Protein AF-A0A061IAU6-F1 (afdb_monomer)

InterPro domains:
  IPR000276 G protein-coupled receptor, rhodopsin-like [PR00237] (172-196)
  IPR000276 G protein-coupled receptor, rhodopsin-like [PR00237] (205-226)
  IPR000276 G protein-coupled receptor, rhodopsin-like [PR00237] (250-272)
  IPR000276 G protein-coupled receptor, rhodopsin-like [PR00237] (419-445)
  IPR000276 G protein-coupled receptor, rhodopsin-like [PS00237] (256-272)
  IPR000276 G protein-coupled receptor, rhodopsin-like [SM01381] (181-452)
  IPR000725 Olfactory receptor [PF13853] (1-150)
  IPR000725 Olfactory receptor [PF13853] (178-453)
  IPR000725 Olfactory receptor [PR00245] (238-249)
  IPR000725 Olfactory receptor [PR00245] (275-287)
  IPR000725 Olfactory receptor [PR00245] (322-338)
  IPR000725 Olfactory receptor [PR00245] (382-391)
  IPR000725 Olfactory recepto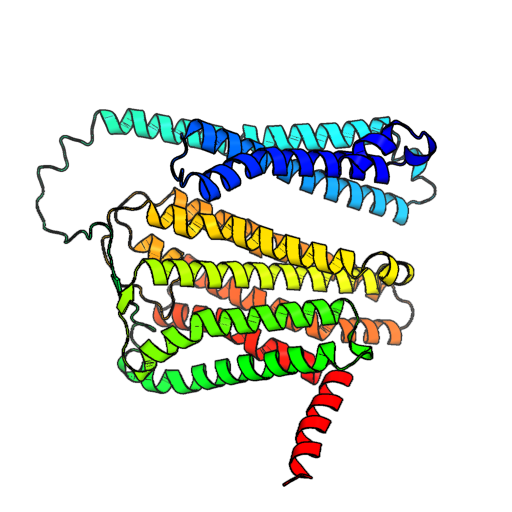r [PR00245] (430-441)
  IPR017452 GPCR, rhodopsin-like, 7TM [PS50262] (1-114)
  IPR017452 GPCR, rhodopsin-like, 7TM [PS50262] (187-437)
  IPR050402 Olfactory receptor 51/52/56-like [PTHR26450] (155-452)

Structure (mmCIF, N/CA/C/O backbone):
data_AF-A0A061IAU6-F1
#
_entry.id   AF-A0A061IAU6-F1
#
loop_
_atom_site.group_PDB
_atom_site.id
_atom_site.type_symbol
_atom_site.label_atom_id
_atom_site.label_alt_id
_atom_site.label_comp_id
_atom_site.label_asym_id
_atom_site.label_entity_id
_atom_site.label_seq_id
_atom_site.pdbx_PDB_ins_code
_atom_site.Cartn_x
_atom_site.Cartn_y
_atom_site.Cartn_z
_atom_site.occupancy
_atom_site.B_iso_or_equiv
_atom_site.auth_seq_id
_atom_site.auth_comp_id
_atom_site.auth_asym_id
_atom_site.auth_atom_id
_atom_site.pdbx_PDB_model_num
ATOM 1 N N . ASN A 1 1 ? -5.757 27.511 10.721 1.00 45.09 1 ASN A N 1
ATOM 2 C CA . ASN A 1 1 ? -4.399 27.845 11.204 1.00 45.09 1 ASN A CA 1
ATOM 3 C C . ASN A 1 1 ? -4.245 29.322 11.550 1.00 45.09 1 ASN A C 1
ATOM 5 O O . ASN A 1 1 ? -3.999 29.605 12.710 1.00 45.09 1 ASN A O 1
ATOM 9 N N . ILE A 1 2 ? -4.503 30.267 10.634 1.00 42.62 2 ILE A N 1
ATOM 10 C CA . ILE A 1 2 ? -4.420 31.718 10.934 1.00 42.62 2 ILE A CA 1
ATOM 11 C C . ILE A 1 2 ? -5.349 32.138 12.092 1.00 42.62 2 ILE A C 1
ATOM 13 O O . ILE A 1 2 ? -4.920 32.823 13.009 1.00 42.62 2 ILE A O 1
ATOM 17 N N . ILE A 1 3 ? -6.592 31.648 12.112 1.00 50.59 3 ILE A N 1
ATOM 18 C CA . ILE A 1 3 ? -7.559 31.920 13.195 1.00 50.59 3 ILE A CA 1
ATOM 19 C C . ILE A 1 3 ? -7.057 31.410 14.564 1.00 50.59 3 ILE A C 1
ATOM 21 O O . ILE A 1 3 ? -7.201 32.097 15.569 1.00 50.59 3 ILE A O 1
ATOM 25 N N . LEU A 1 4 ? -6.407 30.239 14.601 1.00 51.16 4 LEU A N 1
ATOM 26 C CA . LEU A 1 4 ? -5.823 29.666 15.825 1.00 51.16 4 LEU A CA 1
ATOM 27 C C . LEU A 1 4 ? -4.643 30.505 16.341 1.00 51.16 4 LEU A C 1
ATOM 29 O O . LEU A 1 4 ? -4.535 30.727 17.542 1.00 51.16 4 LEU A O 1
ATOM 33 N N . LEU A 1 5 ? -3.801 31.018 15.438 1.00 55.25 5 LEU A N 1
ATOM 34 C CA . LEU A 1 5 ? -2.666 31.886 15.774 1.00 55.25 5 LEU A CA 1
ATOM 35 C C . LEU A 1 5 ? -3.078 33.259 16.318 1.00 55.25 5 LEU A C 1
ATOM 37 O O . LEU A 1 5 ? -2.305 33.869 17.047 1.00 55.25 5 LEU A O 1
ATOM 41 N N . ILE A 1 6 ? -4.277 33.736 15.976 1.00 54.12 6 ILE A N 1
ATOM 42 C CA . ILE A 1 6 ? -4.800 35.033 16.428 1.00 54.12 6 ILE A CA 1
ATOM 43 C C . ILE A 1 6 ? -5.523 34.903 17.776 1.00 54.12 6 ILE A C 1
ATOM 45 O O . ILE A 1 6 ? -5.358 35.754 18.645 1.00 54.12 6 ILE A O 1
ATOM 49 N N . ILE A 1 7 ? -6.309 33.841 17.970 1.00 51.22 7 ILE A N 1
ATOM 50 C CA . ILE A 1 7 ? -7.176 33.684 19.151 1.00 51.22 7 ILE A CA 1
ATOM 51 C C . ILE A 1 7 ? -6.394 33.210 20.385 1.00 51.22 7 ILE A C 1
ATOM 53 O O . ILE A 1 7 ? -6.611 33.713 21.485 1.00 51.22 7 ILE A O 1
ATOM 57 N N . ILE A 1 8 ? -5.458 32.270 20.220 1.00 55.38 8 ILE A N 1
ATOM 58 C CA . ILE A 1 8 ? -4.767 31.625 21.351 1.00 55.38 8 ILE A CA 1
ATOM 59 C C . ILE A 1 8 ? -3.903 32.607 22.174 1.00 55.38 8 ILE A C 1
ATOM 61 O O . ILE A 1 8 ? -3.956 32.535 23.402 1.00 55.38 8 ILE A O 1
ATOM 65 N N . PRO A 1 9 ? -3.160 33.562 21.574 1.00 51.53 9 PRO A N 1
ATOM 66 C CA . PRO A 1 9 ? -2.429 34.577 22.340 1.00 51.53 9 PRO A CA 1
ATOM 67 C C . PRO A 1 9 ? -3.333 35.641 22.983 1.00 51.53 9 PRO A C 1
ATOM 69 O O . PRO A 1 9 ? -2.943 36.253 23.975 1.00 51.53 9 PRO A O 1
ATOM 72 N N . ALA A 1 10 ? -4.521 35.883 22.417 1.00 56.69 10 ALA A N 1
ATOM 73 C CA . ALA A 1 10 ? -5.422 36.958 22.832 1.00 56.69 10 ALA A CA 1
ATOM 74 C C . ALA A 1 10 ? -6.265 36.604 24.071 1.00 56.69 10 ALA A C 1
ATOM 76 O O . ALA A 1 10 ? -6.678 37.500 24.807 1.00 56.69 10 ALA A O 1
ATOM 77 N N . GLU A 1 11 ? -6.496 35.314 24.336 1.00 58.12 11 GLU A N 1
ATOM 78 C CA . GLU A 1 11 ? -7.389 34.859 25.405 1.00 58.12 11 GLU A CA 1
ATOM 79 C C . GLU A 1 11 ? -6.634 34.111 26.520 1.00 58.12 11 GLU A C 1
ATOM 81 O O . GLU A 1 11 ? -6.067 33.030 26.336 1.00 58.12 11 GLU A O 1
ATOM 86 N N . ARG A 1 12 ? -6.628 34.676 27.737 1.00 53.12 12 ARG A N 1
ATOM 87 C CA . ARG A 1 12 ? -5.917 34.087 28.895 1.00 53.12 12 ARG A CA 1
ATOM 88 C C . ARG A 1 12 ? -6.459 32.718 29.324 1.00 53.12 12 ARG A C 1
ATOM 90 O O . ARG A 1 12 ? -5.706 31.936 29.895 1.00 53.12 12 ARG A O 1
ATOM 97 N N . SER A 1 13 ? -7.722 32.409 29.033 1.00 50.69 13 SER A N 1
ATOM 98 C CA . SER A 1 13 ? -8.351 31.108 29.318 1.00 50.69 13 SER A CA 1
ATOM 99 C C . SER A 1 13 ? -7.803 29.962 28.452 1.00 50.69 13 SER A C 1
ATOM 101 O O . SER A 1 13 ? -7.893 28.803 28.852 1.00 50.69 13 SER A O 1
ATOM 103 N N . LEU A 1 14 ? -7.193 30.274 27.300 1.00 48.91 14 LEU A N 1
ATOM 104 C CA . LEU A 1 14 ? -6.646 29.311 26.336 1.00 48.91 14 LEU A CA 1
ATOM 105 C C . LEU A 1 14 ? -5.142 29.049 26.510 1.00 48.91 14 LEU A C 1
ATOM 107 O O . LEU A 1 14 ? -4.564 28.277 25.752 1.00 48.91 14 LEU A O 1
ATOM 111 N N . HIS A 1 15 ? -4.500 29.604 27.541 1.00 56.03 15 HIS A N 1
ATOM 112 C CA . HIS A 1 15 ? -3.081 29.374 27.857 1.00 56.03 15 HIS A CA 1
ATOM 113 C C . HIS A 1 15 ? -2.807 28.005 28.516 1.00 56.03 15 HIS A C 1
ATOM 115 O O . HIS A 1 15 ? -1.932 27.872 29.372 1.00 56.03 15 HIS A O 1
ATOM 121 N N . GLN A 1 16 ? -3.552 26.965 28.130 1.00 60.25 16 GLN A N 1
ATOM 122 C CA . GLN A 1 16 ? -3.230 25.593 28.521 1.00 60.25 16 GLN A CA 1
ATOM 123 C C . GLN A 1 16 ? -2.194 24.987 27.553 1.00 60.25 16 GLN A C 1
ATOM 125 O O . GLN A 1 16 ? -2.220 25.311 26.360 1.00 60.25 16 GLN A O 1
ATOM 130 N N . PRO A 1 17 ? -1.317 24.074 28.021 1.00 57.53 17 PRO A N 1
ATOM 131 C CA . PRO A 1 17 ? -0.209 23.519 27.231 1.00 57.53 17 PRO A CA 1
ATOM 132 C C . PRO A 1 17 ? -0.645 22.949 25.875 1.00 57.53 17 PRO A C 1
ATOM 134 O O . PRO A 1 17 ? -0.032 23.236 24.848 1.00 57.53 17 PRO A O 1
ATOM 137 N N . MET A 1 18 ? -1.770 22.229 25.854 1.00 59.03 18 MET A N 1
ATOM 138 C CA . MET A 1 18 ? -2.342 21.628 24.648 1.00 59.03 18 MET A CA 1
ATOM 139 C C . MET A 1 18 ? -2.682 22.660 23.558 1.00 59.03 18 MET A C 1
ATOM 141 O O . MET A 1 18 ? -2.438 22.402 22.382 1.00 59.03 18 MET A O 1
ATOM 145 N N . TYR A 1 19 ? -3.215 23.832 23.917 1.00 58.16 19 TYR A N 1
ATOM 146 C CA . TYR A 1 19 ? -3.561 24.872 22.939 1.00 58.16 19 TYR A CA 1
ATOM 147 C C . TYR A 1 19 ? -2.319 25.606 22.427 1.00 58.16 19 TYR A C 1
ATOM 149 O O . TYR A 1 19 ? -2.255 25.946 21.249 1.00 58.16 19 TYR A O 1
ATOM 157 N N . ILE A 1 20 ? -1.292 25.771 23.266 1.00 61.28 20 ILE A N 1
ATOM 158 C CA . ILE A 1 20 ? -0.004 26.342 22.849 1.00 61.28 20 ILE A CA 1
ATOM 159 C C . ILE A 1 20 ? 0.670 25.429 21.816 1.00 61.28 20 ILE A C 1
ATOM 161 O O . ILE A 1 20 ? 1.099 25.910 20.770 1.00 61.28 20 ILE A O 1
ATOM 165 N N . PHE A 1 21 ? 0.683 24.109 22.032 1.00 63.88 21 PHE A N 1
ATOM 166 C CA . PHE A 1 21 ? 1.177 23.168 21.021 1.00 63.88 21 PHE A CA 1
ATOM 167 C C . PHE A 1 21 ? 0.361 23.210 19.725 1.00 63.88 21 PHE A C 1
ATOM 169 O O . PHE A 1 21 ? 0.938 23.173 18.641 1.00 63.88 21 PHE A O 1
ATOM 176 N N . LEU A 1 22 ? -0.963 23.363 19.823 1.00 62.50 22 LEU A N 1
ATOM 177 C CA . LEU A 1 22 ? -1.848 23.500 18.664 1.00 62.50 22 LEU A CA 1
ATOM 178 C C . LEU A 1 22 ? -1.557 24.773 17.848 1.00 62.50 22 LEU A C 1
ATOM 180 O O . LEU A 1 22 ? -1.628 24.746 16.620 1.00 62.50 22 LEU A O 1
ATOM 184 N N . ALA A 1 23 ? -1.215 25.881 18.513 1.00 63.06 23 ALA A N 1
ATOM 185 C CA . ALA A 1 23 ? -0.821 27.130 17.861 1.00 63.06 23 ALA A CA 1
ATOM 186 C C . ALA A 1 23 ? 0.520 26.999 17.124 1.00 63.06 23 ALA A C 1
ATOM 188 O O . ALA A 1 23 ? 0.647 27.467 15.993 1.00 63.06 23 ALA A O 1
ATOM 189 N N . VAL A 1 24 ? 1.507 26.336 17.738 1.00 61.56 24 VAL A N 1
ATOM 190 C CA . VAL A 1 24 ? 2.822 26.109 17.117 1.00 61.56 24 VAL A CA 1
ATOM 191 C C . VAL A 1 24 ? 2.707 25.125 15.945 1.00 61.56 24 VAL A C 1
ATOM 193 O O . VAL A 1 24 ? 3.290 25.381 14.896 1.00 61.56 24 VAL A O 1
ATOM 196 N N . LEU A 1 25 ? 1.885 24.076 16.068 1.00 65.00 25 LEU A N 1
ATOM 197 C CA . LEU A 1 25 ? 1.567 23.149 14.975 1.00 65.00 25 LEU A CA 1
ATOM 198 C C . LEU A 1 25 ? 0.892 23.876 13.795 1.00 65.00 25 LEU A C 1
ATOM 200 O O . LEU A 1 25 ? 1.275 23.731 12.637 1.00 65.00 25 LEU A O 1
ATOM 204 N N . ALA A 1 26 ? -0.067 24.757 14.090 1.00 64.38 26 ALA A N 1
ATOM 205 C CA . ALA A 1 26 ? -0.708 25.588 13.076 1.00 64.38 26 ALA A CA 1
ATOM 206 C C . ALA A 1 26 ? 0.280 26.546 12.376 1.00 64.38 26 ALA A C 1
ATOM 208 O O . ALA A 1 26 ? 0.082 26.870 11.202 1.00 64.38 26 ALA A O 1
ATOM 209 N N . ALA A 1 27 ? 1.326 27.007 13.071 1.00 65.06 27 ALA A N 1
ATOM 210 C CA . ALA A 1 27 ? 2.388 27.830 12.493 1.00 65.06 27 ALA A CA 1
ATOM 211 C C . ALA A 1 27 ? 3.330 27.021 11.589 1.00 65.06 27 ALA A C 1
ATOM 213 O O . ALA A 1 27 ? 3.670 27.496 10.503 1.00 65.06 27 ALA A O 1
ATOM 214 N N . THR A 1 28 ? 3.712 25.802 11.990 1.00 63.25 28 THR A N 1
ATOM 215 C CA . THR A 1 28 ? 4.548 24.912 11.166 1.00 63.25 28 THR A CA 1
ATOM 216 C C . THR A 1 28 ? 3.843 24.519 9.871 1.00 63.25 28 THR A C 1
ATOM 218 O O . THR A 1 28 ? 4.460 24.584 8.810 1.00 63.25 28 THR A O 1
ATOM 221 N N . ASP A 1 29 ? 2.534 24.260 9.922 1.00 65.19 29 ASP A N 1
ATOM 222 C CA . ASP A 1 29 ? 1.708 23.977 8.741 1.00 65.19 29 ASP A CA 1
ATOM 223 C C . ASP A 1 29 ? 1.669 25.148 7.746 1.00 65.19 29 ASP A C 1
ATOM 225 O O . ASP A 1 29 ? 1.740 24.959 6.530 1.00 65.19 29 ASP A O 1
ATOM 229 N N . ILE A 1 30 ? 1.534 26.383 8.249 1.00 69.56 30 ILE A N 1
ATOM 230 C CA . ILE A 1 30 ? 1.541 27.586 7.401 1.00 69.56 30 ILE A CA 1
ATOM 231 C C . ILE A 1 30 ? 2.919 27.764 6.764 1.00 69.56 30 ILE A C 1
ATOM 233 O O . ILE A 1 30 ? 2.996 28.060 5.571 1.00 69.56 30 ILE A O 1
ATOM 237 N N . GLY A 1 31 ? 3.995 27.547 7.527 1.00 64.69 31 GLY A N 1
ATOM 238 C CA . GLY A 1 31 ? 5.363 27.576 7.012 1.00 64.69 31 GLY A CA 1
ATOM 239 C C . GLY A 1 31 ? 5.593 26.540 5.911 1.00 64.69 31 GLY A C 1
ATOM 240 O O . GLY A 1 31 ? 6.175 26.863 4.876 1.00 64.69 31 GLY A O 1
ATOM 241 N N . LEU A 1 32 ? 5.075 25.321 6.087 1.00 64.44 32 LEU A N 1
ATOM 242 C CA . LEU A 1 32 ? 5.195 24.234 5.116 1.00 64.44 32 LEU A CA 1
ATOM 243 C C . LEU A 1 32 ? 4.427 24.562 3.826 1.00 64.44 32 LEU A C 1
ATOM 245 O O . LEU A 1 32 ? 4.963 24.440 2.724 1.00 64.44 32 LEU A O 1
ATOM 249 N N . CYS A 1 33 ? 3.203 25.083 3.956 1.00 64.50 33 CYS A N 1
ATOM 250 C CA . CYS A 1 33 ? 2.421 25.584 2.826 1.00 64.50 33 CYS A CA 1
ATOM 251 C C . CYS A 1 33 ? 3.129 26.732 2.093 1.00 64.50 33 CYS A C 1
ATOM 253 O O . CYS A 1 33 ? 3.184 26.724 0.865 1.00 64.50 33 CYS A O 1
ATOM 255 N N . ALA A 1 34 ? 3.710 27.693 2.813 1.00 65.12 34 ALA A N 1
ATOM 256 C CA . ALA A 1 34 ? 4.442 28.809 2.216 1.00 65.12 34 ALA A CA 1
ATOM 257 C C . ALA A 1 34 ? 5.727 28.357 1.495 1.00 65.12 34 ALA A C 1
ATOM 259 O O . ALA A 1 34 ? 6.071 28.914 0.454 1.00 65.12 34 ALA A O 1
ATOM 260 N N . ALA A 1 35 ? 6.400 27.316 1.996 1.00 60.38 35 ALA A N 1
ATOM 261 C CA . ALA A 1 35 ? 7.593 26.745 1.372 1.00 60.38 35 ALA A CA 1
ATOM 262 C C . ALA A 1 35 ? 7.287 25.934 0.095 1.00 60.38 35 ALA A C 1
ATOM 264 O O . ALA A 1 35 ? 8.155 25.791 -0.767 1.00 60.38 35 ALA A O 1
ATOM 265 N N . ILE A 1 36 ? 6.071 25.394 -0.049 1.00 61.03 36 ILE A N 1
ATOM 266 C CA . ILE A 1 36 ? 5.713 24.452 -1.126 1.00 61.03 36 ILE A CA 1
ATOM 267 C C . ILE A 1 36 ? 4.803 25.090 -2.189 1.00 61.03 36 ILE A C 1
ATOM 269 O O . ILE A 1 36 ? 5.013 24.885 -3.391 1.00 61.03 36 ILE A O 1
ATOM 273 N N . ALA A 1 37 ? 3.809 25.882 -1.779 1.00 61.78 37 ALA A N 1
ATOM 274 C CA . ALA A 1 37 ? 2.762 26.404 -2.659 1.00 61.78 37 ALA A CA 1
ATOM 275 C C . ALA A 1 37 ? 3.276 27.259 -3.836 1.00 61.78 37 ALA A C 1
ATOM 277 O O . ALA A 1 37 ? 2.806 27.038 -4.954 1.00 61.78 37 ALA A O 1
ATOM 278 N N . PRO A 1 38 ? 4.266 28.163 -3.674 1.00 62.69 38 PRO A N 1
ATOM 279 C CA . PRO A 1 38 ? 4.766 28.973 -4.788 1.00 62.69 38 PRO A CA 1
ATOM 280 C C . PRO A 1 38 ? 5.369 28.120 -5.912 1.00 62.69 38 PRO A C 1
ATOM 282 O O . PRO A 1 38 ? 5.194 28.415 -7.092 1.00 62.69 38 PRO A O 1
ATOM 285 N N . LYS A 1 39 ? 6.040 27.018 -5.551 1.00 63.12 39 LYS A N 1
ATOM 286 C CA . LYS A 1 39 ? 6.669 26.089 -6.498 1.00 63.12 39 LYS A CA 1
ATOM 287 C C . LYS A 1 39 ? 5.631 25.240 -7.227 1.00 63.12 39 LYS A C 1
ATOM 289 O O . LYS A 1 39 ? 5.707 25.093 -8.443 1.00 63.12 39 LYS A O 1
ATOM 294 N N . MET A 1 40 ? 4.651 24.718 -6.489 1.00 53.00 40 MET A N 1
ATOM 295 C CA . MET A 1 40 ? 3.534 23.958 -7.055 1.00 53.00 40 MET A CA 1
ATOM 296 C C . MET A 1 40 ? 2.733 24.812 -8.044 1.00 53.00 40 MET A C 1
ATOM 298 O O . MET A 1 40 ? 2.439 24.356 -9.146 1.00 53.00 40 MET A O 1
ATOM 302 N N . LEU A 1 41 ? 2.470 26.077 -7.702 1.00 56.75 41 LEU A N 1
ATOM 303 C CA . LEU A 1 41 ? 1.817 27.040 -8.593 1.00 56.75 41 LEU A CA 1
ATOM 304 C C . LEU A 1 41 ? 2.682 27.374 -9.820 1.00 56.75 41 LEU A C 1
ATOM 306 O O . LEU A 1 41 ? 2.162 27.433 -10.932 1.00 56.75 41 LEU A O 1
ATOM 310 N N . ALA A 1 42 ? 4.002 27.517 -9.658 1.00 56.25 42 ALA A N 1
ATOM 311 C CA . ALA A 1 42 ? 4.924 27.755 -10.772 1.00 56.25 42 ALA A CA 1
ATOM 312 C C . ALA A 1 42 ? 5.016 26.567 -11.752 1.00 56.25 42 ALA A C 1
ATOM 314 O O . ALA A 1 42 ? 5.074 26.762 -12.968 1.00 56.25 42 ALA A O 1
ATOM 315 N N . ILE A 1 43 ? 4.981 25.332 -11.245 1.00 54.50 43 ILE A N 1
ATOM 316 C CA . ILE A 1 43 ? 4.935 24.115 -12.070 1.00 54.50 43 ILE A CA 1
ATOM 317 C C . ILE A 1 43 ? 3.602 24.031 -12.819 1.00 54.50 43 ILE A C 1
ATOM 319 O O . ILE A 1 43 ? 3.589 23.750 -14.018 1.00 54.50 43 ILE A O 1
ATOM 323 N N . PHE A 1 44 ? 2.493 24.289 -12.123 1.00 45.03 44 PHE A N 1
ATOM 324 C CA . PHE A 1 44 ? 1.151 24.119 -12.673 1.00 45.03 44 PHE A CA 1
ATOM 325 C C . PHE A 1 44 ? 0.805 25.185 -13.719 1.00 45.03 44 PHE A C 1
ATOM 327 O O . PHE A 1 44 ? 0.249 24.860 -14.765 1.00 45.03 44 PHE A O 1
ATOM 334 N N . TRP A 1 45 ? 1.170 26.445 -13.466 1.00 46.19 45 TRP A N 1
ATOM 335 C CA . TRP A 1 45 ? 0.765 27.574 -14.308 1.00 46.19 45 TRP A CA 1
ATOM 336 C C . TRP A 1 45 ? 1.815 27.975 -15.348 1.00 46.19 45 TRP A C 1
ATOM 338 O O . TRP A 1 45 ? 1.467 28.356 -16.462 1.00 46.19 45 TRP A O 1
ATOM 348 N N . PHE A 1 46 ? 3.102 27.865 -15.008 1.00 50.75 46 PHE A N 1
ATOM 349 C CA . PHE A 1 46 ? 4.196 28.361 -15.852 1.00 50.75 46 PHE A CA 1
ATOM 350 C C . PHE A 1 46 ? 5.050 27.251 -16.471 1.00 50.75 46 PHE A C 1
ATOM 352 O O . PHE A 1 46 ? 5.988 27.556 -17.204 1.00 50.75 46 PHE A O 1
ATOM 359 N N . LYS A 1 47 ? 4.748 25.967 -16.203 1.00 47.19 47 LYS A N 1
ATOM 360 C CA . LYS A 1 47 ? 5.534 24.809 -16.682 1.00 47.19 47 LYS A CA 1
ATOM 361 C C . LYS A 1 47 ? 7.038 24.961 -16.393 1.00 47.19 47 LYS A C 1
ATOM 363 O O . LYS A 1 47 ? 7.892 24.496 -17.148 1.00 47.19 47 LYS A O 1
ATOM 368 N N . ALA A 1 48 ? 7.372 25.628 -15.290 1.00 53.03 48 ALA A N 1
ATOM 369 C CA . ALA A 1 48 ? 8.746 25.860 -14.874 1.00 53.03 48 ALA A CA 1
ATOM 370 C C . ALA A 1 48 ? 9.264 24.638 -14.097 1.00 53.03 48 ALA A C 1
ATOM 372 O O . ALA A 1 48 ? 9.156 24.564 -12.874 1.00 53.03 48 ALA A O 1
ATOM 373 N N . TYR A 1 49 ? 9.808 23.655 -14.821 1.00 55.88 49 TYR A N 1
ATOM 374 C CA . TYR A 1 49 ? 10.297 22.390 -14.248 1.00 55.88 49 TYR A CA 1
ATOM 375 C C . TYR A 1 49 ? 11.729 22.462 -13.692 1.00 55.88 49 TYR A C 1
ATOM 377 O O . TYR A 1 49 ? 12.188 21.523 -13.044 1.00 55.88 49 TYR A O 1
ATOM 385 N N . SER A 1 50 ? 12.457 23.552 -13.943 1.00 47.53 50 SER A N 1
ATOM 386 C CA . SER A 1 50 ? 13.849 23.715 -13.519 1.00 47.53 50 SER A CA 1
ATOM 387 C C . SER A 1 50 ? 13.957 24.460 -12.187 1.00 47.53 50 SER A C 1
ATOM 389 O O . SER A 1 50 ? 13.381 25.533 -12.006 1.00 47.53 50 SER A O 1
ATOM 391 N N . MET A 1 51 ? 14.741 23.919 -11.255 1.00 56.78 51 MET A N 1
ATOM 392 C CA . MET A 1 51 ? 15.066 24.542 -9.973 1.00 56.78 51 MET A CA 1
ATOM 393 C C . MET A 1 51 ? 16.579 24.682 -9.841 1.00 56.78 51 MET A C 1
ATOM 395 O O . MET A 1 51 ? 17.301 23.716 -10.074 1.00 56.78 51 MET A O 1
ATOM 399 N N . ALA A 1 52 ? 17.056 25.867 -9.451 1.00 50.97 52 ALA A N 1
ATOM 400 C CA . ALA A 1 52 ? 18.452 26.040 -9.065 1.00 50.97 52 ALA A CA 1
ATOM 401 C C . ALA A 1 52 ? 18.762 25.149 -7.852 1.00 50.97 52 ALA A C 1
ATOM 403 O O . ALA A 1 52 ? 17.953 25.057 -6.926 1.00 50.97 52 ALA A O 1
ATOM 404 N N . PHE A 1 53 ? 19.917 24.487 -7.871 1.00 44.56 53 PHE A N 1
ATOM 405 C CA . PHE A 1 53 ? 20.315 23.507 -6.858 1.00 44.56 53 PHE A CA 1
ATOM 406 C C . PHE A 1 53 ? 20.272 24.083 -5.433 1.00 44.56 53 PHE A C 1
ATOM 408 O O . PHE A 1 53 ? 19.716 23.454 -4.536 1.00 44.56 53 PHE A O 1
ATOM 415 N N . ASP A 1 54 ? 20.728 25.322 -5.256 1.00 43.53 54 ASP A N 1
ATOM 416 C CA . ASP A 1 54 ? 20.755 25.998 -3.952 1.00 43.53 54 ASP A CA 1
ATOM 417 C C . ASP A 1 54 ? 19.345 26.318 -3.437 1.00 43.53 54 ASP A C 1
ATOM 419 O O . ASP A 1 54 ? 19.052 26.170 -2.252 1.00 43.53 54 ASP A O 1
ATOM 423 N N . ALA A 1 55 ? 18.424 26.662 -4.341 1.00 51.03 55 ALA A N 1
ATOM 424 C CA . ALA A 1 55 ? 17.022 26.858 -3.991 1.00 51.03 55 ALA A CA 1
ATOM 425 C C . ALA A 1 55 ? 16.345 25.524 -3.624 1.00 51.03 55 ALA A C 1
ATOM 427 O O . ALA A 1 55 ? 15.494 25.498 -2.740 1.00 51.03 55 ALA A O 1
ATOM 428 N N . CYS A 1 56 ? 16.705 24.422 -4.298 1.00 51.47 56 CYS A N 1
ATOM 429 C CA . CYS A 1 56 ? 16.202 23.075 -4.002 1.00 51.47 56 CYS A CA 1
ATOM 430 C C . CYS A 1 56 ? 16.652 22.610 -2.619 1.00 51.47 56 CYS A C 1
ATOM 432 O O . CYS A 1 56 ? 15.842 22.096 -1.852 1.00 51.47 56 CYS A O 1
ATOM 434 N N . LEU A 1 57 ? 17.926 22.830 -2.292 1.00 51.50 57 LEU A N 1
ATOM 435 C CA . LEU A 1 57 ? 18.476 22.537 -0.974 1.00 51.50 57 LEU A CA 1
ATOM 436 C C . LEU A 1 57 ? 17.822 23.387 0.113 1.00 51.50 57 LEU A C 1
ATOM 438 O O . LEU A 1 57 ? 17.420 22.839 1.133 1.00 51.50 57 LEU A O 1
ATOM 442 N N . ALA A 1 58 ? 17.642 24.690 -0.118 1.00 52.47 58 ALA A N 1
ATOM 443 C CA . ALA A 1 58 ? 16.950 25.558 0.829 1.00 52.47 58 ALA A CA 1
ATOM 444 C C . ALA A 1 58 ? 15.497 25.106 1.049 1.00 52.47 58 ALA A C 1
ATOM 446 O O . ALA A 1 58 ? 15.059 24.964 2.187 1.00 52.47 58 ALA A O 1
ATOM 447 N N . GLN A 1 59 ? 14.758 24.807 -0.023 1.00 58.91 59 GLN A N 1
ATOM 448 C CA . GLN A 1 59 ? 13.377 24.335 0.083 1.00 58.91 59 GLN A CA 1
ATOM 449 C C . GLN A 1 59 ? 13.291 22.984 0.813 1.00 58.91 59 GLN A C 1
ATOM 451 O O . GLN A 1 59 ? 12.434 22.815 1.677 1.00 58.91 59 GLN A O 1
ATOM 456 N N . LEU A 1 60 ? 14.202 22.048 0.524 1.00 55.72 60 LEU A N 1
ATOM 457 C CA . LEU A 1 60 ? 14.286 20.756 1.208 1.00 55.72 60 LEU A CA 1
ATOM 458 C C . LEU A 1 60 ? 14.623 20.924 2.695 1.00 55.72 60 LEU A C 1
ATOM 460 O O . LEU A 1 60 ? 13.969 20.308 3.528 1.00 55.72 60 LEU A O 1
ATOM 464 N N . PHE A 1 61 ? 15.582 21.791 3.027 1.00 53.81 61 PHE A N 1
ATOM 465 C CA . PHE A 1 61 ? 15.967 22.126 4.399 1.00 53.81 61 PHE A CA 1
ATOM 466 C C . PHE A 1 61 ? 14.790 22.709 5.191 1.00 53.81 61 PHE A C 1
ATOM 468 O O . PHE A 1 61 ? 14.524 22.273 6.311 1.00 53.81 61 PHE A O 1
ATOM 475 N N . PHE A 1 62 ? 14.042 23.649 4.602 1.00 57.72 62 PHE A N 1
ATOM 476 C CA . PHE A 1 62 ? 12.860 24.236 5.238 1.00 57.72 62 PHE A CA 1
ATOM 477 C C . PHE A 1 62 ? 11.752 23.202 5.456 1.00 57.72 62 PHE A C 1
ATOM 479 O O . PHE A 1 62 ? 11.185 23.151 6.544 1.00 57.72 62 PHE A O 1
ATOM 486 N N . ILE A 1 63 ? 11.487 22.340 4.471 1.00 59.41 63 ILE A N 1
ATOM 487 C CA . ILE A 1 63 ? 10.507 21.252 4.596 1.00 59.41 63 ILE A CA 1
ATOM 488 C C . ILE A 1 63 ? 10.927 20.277 5.705 1.00 59.41 63 ILE A C 1
ATOM 490 O O . ILE A 1 63 ? 10.136 19.998 6.601 1.00 59.41 63 ILE A O 1
ATOM 494 N N . HIS A 1 64 ? 12.182 19.818 5.708 1.00 52.75 64 HIS A N 1
ATOM 495 C CA . HIS A 1 64 ? 12.697 18.888 6.719 1.00 52.75 64 HIS A CA 1
ATOM 496 C C . HIS A 1 64 ? 12.658 19.474 8.131 1.00 52.75 64 HIS A C 1
ATOM 498 O O . HIS A 1 64 ? 12.239 18.800 9.071 1.00 52.75 64 HIS A O 1
ATOM 504 N N . THR A 1 65 ? 13.058 20.737 8.282 1.00 55.41 65 THR A N 1
ATOM 505 C CA . THR A 1 65 ? 13.071 21.418 9.582 1.00 55.41 65 THR A CA 1
ATOM 506 C C . THR A 1 65 ? 11.649 21.593 10.111 1.00 55.41 65 THR A C 1
ATOM 508 O O . THR A 1 65 ? 11.379 21.261 11.262 1.00 55.41 65 THR A O 1
ATOM 511 N N . LEU A 1 66 ? 10.712 22.045 9.270 1.00 63.25 66 LEU A N 1
ATOM 512 C CA . LEU A 1 66 ? 9.314 22.254 9.663 1.00 63.25 66 LEU A CA 1
ATOM 513 C C . LEU A 1 66 ? 8.583 20.939 9.965 1.00 63.25 66 LEU A C 1
ATOM 515 O O . LEU A 1 66 ? 7.768 20.894 10.880 1.00 63.25 66 LEU A O 1
ATOM 519 N N . GLN A 1 67 ? 8.923 19.856 9.270 1.00 58.31 67 GLN A N 1
ATOM 520 C CA . GLN A 1 67 ? 8.298 18.546 9.462 1.00 58.31 67 GLN A CA 1
ATOM 521 C C . GLN A 1 67 ? 8.891 17.769 10.653 1.00 58.31 67 GLN A C 1
ATOM 523 O O . GLN A 1 67 ? 8.181 17.043 11.355 1.00 58.31 67 GLN A O 1
ATOM 528 N N . CYS A 1 68 ? 10.181 17.968 10.947 1.00 57.72 68 CYS A N 1
ATOM 529 C CA . CYS A 1 68 ? 10.804 17.498 12.187 1.00 57.72 68 CYS A CA 1
ATOM 530 C C . CYS A 1 68 ? 10.215 18.229 13.404 1.00 57.72 68 CYS A C 1
ATOM 532 O O . CYS A 1 68 ? 9.884 17.603 14.412 1.00 57.72 68 CYS A O 1
ATOM 534 N N . MET A 1 69 ? 9.994 19.538 13.266 1.00 59.09 69 MET A N 1
ATOM 535 C CA . MET A 1 69 ? 9.277 20.357 14.240 1.00 59.09 69 MET A CA 1
ATOM 536 C C . MET A 1 69 ? 7.854 19.851 14.486 1.00 59.09 69 MET A C 1
ATOM 538 O O . MET A 1 69 ? 7.474 19.651 15.637 1.00 59.09 69 MET A O 1
ATOM 542 N N . GLU A 1 70 ? 7.091 19.577 13.428 1.00 63.47 70 GLU A N 1
ATOM 543 C CA . GLU A 1 70 ? 5.726 19.045 13.514 1.00 63.47 70 GLU A CA 1
ATOM 544 C C . GLU A 1 70 ? 5.686 17.709 14.277 1.00 63.47 70 GLU A C 1
ATOM 546 O O . GLU A 1 70 ? 4.913 17.529 15.219 1.00 63.47 70 GLU A O 1
ATOM 551 N N . SER A 1 71 ? 6.613 16.806 13.948 1.00 57.84 71 SER A N 1
ATOM 552 C CA . SER A 1 71 ? 6.759 15.497 14.596 1.00 57.84 71 SER A CA 1
ATOM 553 C C . SER A 1 71 ? 7.153 15.615 16.074 1.00 57.84 71 SER A C 1
ATOM 555 O O . SER A 1 71 ? 6.616 14.907 16.928 1.00 57.84 71 SER A O 1
ATOM 557 N N . GLY A 1 72 ? 8.068 16.532 16.403 1.00 57.41 72 GLY A N 1
ATOM 558 C CA . GLY A 1 72 ? 8.480 16.802 17.780 1.00 57.41 72 GLY A CA 1
ATOM 559 C C . GLY A 1 72 ? 7.379 17.455 18.620 1.00 57.41 72 GLY A C 1
ATOM 560 O O . GLY A 1 72 ? 7.230 17.127 19.796 1.00 57.41 72 GLY A O 1
ATOM 561 N N . ILE A 1 73 ? 6.559 18.321 18.020 1.00 61.75 73 ILE A N 1
ATOM 562 C CA . ILE A 1 73 ? 5.389 18.924 18.673 1.00 61.75 73 ILE A CA 1
ATOM 563 C C . ILE A 1 73 ? 4.307 17.867 18.916 1.00 61.75 73 ILE A C 1
ATOM 565 O O . ILE A 1 73 ? 3.750 17.813 20.011 1.00 61.75 73 ILE A O 1
ATOM 569 N N . LEU A 1 74 ? 4.046 16.979 17.952 1.00 59.47 74 LEU A N 1
ATOM 570 C CA . LEU A 1 74 ? 3.129 15.844 18.119 1.00 59.47 74 LEU A CA 1
ATOM 571 C C . LEU A 1 74 ? 3.579 14.908 19.250 1.00 59.47 74 LEU A C 1
ATOM 573 O O . LEU A 1 74 ? 2.759 14.490 20.068 1.00 59.47 74 LEU A O 1
ATOM 577 N N . LEU A 1 75 ? 4.884 14.640 19.349 1.00 56.31 75 LEU A N 1
ATOM 578 C CA . LEU A 1 75 ? 5.471 13.878 20.451 1.00 56.31 75 LEU A CA 1
ATOM 579 C C . LEU A 1 75 ? 5.311 14.600 21.797 1.00 56.31 75 LEU A C 1
ATOM 581 O O . LEU A 1 75 ? 4.955 13.969 22.790 1.00 56.31 75 LEU A O 1
ATOM 585 N N . ALA A 1 76 ? 5.528 15.916 21.835 1.00 55.12 76 ALA A N 1
ATOM 586 C CA . ALA A 1 76 ? 5.343 16.716 23.042 1.00 55.12 76 ALA A CA 1
ATOM 587 C C . ALA A 1 76 ? 3.873 16.744 23.493 1.00 55.12 76 ALA A C 1
ATOM 589 O O . ALA A 1 76 ? 3.610 16.618 24.685 1.00 55.12 76 ALA A O 1
ATOM 590 N N . MET A 1 77 ? 2.915 16.802 22.561 1.00 59.53 77 MET A N 1
ATOM 591 C CA . MET A 1 77 ? 1.482 16.671 22.861 1.00 59.53 77 MET A CA 1
ATOM 592 C C . MET A 1 77 ? 1.113 15.273 23.374 1.00 59.53 77 MET A C 1
ATOM 594 O O . MET A 1 77 ? 0.274 15.136 24.266 1.00 59.53 77 MET A O 1
ATOM 598 N N . ALA A 1 78 ? 1.731 14.223 22.828 1.00 54.47 78 ALA A N 1
ATOM 599 C CA . ALA A 1 78 ? 1.546 12.859 23.317 1.00 54.47 78 ALA A CA 1
ATOM 600 C C . ALA A 1 78 ? 2.125 12.683 24.732 1.00 54.47 78 ALA A C 1
ATOM 602 O O . ALA A 1 78 ? 1.516 12.018 25.569 1.00 54.47 78 ALA A O 1
ATOM 603 N N . PHE A 1 79 ? 3.265 13.316 25.017 1.00 55.91 79 PHE A N 1
ATOM 604 C CA . PHE A 1 79 ? 3.922 13.285 26.322 1.00 55.91 79 PHE A CA 1
ATOM 605 C C . PHE A 1 79 ? 3.183 14.114 27.386 1.00 55.91 79 PHE A C 1
ATOM 607 O O . PHE A 1 79 ? 2.992 13.633 28.500 1.00 55.91 79 PHE A O 1
ATOM 614 N N . ASP A 1 80 ? 2.696 15.308 27.033 1.00 57.59 80 ASP A N 1
ATOM 615 C CA . ASP A 1 80 ? 1.792 16.131 27.854 1.00 57.59 80 ASP A CA 1
ATOM 616 C C . ASP A 1 80 ? 0.562 15.318 28.280 1.00 57.59 80 ASP A C 1
ATOM 618 O O . ASP A 1 80 ? 0.277 15.172 29.471 1.00 57.59 80 ASP A O 1
ATOM 622 N N . ARG A 1 81 ? -0.084 14.644 27.320 1.00 55.84 81 ARG A N 1
ATOM 623 C CA . ARG A 1 81 ? -1.200 13.738 27.618 1.00 55.84 81 ARG A CA 1
ATOM 624 C C . ARG A 1 81 ? -0.799 12.536 28.467 1.00 55.84 81 ARG A C 1
ATOM 626 O O . ARG A 1 81 ? -1.574 12.145 29.331 1.00 55.84 81 ARG A O 1
ATOM 633 N N . TYR A 1 82 ? 0.373 11.948 28.246 1.00 53.59 82 TYR A N 1
ATOM 634 C CA . TYR A 1 82 ? 0.869 10.842 29.067 1.00 53.59 82 TYR A CA 1
ATOM 635 C C . TYR A 1 82 ? 1.040 11.259 30.537 1.00 53.59 82 TYR A C 1
ATOM 637 O O . TYR A 1 82 ? 0.565 10.552 31.422 1.00 53.59 82 TYR A O 1
ATOM 645 N N . ILE A 1 83 ? 1.640 12.424 30.811 1.00 54.97 83 ILE A N 1
ATOM 646 C CA . ILE A 1 83 ? 1.803 12.939 32.182 1.00 54.97 83 ILE A CA 1
ATOM 647 C C . ILE A 1 83 ? 0.440 13.243 32.810 1.00 54.97 83 ILE A C 1
ATOM 649 O O . ILE A 1 83 ? 0.207 12.873 33.960 1.00 54.97 83 ILE A O 1
ATOM 653 N N . ALA A 1 84 ? -0.479 13.849 32.053 1.00 56.69 84 ALA A N 1
ATOM 654 C CA . ALA A 1 84 ? -1.837 14.129 32.522 1.00 56.69 84 ALA A CA 1
ATOM 655 C C . ALA A 1 84 ? -2.601 12.861 32.939 1.00 56.69 84 ALA A C 1
ATOM 657 O O . ALA A 1 84 ? -3.453 12.916 33.823 1.00 56.69 84 ALA A O 1
ATOM 658 N N . ILE A 1 85 ? -2.293 11.724 32.307 1.00 46.69 85 ILE A N 1
ATOM 659 C CA . ILE A 1 85 ? -2.945 10.431 32.541 1.00 46.69 85 ILE A CA 1
ATOM 660 C C . ILE A 1 85 ? -2.253 9.639 33.659 1.00 46.69 85 ILE A C 1
ATOM 662 O O . ILE A 1 85 ? -2.930 9.020 34.476 1.00 46.69 85 ILE A O 1
ATOM 666 N N . CYS A 1 86 ? -0.920 9.633 33.704 1.00 51.91 86 CYS A N 1
ATOM 667 C CA . CYS A 1 86 ? -0.160 8.813 34.648 1.00 51.91 86 CYS A CA 1
ATOM 668 C C . CYS A 1 86 ? 0.033 9.463 36.025 1.00 51.91 86 CYS A C 1
ATOM 670 O O . CYS A 1 86 ? 0.185 8.728 36.998 1.00 51.91 86 CYS A O 1
ATOM 672 N N . ASP A 1 87 ? 0.026 10.797 36.125 1.00 50.44 87 ASP A N 1
ATOM 673 C CA . ASP A 1 87 ? 0.192 11.505 37.402 1.00 50.44 87 ASP A CA 1
ATOM 674 C C . ASP A 1 87 ? -0.656 12.799 37.469 1.00 50.44 87 ASP A C 1
ATOM 676 O O . ASP A 1 87 ? -0.136 13.923 37.433 1.00 50.44 87 ASP A O 1
ATOM 680 N N . PRO A 1 88 ? -1.997 12.671 37.553 1.00 54.97 88 PRO A N 1
ATOM 681 C CA . PRO A 1 88 ? -2.924 13.799 37.431 1.00 54.97 88 PRO A CA 1
ATOM 682 C C . PRO A 1 88 ? -2.801 14.825 38.570 1.00 54.97 88 PRO A C 1
ATOM 684 O O . PRO A 1 88 ? -3.096 16.001 38.367 1.00 54.97 88 PRO A O 1
ATOM 687 N N . LEU A 1 89 ? -2.337 14.410 39.756 1.00 55.22 89 LEU A N 1
ATOM 688 C CA . LEU A 1 89 ? -2.185 15.285 40.928 1.00 55.22 89 LEU A CA 1
ATOM 689 C C . LEU A 1 89 ? -0.916 16.148 40.869 1.00 55.22 89 LEU A C 1
ATOM 691 O O . LEU A 1 89 ? -0.879 17.218 41.474 1.00 55.22 89 LEU A O 1
ATOM 695 N N . ARG A 1 90 ? 0.115 15.713 40.131 1.00 55.47 90 ARG A N 1
ATOM 696 C CA . ARG A 1 90 ? 1.355 16.478 39.921 1.00 55.47 90 ARG A CA 1
ATOM 697 C C . ARG A 1 90 ? 1.450 17.136 38.549 1.00 55.47 90 ARG A C 1
ATOM 699 O O . ARG A 1 90 ? 2.375 17.921 38.349 1.00 55.47 90 ARG A O 1
ATOM 706 N N . HIS A 1 91 ? 0.505 16.897 37.641 1.00 56.00 91 HIS A N 1
ATOM 707 C CA . HIS A 1 91 ? 0.492 17.437 36.276 1.00 56.00 91 HIS A CA 1
ATOM 708 C C . HIS A 1 91 ? 0.788 18.950 36.202 1.00 56.00 91 HIS A C 1
ATOM 710 O O . HIS A 1 91 ? 1.669 19.377 35.458 1.00 56.00 91 HIS A O 1
ATOM 716 N N . THR A 1 92 ? 0.138 19.759 37.044 1.00 54.81 92 THR A N 1
ATOM 717 C CA . THR A 1 92 ? 0.334 21.223 37.107 1.00 54.81 92 THR A CA 1
ATOM 718 C C . THR A 1 92 ? 1.672 21.653 37.721 1.00 54.81 92 THR A C 1
ATOM 720 O O . THR A 1 92 ? 2.121 22.769 37.475 1.00 54.81 92 THR A O 1
ATOM 723 N N . SER A 1 93 ? 2.330 20.778 38.490 1.00 57.25 93 SER A N 1
ATOM 724 C CA . SER A 1 93 ? 3.668 21.012 39.057 1.00 57.25 93 SER A CA 1
ATOM 725 C C . SER A 1 93 ? 4.804 20.553 38.132 1.00 57.25 93 SER A C 1
ATOM 727 O O . SER A 1 93 ? 5.875 21.156 38.131 1.00 57.25 93 SER A O 1
ATOM 729 N N . ILE A 1 94 ? 4.562 19.512 37.324 1.00 53.88 94 ILE A N 1
ATOM 730 C CA . ILE A 1 94 ? 5.534 18.914 36.397 1.00 53.88 94 ILE A CA 1
ATOM 731 C C . ILE A 1 94 ? 5.615 19.718 35.097 1.00 53.88 94 ILE A C 1
ATOM 733 O O . ILE A 1 94 ? 6.709 19.919 34.571 1.00 53.88 94 ILE A O 1
ATOM 737 N N . LEU A 1 95 ? 4.482 20.206 34.585 1.00 57.31 95 LEU A N 1
ATOM 738 C CA . LEU A 1 95 ? 4.426 20.921 33.314 1.00 57.31 95 LEU A CA 1
ATOM 739 C C . LEU A 1 95 ? 4.104 22.406 33.522 1.00 57.31 95 LEU A C 1
ATOM 741 O O . LEU A 1 95 ? 3.004 22.889 33.259 1.00 57.31 95 LEU A O 1
ATOM 745 N N . THR A 1 96 ? 5.094 23.147 34.021 1.00 58.44 96 THR A N 1
ATOM 746 C CA . THR A 1 96 ? 5.023 24.610 34.141 1.00 58.44 96 THR A CA 1
ATOM 747 C C . THR A 1 96 ? 5.328 25.300 32.800 1.00 58.44 96 THR A C 1
ATOM 749 O O . THR A 1 96 ? 6.065 24.749 31.977 1.00 58.44 96 THR A O 1
ATOM 752 N N . PRO A 1 97 ? 4.837 26.535 32.563 1.00 51.88 97 PRO A N 1
ATOM 753 C CA . PRO A 1 97 ? 5.082 27.273 31.316 1.00 51.88 97 PRO A CA 1
ATOM 754 C C . PRO A 1 97 ? 6.572 27.434 30.964 1.00 51.88 97 PRO A C 1
ATOM 756 O O . PRO A 1 97 ? 6.938 27.480 29.790 1.00 51.88 97 PRO A O 1
ATOM 759 N N . SER A 1 98 ? 7.452 27.467 31.972 1.00 49.81 98 SER A N 1
ATOM 760 C CA . SER A 1 98 ? 8.907 27.527 31.790 1.00 49.81 98 SER A CA 1
ATOM 761 C C . SER A 1 98 ? 9.499 26.216 31.253 1.00 49.81 98 SER A C 1
ATOM 763 O O . SER A 1 98 ? 10.409 26.251 30.426 1.00 49.81 98 SER A O 1
ATOM 765 N N . ILE A 1 99 ? 8.976 25.061 31.677 1.00 56.44 99 ILE A N 1
ATOM 766 C CA . ILE A 1 99 ? 9.380 23.730 31.196 1.00 56.44 99 ILE A CA 1
ATOM 767 C C . ILE A 1 99 ? 8.827 23.490 29.788 1.00 56.44 99 ILE A C 1
ATOM 769 O O . ILE A 1 99 ? 9.548 22.991 28.926 1.00 56.44 99 ILE A O 1
ATOM 773 N N . LEU A 1 100 ? 7.597 23.939 29.522 1.00 55.00 100 LEU A N 1
ATOM 774 C CA . LEU A 1 100 ? 6.972 23.903 28.199 1.00 55.00 100 LEU A CA 1
ATOM 775 C C . LEU A 1 100 ? 7.785 24.695 27.162 1.00 55.00 100 LEU A C 1
ATOM 777 O O . LEU A 1 100 ? 8.103 24.182 26.089 1.00 55.00 100 LEU A O 1
ATOM 781 N N . GLY A 1 101 ? 8.195 25.918 27.516 1.00 52.75 101 GLY A N 1
ATOM 782 C CA . GLY A 1 101 ? 9.077 26.735 26.682 1.00 52.75 101 GLY A CA 1
ATOM 783 C C . GLY A 1 101 ? 10.423 26.056 26.417 1.00 52.75 101 GLY A C 1
ATOM 784 O O . GLY A 1 101 ? 10.893 26.047 25.283 1.00 52.75 101 GLY A O 1
ATOM 785 N N . ARG A 1 102 ? 11.014 25.403 27.428 1.00 54.69 102 ARG A N 1
ATOM 786 C CA . ARG A 1 102 ? 12.262 24.635 27.269 1.00 54.69 102 ARG A CA 1
ATOM 787 C C . ARG A 1 102 ? 12.092 23.407 26.372 1.00 54.69 102 ARG A C 1
ATOM 789 O O . ARG A 1 102 ? 12.980 23.147 25.572 1.00 54.69 102 ARG A O 1
ATOM 796 N N . MET A 1 103 ? 10.971 22.684 26.447 1.00 54.62 103 MET A N 1
ATOM 797 C CA . MET A 1 103 ? 10.688 21.554 25.551 1.00 54.62 103 MET A CA 1
ATOM 798 C C . MET A 1 103 ? 10.559 21.999 24.094 1.00 54.62 103 MET A C 1
ATOM 800 O O . MET A 1 103 ? 11.164 21.383 23.222 1.00 54.62 103 MET A O 1
ATOM 804 N N . ILE A 1 104 ? 9.831 23.087 23.831 1.00 54.03 104 ILE A N 1
ATOM 805 C CA . ILE A 1 104 ? 9.696 23.642 22.477 1.00 54.03 104 ILE A CA 1
ATOM 806 C C . ILE A 1 104 ? 11.065 24.091 21.957 1.00 54.03 104 ILE A C 1
ATOM 808 O O . ILE A 1 104 ? 11.438 23.731 20.848 1.00 54.03 104 ILE A O 1
ATOM 812 N N . VAL A 1 105 ? 11.857 24.792 22.773 1.00 54.59 105 VAL A N 1
ATOM 813 C CA . VAL A 1 105 ? 13.219 25.212 22.407 1.00 54.59 105 VAL A CA 1
ATOM 814 C C . VAL A 1 105 ? 14.131 24.011 22.139 1.00 54.59 105 VAL A C 1
ATOM 816 O O . VAL A 1 105 ? 14.882 24.038 21.174 1.00 54.59 105 VAL A O 1
ATOM 819 N N . VAL A 1 106 ? 14.046 22.931 22.921 1.00 57.00 106 VAL A N 1
ATOM 820 C CA . VAL A 1 106 ? 14.818 21.699 22.675 1.00 57.00 106 VAL A CA 1
ATOM 821 C C . VAL A 1 106 ? 14.376 21.004 21.390 1.00 57.00 106 VAL A C 1
ATOM 823 O O . VAL A 1 106 ? 15.235 20.523 20.662 1.00 57.00 106 VAL A O 1
ATOM 826 N N . VAL A 1 107 ? 13.077 20.969 21.078 1.00 54.84 107 VAL A N 1
ATOM 827 C CA . VAL A 1 107 ? 12.562 20.423 19.810 1.00 54.84 107 VAL A CA 1
ATOM 828 C C . VAL A 1 107 ? 13.037 21.268 18.624 1.00 54.84 107 VAL A C 1
ATOM 830 O O . VAL A 1 107 ? 13.515 20.701 17.647 1.00 54.84 107 VAL A O 1
ATOM 833 N N . VAL A 1 108 ? 13.009 22.600 18.740 1.00 53.38 108 VAL A N 1
ATOM 834 C CA . VAL A 1 108 ? 13.538 23.541 17.733 1.00 53.38 108 VAL A CA 1
ATOM 835 C C . VAL A 1 108 ? 15.036 23.363 17.536 1.00 53.38 108 VAL A C 1
ATOM 837 O O . VAL A 1 108 ? 15.489 23.187 16.410 1.00 53.38 108 VAL A O 1
ATOM 840 N N . ILE A 1 109 ? 15.812 23.353 18.618 1.00 51.97 109 ILE A N 1
ATOM 841 C CA . ILE A 1 109 ? 17.265 23.193 18.557 1.00 51.97 109 ILE A CA 1
ATOM 842 C C . ILE A 1 109 ? 17.623 21.801 18.035 1.00 51.97 109 ILE A C 1
ATOM 844 O O . ILE A 1 109 ? 18.477 21.708 17.167 1.00 51.97 109 ILE A O 1
ATOM 848 N N . ARG A 1 110 ? 16.951 20.722 18.467 1.00 54.19 110 ARG A N 1
ATOM 849 C CA . ARG A 1 110 ? 17.182 19.380 17.904 1.00 54.19 110 ARG A CA 1
ATOM 850 C C . ARG A 1 110 ? 16.799 19.297 16.436 1.00 54.19 110 ARG A C 1
ATOM 852 O O . ARG A 1 110 ? 17.540 18.667 15.702 1.00 54.19 110 ARG A O 1
ATOM 859 N N . ALA A 1 111 ? 15.696 19.903 16.002 1.00 53.09 111 ALA A N 1
ATOM 860 C CA . ALA A 1 111 ? 15.313 19.920 14.591 1.00 53.09 111 ALA A CA 1
ATOM 861 C C . ALA A 1 111 ? 16.352 20.665 13.738 1.00 53.09 111 ALA A C 1
ATOM 863 O O . ALA A 1 111 ? 16.689 20.210 12.654 1.00 53.09 111 ALA A O 1
ATOM 864 N N . ILE A 1 112 ? 16.912 21.765 14.251 1.00 50.41 112 ILE A N 1
ATOM 865 C CA . ILE A 1 112 ? 17.971 22.531 13.577 1.00 50.41 112 ILE A CA 1
ATOM 866 C C . ILE A 1 112 ? 19.313 21.775 13.594 1.00 50.41 112 ILE A C 1
ATOM 868 O O . ILE A 1 112 ? 20.001 21.734 12.579 1.00 50.41 112 ILE A O 1
ATOM 872 N N . VAL A 1 113 ? 19.678 21.143 14.714 1.00 51.56 113 VAL A N 1
ATOM 873 C CA . VAL A 1 113 ? 20.945 20.408 14.894 1.00 51.56 113 VAL A CA 1
ATOM 874 C C . VAL A 1 113 ? 20.942 19.070 14.145 1.00 51.56 113 VAL A C 1
ATOM 876 O O . VAL A 1 113 ? 21.909 18.783 13.454 1.00 51.56 113 VAL A O 1
ATOM 879 N N . LEU A 1 114 ? 19.846 18.297 14.161 1.00 47.72 114 LEU A N 1
ATOM 880 C CA . LEU A 1 114 ? 19.702 17.057 13.371 1.00 47.72 114 LEU A CA 1
ATOM 881 C C . LEU A 1 114 ? 19.837 17.306 11.866 1.00 47.72 114 LEU A C 1
ATOM 883 O O . LEU A 1 114 ? 20.334 16.451 11.143 1.00 47.72 114 LEU A O 1
ATOM 887 N N . VAL A 1 115 ? 19.392 18.471 11.392 1.00 50.44 115 VAL A N 1
ATOM 888 C CA . VAL A 1 115 ? 19.536 18.866 9.986 1.00 50.44 115 VAL A CA 1
ATOM 889 C C . VAL A 1 115 ? 20.932 19.458 9.712 1.00 50.44 115 VAL A C 1
ATOM 891 O O . VAL A 1 115 ? 21.421 19.385 8.584 1.00 50.44 115 VAL A O 1
ATOM 894 N N . GLY A 1 116 ? 21.588 20.024 10.731 1.00 47.25 116 GLY A N 1
ATOM 895 C CA . GLY A 1 116 ? 22.892 20.679 10.633 1.00 47.25 116 GLY A CA 1
ATOM 896 C C . GLY A 1 116 ? 24.118 19.771 10.786 1.00 47.25 116 GLY A C 1
ATOM 897 O O . GLY A 1 116 ? 25.140 20.086 10.182 1.00 47.25 116 GLY A O 1
ATOM 898 N N . GLU A 1 117 ? 24.058 18.680 11.557 1.00 46.47 117 GLU A N 1
ATOM 899 C CA . GLU A 1 117 ? 25.280 17.974 11.986 1.00 46.47 117 GLU A CA 1
ATOM 900 C C . GLU A 1 117 ? 25.747 16.815 11.094 1.00 46.47 117 GLU A C 1
ATOM 902 O O . GLU A 1 117 ? 26.953 16.607 11.03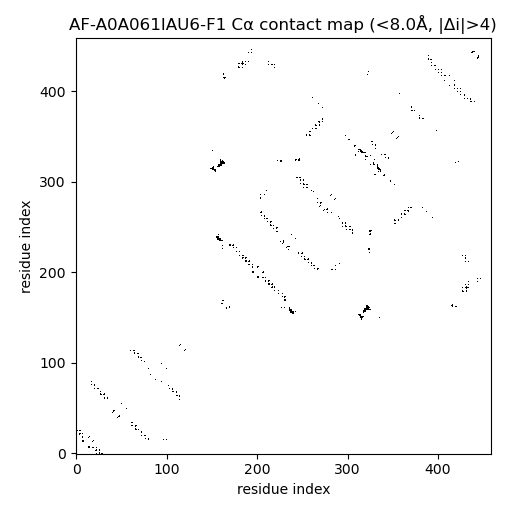5 1.00 46.47 117 GLU A O 1
ATOM 907 N N . GLU A 1 118 ? 24.888 16.096 10.358 1.00 46.84 118 GLU A N 1
ATOM 908 C CA . GLU A 1 118 ? 25.359 14.866 9.676 1.00 46.84 118 GLU A CA 1
ATOM 909 C C . GLU A 1 118 ? 25.073 14.800 8.165 1.00 46.84 118 GLU A C 1
ATOM 911 O O . GLU A 1 118 ? 25.970 14.460 7.399 1.00 46.84 118 GLU A O 1
ATOM 916 N N . ASP A 1 119 ? 23.894 15.192 7.670 1.00 50.56 119 ASP A N 1
ATOM 917 C CA . ASP A 1 119 ? 23.550 14.854 6.277 1.00 50.56 119 ASP A CA 1
ATOM 918 C C . ASP A 1 119 ? 23.877 15.943 5.246 1.00 50.56 119 ASP A C 1
ATOM 920 O O . ASP A 1 119 ? 24.308 15.629 4.141 1.00 50.56 119 ASP A O 1
ATOM 924 N N . ILE A 1 120 ? 23.693 17.233 5.546 1.00 47.53 120 ILE A N 1
ATOM 925 C CA . ILE A 1 120 ? 23.817 18.288 4.518 1.00 47.53 120 ILE A CA 1
ATOM 926 C C . ILE A 1 120 ? 25.261 18.766 4.362 1.00 47.53 120 ILE A C 1
ATOM 928 O O . ILE A 1 120 ? 25.710 18.972 3.235 1.00 47.53 120 ILE A O 1
ATOM 932 N N . ILE A 1 121 ? 26.006 18.904 5.463 1.00 46.88 121 ILE A N 1
ATOM 933 C CA . ILE A 1 121 ? 27.413 19.321 5.432 1.00 46.88 121 ILE A CA 1
ATOM 934 C C . ILE A 1 121 ? 28.289 18.202 4.872 1.00 46.88 121 ILE A C 1
ATOM 936 O O . ILE A 1 121 ? 29.139 18.490 4.035 1.00 46.88 121 ILE A O 1
ATOM 940 N N . ASP A 1 122 ? 28.045 16.939 5.230 1.00 46.00 122 ASP A N 1
ATOM 941 C CA . ASP A 1 122 ? 28.829 15.812 4.717 1.00 46.00 122 ASP A CA 1
ATOM 942 C C . ASP A 1 122 ? 28.455 15.482 3.261 1.00 46.00 122 ASP A C 1
ATOM 944 O O . ASP A 1 122 ? 29.327 15.223 2.434 1.00 46.00 122 ASP A O 1
ATOM 948 N N . MET A 1 123 ? 27.187 15.651 2.859 1.00 46.62 123 MET A N 1
ATOM 949 C CA . MET A 1 123 ? 26.772 15.581 1.449 1.00 46.62 123 MET A CA 1
ATOM 950 C C . MET A 1 123 ? 27.321 16.752 0.613 1.00 46.62 123 MET A C 1
ATOM 952 O O . MET A 1 123 ? 27.728 16.540 -0.534 1.00 46.62 123 MET A O 1
ATOM 956 N N . LEU A 1 124 ? 27.406 17.971 1.165 1.00 45.84 124 LEU A N 1
ATOM 957 C CA . LEU A 1 124 ? 28.050 19.127 0.523 1.00 45.84 124 LEU A CA 1
ATOM 958 C C . LEU A 1 124 ? 29.569 18.960 0.445 1.00 45.84 124 LEU A C 1
ATOM 960 O O . LEU A 1 124 ? 30.137 19.174 -0.623 1.00 45.84 124 LEU A O 1
ATOM 964 N N . LEU A 1 125 ? 30.232 18.527 1.519 1.00 47.31 125 LEU A N 1
ATOM 965 C CA . LEU A 1 125 ? 31.673 18.276 1.554 1.00 47.31 125 LEU A CA 1
ATOM 966 C C . LEU A 1 125 ? 32.048 17.124 0.627 1.00 47.31 125 LEU A C 1
ATOM 968 O O . LEU A 1 125 ? 33.013 17.250 -0.118 1.00 47.31 125 LEU A O 1
ATOM 972 N N . THR A 1 126 ? 31.263 16.049 0.574 1.00 48.09 126 THR A N 1
ATOM 973 C CA . THR A 1 126 ? 31.503 14.918 -0.334 1.00 48.09 126 THR A CA 1
ATOM 974 C C . THR A 1 126 ? 31.237 15.303 -1.789 1.00 48.09 126 THR A C 1
ATOM 976 O O . THR A 1 126 ? 31.991 14.911 -2.680 1.00 48.09 126 THR A O 1
ATOM 979 N N . SER A 1 127 ? 30.229 16.142 -2.053 1.00 47.50 127 SER A N 1
ATOM 980 C CA . SER A 1 127 ? 29.954 16.692 -3.386 1.00 47.50 127 SER A CA 1
ATOM 981 C C . SER A 1 127 ? 31.048 17.667 -3.842 1.00 47.50 127 SER A C 1
ATOM 983 O O . SER A 1 127 ? 31.539 17.548 -4.963 1.00 47.50 127 SER A O 1
ATOM 985 N N . ILE A 1 128 ? 31.524 18.565 -2.972 1.00 47.31 128 ILE A N 1
ATOM 986 C CA . ILE A 1 128 ? 32.623 19.504 -3.256 1.00 47.31 128 ILE A CA 1
ATOM 987 C C . ILE A 1 128 ? 33.950 18.749 -3.426 1.00 47.31 128 ILE A C 1
ATOM 989 O O . ILE A 1 128 ? 34.656 18.976 -4.406 1.00 47.31 128 ILE A O 1
ATOM 993 N N . LYS A 1 129 ? 34.261 17.781 -2.555 1.00 42.50 129 LYS A N 1
ATOM 994 C CA . LYS A 1 129 ? 35.474 16.945 -2.622 1.00 42.50 129 LYS A CA 1
ATOM 995 C C . LYS A 1 129 ? 35.493 16.076 -3.885 1.00 42.50 129 LYS A C 1
ATOM 997 O O . LYS A 1 129 ? 36.527 15.984 -4.544 1.00 42.50 129 LYS A O 1
ATOM 1002 N N . ASN A 1 130 ? 34.343 15.542 -4.310 1.00 46.97 130 ASN A N 1
ATOM 1003 C CA . ASN A 1 130 ? 34.217 14.804 -5.574 1.00 46.97 130 ASN A CA 1
ATOM 1004 C C . ASN A 1 130 ? 34.237 15.708 -6.817 1.00 46.97 130 ASN A C 1
ATOM 1006 O O . ASN A 1 130 ? 34.722 15.281 -7.865 1.00 46.97 130 ASN A O 1
ATOM 1010 N N . LYS A 1 131 ? 33.764 16.957 -6.722 1.00 44.66 131 LYS A N 1
ATOM 1011 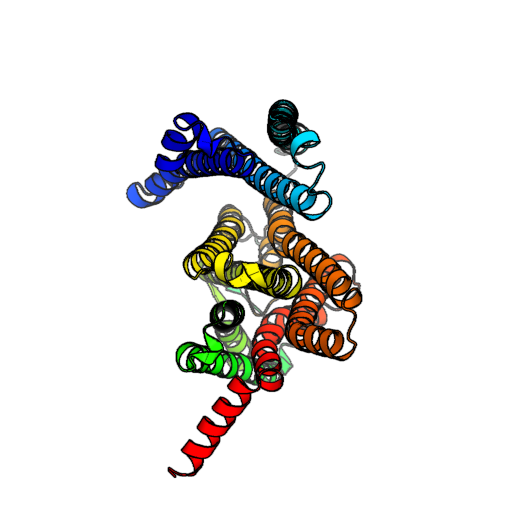C CA . LYS A 1 131 ? 33.786 17.938 -7.823 1.00 44.66 131 LYS A CA 1
ATOM 1012 C C . LYS A 1 131 ? 35.175 18.563 -8.019 1.00 44.66 131 LYS A C 1
ATOM 1014 O O . LYS A 1 131 ? 35.551 18.837 -9.155 1.00 44.66 131 LYS A O 1
ATOM 1019 N N . VAL A 1 132 ? 35.955 18.705 -6.941 1.00 44.31 132 VAL A N 1
ATOM 1020 C CA . VAL A 1 132 ? 37.361 19.154 -6.962 1.00 44.31 132 VAL A CA 1
ATOM 1021 C C . VAL A 1 132 ? 38.316 18.016 -7.356 1.00 44.31 132 VAL A C 1
ATOM 1023 O O . VAL A 1 132 ? 39.267 18.256 -8.089 1.00 44.31 132 VAL A O 1
ATOM 1026 N N . SER A 1 133 ? 38.041 16.763 -6.969 1.00 38.69 133 SER A N 1
ATOM 1027 C CA . SER A 1 133 ? 38.875 15.611 -7.357 1.00 38.69 133 SER A CA 1
ATOM 1028 C C . SER A 1 133 ? 38.636 15.139 -8.806 1.00 38.69 133 SER A C 1
ATOM 1030 O O . SER A 1 133 ? 39.585 14.772 -9.503 1.00 38.69 133 SER A O 1
ATOM 1032 N N . ARG A 1 134 ? 37.397 15.207 -9.328 1.00 41.62 134 ARG A N 1
ATOM 1033 C CA . ARG A 1 134 ? 37.085 14.783 -10.714 1.00 41.62 134 ARG A CA 1
ATOM 1034 C C . ARG A 1 134 ? 37.423 15.811 -11.795 1.00 41.62 134 ARG A C 1
ATOM 1036 O O . ARG A 1 134 ? 37.443 15.438 -12.968 1.00 41.62 134 ARG A O 1
ATOM 1043 N N . SER A 1 135 ? 37.701 17.073 -11.455 1.00 40.88 135 SER A N 1
ATOM 1044 C CA . SER A 1 135 ? 37.979 18.106 -12.464 1.00 40.88 135 SER A CA 1
ATOM 1045 C C . SER A 1 135 ? 39.382 18.009 -13.084 1.00 40.88 135 SER A C 1
ATOM 1047 O O . SER A 1 135 ? 39.559 18.503 -14.201 1.00 40.88 135 SER A O 1
ATOM 1049 N N . VAL A 1 136 ? 40.337 17.319 -12.437 1.00 43.78 136 VAL A N 1
ATOM 1050 C CA . VAL A 1 136 ? 41.751 17.281 -12.874 1.00 43.78 136 VAL A CA 1
ATOM 1051 C C . VAL A 1 136 ? 42.216 15.923 -13.426 1.00 43.78 136 VAL A C 1
ATOM 1053 O O . VAL A 1 136 ? 43.108 15.912 -14.266 1.00 43.78 136 VAL A O 1
ATOM 1056 N N . VAL A 1 137 ? 41.609 14.779 -13.070 1.00 42.81 137 VAL A N 1
ATOM 1057 C CA . VAL A 1 137 ? 42.221 13.463 -13.404 1.00 42.81 137 VAL A CA 1
ATOM 1058 C C . VAL A 1 137 ? 41.416 12.583 -14.378 1.00 42.81 137 VAL A C 1
ATOM 1060 O O . VAL A 1 137 ? 41.994 11.741 -15.058 1.00 42.81 137 VAL A O 1
ATOM 1063 N N . SER A 1 138 ? 40.106 12.782 -14.565 1.00 40.75 138 SER A N 1
ATOM 1064 C CA . SER A 1 138 ? 39.293 11.770 -15.279 1.00 40.75 138 SER A CA 1
ATOM 1065 C C . SER A 1 138 ? 39.064 12.005 -16.781 1.00 40.75 138 SER A C 1
ATOM 1067 O O . SER A 1 138 ? 38.453 11.156 -17.429 1.00 40.75 138 SER A O 1
ATOM 1069 N N . ARG A 1 139 ? 39.531 13.117 -17.369 1.00 42.62 139 ARG A N 1
ATOM 1070 C CA . ARG A 1 139 ? 39.342 13.377 -18.815 1.00 42.62 139 ARG A CA 1
ATOM 1071 C C . ARG A 1 139 ? 40.427 12.785 -19.718 1.00 42.62 139 ARG A C 1
ATOM 1073 O O . ARG A 1 139 ? 40.180 12.642 -20.907 1.00 42.62 139 ARG A O 1
ATOM 1080 N N . ALA A 1 140 ? 41.575 12.382 -19.171 1.00 33.94 140 ALA A N 1
ATOM 1081 C CA . ALA A 1 140 ? 42.676 11.830 -19.966 1.00 33.94 140 ALA A CA 1
ATOM 1082 C C . ALA A 1 140 ? 42.652 10.293 -20.093 1.00 33.94 140 ALA A C 1
ATOM 1084 O O . ALA A 1 140 ? 43.227 9.759 -21.033 1.00 33.94 140 ALA A O 1
ATOM 1085 N N . PHE A 1 141 ? 41.967 9.568 -19.197 1.00 36.47 141 PHE A N 1
ATOM 1086 C CA . PHE A 1 141 ? 42.119 8.105 -19.100 1.00 36.47 141 PHE A CA 1
ATOM 1087 C C . PHE A 1 141 ? 41.018 7.266 -19.776 1.00 36.47 141 PHE A C 1
ATOM 1089 O O . PHE A 1 141 ? 41.214 6.076 -19.996 1.00 36.47 141 PHE A O 1
ATOM 1096 N N . ILE A 1 142 ? 39.876 7.854 -20.154 1.00 44.12 142 ILE A N 1
ATOM 1097 C CA . ILE A 1 142 ? 38.748 7.105 -20.758 1.00 44.12 142 ILE A CA 1
ATOM 1098 C C . ILE A 1 142 ? 38.829 7.059 -22.300 1.00 44.12 142 ILE A C 1
ATOM 1100 O O . ILE A 1 142 ? 38.133 6.279 -22.940 1.00 44.12 142 ILE A O 1
ATOM 1104 N N . SER A 1 143 ? 39.745 7.807 -22.924 1.00 36.66 143 SER A N 1
ATOM 1105 C CA . SER A 1 143 ? 39.895 7.827 -24.390 1.00 36.66 143 SER A CA 1
ATOM 1106 C C . SER A 1 143 ? 40.698 6.649 -24.977 1.00 36.66 143 SER A C 1
ATOM 1108 O O . SER A 1 143 ? 40.899 6.626 -26.190 1.00 36.66 143 SER A O 1
ATOM 1110 N N . LEU A 1 144 ? 41.185 5.693 -24.170 1.00 37.81 144 LEU A N 1
ATOM 1111 C CA . LEU A 1 144 ? 42.203 4.722 -24.619 1.00 37.81 144 LEU A CA 1
ATOM 1112 C C . LEU A 1 144 ? 41.867 3.230 -24.452 1.00 37.81 144 LEU A C 1
ATOM 1114 O O . LEU A 1 144 ? 42.717 2.395 -24.739 1.00 37.81 144 LEU A O 1
ATOM 1118 N N . MET A 1 145 ? 40.636 2.857 -24.092 1.00 31.91 145 MET A N 1
ATOM 1119 C CA . MET A 1 145 ? 40.185 1.461 -24.213 1.00 31.91 145 MET A CA 1
ATOM 1120 C C . MET A 1 145 ? 38.783 1.382 -24.814 1.00 31.91 145 MET A C 1
ATOM 1122 O O . MET A 1 145 ? 37.771 1.378 -24.117 1.00 31.91 145 MET A O 1
ATOM 1126 N N . GLY A 1 146 ? 38.745 1.321 -26.145 1.00 43.06 146 GLY A N 1
ATOM 1127 C CA . GLY A 1 146 ? 37.565 0.935 -26.901 1.00 43.06 146 GLY A CA 1
ATOM 1128 C C . GLY A 1 146 ? 37.283 -0.556 -26.732 1.00 43.06 146 GLY A C 1
ATOM 1129 O O . GLY A 1 146 ? 37.990 -1.394 -27.282 1.00 43.06 146 GLY A O 1
ATOM 1130 N N . TYR A 1 147 ? 36.213 -0.865 -26.007 1.00 30.33 147 TYR A N 1
ATOM 1131 C CA . TYR A 1 147 ? 35.421 -2.080 -26.177 1.00 30.33 147 TYR A CA 1
ATOM 1132 C C . TYR A 1 147 ? 33.958 -1.631 -26.156 1.00 30.33 147 TYR A C 1
ATOM 1134 O O . TYR A 1 147 ? 33.508 -1.004 -25.197 1.00 30.33 147 TYR A O 1
ATOM 1142 N N . GLY A 1 148 ? 33.246 -1.839 -27.263 1.00 43.00 148 GLY A N 1
ATOM 1143 C CA . GLY A 1 148 ? 31.890 -1.333 -27.453 1.00 43.00 148 GLY A CA 1
ATOM 1144 C C . GLY A 1 148 ? 30.902 -1.969 -26.480 1.00 43.00 148 GLY A C 1
ATOM 1145 O O . GLY A 1 148 ? 30.442 -3.079 -26.717 1.00 43.00 148 GLY A O 1
ATOM 1146 N N . ASN A 1 149 ? 30.531 -1.245 -25.425 1.00 45.97 149 ASN A N 1
ATOM 1147 C CA . ASN A 1 149 ? 29.298 -1.502 -24.691 1.00 45.97 149 ASN A CA 1
ATOM 1148 C C . ASN A 1 149 ? 28.218 -0.584 -25.260 1.00 45.97 149 ASN A C 1
ATOM 1150 O O . ASN A 1 149 ? 28.375 0.638 -25.287 1.00 45.97 149 ASN A O 1
ATOM 1154 N N . LEU A 1 150 ? 27.136 -1.181 -25.756 1.00 55.97 150 LEU A N 1
ATOM 1155 C CA . LEU A 1 150 ? 25.978 -0.465 -26.275 1.00 55.97 150 LEU A CA 1
ATOM 1156 C C . LEU A 1 150 ? 25.260 0.240 -25.111 1.00 55.97 150 LEU A C 1
ATOM 1158 O O . LEU A 1 150 ? 24.372 -0.323 -24.478 1.00 55.97 150 LEU A O 1
ATOM 1162 N N . SER A 1 151 ? 25.677 1.462 -24.797 1.00 68.75 151 SER A N 1
ATOM 1163 C CA . SER A 1 151 ? 25.018 2.308 -23.802 1.00 68.75 151 SER A CA 1
ATOM 1164 C C . SER A 1 151 ? 23.741 2.902 -24.397 1.00 68.75 151 SER A C 1
ATOM 1166 O O . SER A 1 151 ? 23.779 3.565 -25.435 1.00 68.75 151 SER A O 1
ATOM 1168 N N . TYR A 1 152 ? 22.600 2.700 -23.741 1.00 76.12 152 TYR A N 1
ATOM 1169 C CA . TYR A 1 152 ? 21.320 3.263 -24.167 1.00 76.12 152 TYR A CA 1
ATOM 1170 C C . TYR A 1 152 ? 21.182 4.692 -23.641 1.00 76.12 152 TYR A C 1
ATOM 1172 O O . TYR A 1 152 ? 21.137 4.918 -22.429 1.00 76.12 152 TYR A O 1
ATOM 1180 N N . LEU A 1 153 ? 21.083 5.659 -24.553 1.00 80.75 153 LEU A N 1
ATOM 1181 C CA . LEU A 1 153 ? 20.760 7.042 -24.219 1.00 80.75 153 LEU A CA 1
ATOM 1182 C C . LEU A 1 153 ? 19.239 7.193 -24.091 1.00 80.75 153 LEU A C 1
ATOM 1184 O O . LEU A 1 153 ? 18.520 7.029 -25.075 1.00 80.75 153 LEU A O 1
ATOM 1188 N N . LYS A 1 154 ? 18.767 7.525 -22.886 1.00 76.56 154 LYS A N 1
ATOM 1189 C CA . LYS A 1 154 ? 17.376 7.854 -22.542 1.00 76.56 154 LYS A CA 1
ATOM 1190 C C . LYS A 1 154 ? 16.366 6.909 -23.218 1.00 76.56 154 LYS A C 1
ATOM 1192 O O . LYS A 1 154 ? 15.683 7.305 -24.170 1.00 76.56 154 LYS A O 1
ATOM 1197 N N . PRO A 1 155 ? 16.282 5.648 -22.759 1.00 83.00 155 PRO A N 1
ATOM 1198 C CA . PRO A 1 155 ? 15.494 4.624 -23.427 1.00 83.00 155 PRO A CA 1
ATOM 1199 C C . PRO A 1 155 ? 14.023 5.039 -23.521 1.00 83.00 155 PRO A C 1
ATOM 1201 O O . PRO A 1 155 ? 13.407 5.444 -22.537 1.00 83.00 155 PRO A O 1
ATOM 1204 N N . ARG A 1 156 ? 13.439 4.923 -24.720 1.00 85.00 156 ARG A N 1
ATOM 1205 C CA . ARG A 1 156 ? 11.994 5.140 -24.926 1.00 85.00 156 ARG A CA 1
ATOM 1206 C C . ARG A 1 156 ? 11.166 3.970 -24.397 1.00 85.00 156 ARG A C 1
ATOM 1208 O O . ARG A 1 156 ? 10.027 4.156 -23.972 1.00 85.00 156 ARG A O 1
ATOM 1215 N N . THR A 1 157 ? 11.747 2.775 -24.418 1.00 88.12 157 THR A N 1
ATOM 1216 C CA . THR A 1 157 ? 11.101 1.516 -24.053 1.00 88.12 157 THR A CA 1
ATOM 1217 C C . THR A 1 157 ? 12.002 0.684 -23.155 1.00 88.12 157 THR A C 1
ATOM 1219 O O . THR A 1 157 ? 13.218 0.668 -23.328 1.00 88.12 157 THR A O 1
ATOM 1222 N N . VAL A 1 158 ? 11.376 -0.042 -22.240 1.00 88.62 158 VAL A N 1
ATOM 1223 C CA . VAL A 1 158 ? 11.977 -1.059 -21.377 1.00 88.62 158 VAL A CA 1
ATOM 1224 C C . VAL A 1 158 ? 11.288 -2.399 -21.610 1.00 88.62 158 VAL A C 1
ATOM 1226 O O . VAL A 1 158 ? 10.140 -2.451 -22.058 1.00 88.62 158 VAL A O 1
ATOM 1229 N N . ILE A 1 159 ? 11.993 -3.488 -21.328 1.00 88.25 159 ILE A N 1
ATOM 1230 C CA . ILE A 1 159 ? 11.525 -4.859 -21.539 1.00 88.25 159 ILE A CA 1
ATOM 1231 C C . ILE A 1 159 ? 11.396 -5.526 -20.174 1.00 88.25 159 ILE A C 1
ATOM 1233 O O . ILE A 1 159 ? 12.392 -5.695 -19.482 1.00 88.25 159 ILE A O 1
ATOM 1237 N N . LEU A 1 160 ? 10.178 -5.895 -19.786 1.00 87.06 160 LEU A N 1
ATOM 1238 C CA . LEU A 1 160 ? 9.884 -6.626 -18.557 1.00 87.06 160 LEU A CA 1
ATOM 1239 C C . LEU A 1 160 ? 9.752 -8.109 -18.896 1.00 87.06 160 LEU A C 1
ATOM 1241 O O . LEU A 1 160 ? 8.844 -8.478 -19.636 1.00 87.06 160 LEU A O 1
ATOM 1245 N N . ILE A 1 161 ? 10.646 -8.947 -18.375 1.00 84.94 161 ILE A N 1
ATOM 1246 C CA . ILE A 1 161 ? 10.681 -10.380 -18.726 1.00 84.94 161 ILE A CA 1
ATOM 1247 C C . ILE A 1 161 ? 9.782 -11.253 -17.837 1.00 84.94 161 ILE A C 1
ATOM 1249 O O . ILE A 1 161 ? 9.458 -12.378 -18.205 1.00 84.94 161 ILE A O 1
ATOM 1253 N N . GLY A 1 162 ? 9.315 -10.737 -16.694 1.00 83.00 162 GLY A N 1
ATOM 1254 C CA . GLY A 1 162 ? 8.525 -11.516 -15.739 1.00 83.00 162 GLY A CA 1
ATOM 1255 C C . GLY A 1 162 ? 9.397 -12.225 -14.705 1.00 83.00 162 GLY A C 1
ATOM 1256 O O . GLY A 1 162 ? 10.110 -11.562 -13.952 1.00 83.00 162 GLY A O 1
ATOM 1257 N N . ILE A 1 163 ? 9.300 -13.555 -14.639 1.00 78.62 163 ILE A N 1
ATOM 1258 C CA . ILE A 1 163 ? 10.001 -14.411 -13.677 1.00 78.62 163 ILE A CA 1
ATOM 1259 C C . ILE A 1 163 ? 11.181 -15.096 -14.395 1.00 78.62 163 ILE A C 1
ATOM 1261 O O . ILE A 1 163 ? 10.975 -16.042 -15.160 1.00 78.62 163 ILE A O 1
ATOM 1265 N N . PRO A 1 164 ? 12.428 -14.661 -14.152 1.00 74.75 164 PRO A N 1
ATOM 1266 C CA . PRO A 1 164 ? 13.599 -15.177 -14.852 1.00 74.75 164 PRO A CA 1
ATOM 1267 C C . PRO A 1 164 ? 13.788 -16.667 -14.570 1.00 74.75 164 PRO A C 1
ATOM 1269 O O . PRO A 1 164 ? 13.601 -17.123 -13.444 1.00 74.75 164 PRO A O 1
ATOM 1272 N N . GLY A 1 165 ? 14.171 -17.434 -15.588 1.00 75.50 165 GLY A N 1
ATOM 1273 C CA . GLY A 1 165 ? 14.387 -18.882 -15.473 1.00 75.50 165 GLY A CA 1
ATOM 1274 C C . GLY A 1 165 ? 13.108 -19.729 -15.418 1.00 75.50 165 GLY A C 1
ATOM 1275 O O . GLY A 1 165 ? 13.193 -20.945 -15.548 1.00 75.50 165 GLY A O 1
ATOM 1276 N N . LEU A 1 166 ? 11.927 -19.111 -15.290 1.00 78.12 166 LEU A N 1
ATOM 1277 C CA . LEU A 1 166 ? 10.618 -19.776 -15.371 1.00 78.12 166 LEU A CA 1
ATOM 1278 C C . LEU A 1 166 ? 9.800 -19.304 -16.581 1.00 78.12 166 LEU A C 1
ATOM 1280 O O . LEU A 1 166 ? 8.610 -19.596 -16.674 1.00 78.12 166 LEU A O 1
ATOM 1284 N N . GLU A 1 167 ? 10.436 -18.629 -17.539 1.00 81.19 167 GLU A N 1
ATOM 1285 C CA . GLU A 1 167 ? 9.801 -18.077 -18.743 1.00 81.19 167 GLU A CA 1
ATOM 1286 C C . GLU A 1 167 ? 9.001 -19.140 -19.518 1.00 81.19 167 GLU A C 1
ATOM 1288 O O . GLU A 1 167 ? 7.868 -18.891 -19.923 1.00 81.19 167 GLU A O 1
ATOM 1293 N N . HIS A 1 168 ? 9.530 -20.366 -19.628 1.00 81.88 168 HIS A N 1
ATOM 1294 C CA . HIS A 1 168 ? 8.872 -21.482 -20.323 1.00 81.88 168 HIS A CA 1
ATOM 1295 C C . HIS A 1 168 ? 7.583 -21.972 -19.628 1.00 81.88 168 HIS A C 1
ATOM 1297 O O . HIS A 1 168 ? 6.716 -22.572 -20.262 1.00 81.88 168 HIS A O 1
ATOM 1303 N N . VAL A 1 169 ? 7.427 -21.746 -18.321 1.00 85.69 169 VAL A N 1
ATOM 1304 C CA . VAL A 1 169 ? 6.240 -22.171 -17.549 1.00 85.69 169 VAL A CA 1
ATOM 1305 C C . VAL A 1 169 ? 5.378 -20.994 -17.094 1.00 85.69 169 VAL A C 1
ATOM 1307 O O . VAL A 1 169 ? 4.353 -21.182 -16.442 1.00 85.69 169 VAL A O 1
ATOM 1310 N N . GLN A 1 170 ? 5.758 -19.774 -17.468 1.00 83.81 170 GLN A N 1
ATOM 1311 C CA . GLN A 1 170 ? 5.130 -18.541 -17.017 1.00 83.81 170 GLN A CA 1
ATOM 1312 C C . GLN A 1 170 ? 3.660 -18.429 -17.451 1.00 83.81 170 GLN A C 1
ATOM 1314 O O . GLN A 1 170 ? 2.834 -17.904 -16.704 1.00 83.81 170 GLN A O 1
ATOM 1319 N N . PHE A 1 171 ? 3.317 -19.022 -18.599 1.00 87.81 171 PHE A N 1
ATOM 1320 C CA . PHE A 1 171 ? 1.934 -19.187 -19.053 1.00 87.81 171 PHE A CA 1
ATOM 1321 C C . PHE A 1 171 ? 1.064 -19.903 -18.008 1.00 87.81 171 PHE A C 1
ATOM 1323 O O . PHE A 1 171 ? -0.020 -19.431 -17.663 1.00 87.81 171 PHE A O 1
ATOM 1330 N N . TRP A 1 172 ? 1.566 -21.009 -17.448 1.00 88.06 172 TRP A N 1
ATOM 1331 C CA . TRP A 1 172 ? 0.862 -21.786 -16.428 1.00 88.06 172 TRP A CA 1
ATOM 1332 C C . TRP A 1 172 ? 0.833 -21.077 -15.074 1.00 88.06 172 TRP A C 1
ATOM 1334 O O . TRP A 1 172 ? -0.187 -21.104 -14.388 1.00 88.06 172 TRP A O 1
ATOM 1344 N N . ILE A 1 173 ? 1.917 -20.384 -14.717 1.00 83.19 173 ILE A N 1
ATOM 1345 C CA . ILE A 1 173 ? 2.002 -19.566 -13.496 1.00 83.19 173 ILE A CA 1
ATOM 1346 C C . ILE A 1 173 ? 0.988 -18.407 -13.520 1.00 83.19 173 ILE A C 1
ATOM 1348 O O . ILE A 1 173 ? 0.519 -17.974 -12.465 1.00 83.19 173 ILE A O 1
ATOM 1352 N N . GLY A 1 174 ? 0.581 -17.944 -14.704 1.00 85.62 174 GLY A N 1
ATOM 1353 C CA . GLY A 1 174 ? -0.447 -16.917 -14.839 1.00 85.62 174 GLY A CA 1
ATOM 1354 C C . GLY A 1 174 ? -1.811 -17.297 -14.269 1.00 85.62 174 GLY A C 1
ATOM 1355 O O . GLY A 1 174 ? -2.484 -16.423 -13.729 1.00 85.62 174 GLY A O 1
ATOM 1356 N N . PHE A 1 175 ? -2.202 -18.576 -14.290 1.00 87.25 175 PHE A N 1
ATOM 1357 C CA . PHE A 1 175 ? -3.499 -18.998 -13.745 1.00 87.25 175 PHE A CA 1
ATOM 1358 C C . PHE A 1 175 ? -3.597 -18.816 -12.216 1.00 87.25 175 PHE A C 1
ATOM 1360 O O . PHE A 1 175 ? -4.539 -18.155 -11.776 1.00 87.25 175 PHE A O 1
ATOM 1367 N N . PRO A 1 176 ? -2.648 -19.305 -11.386 1.00 86.81 176 PRO A N 1
ATOM 1368 C CA . PRO A 1 176 ? -2.635 -19.013 -9.951 1.00 86.81 176 PRO A CA 1
ATOM 1369 C C . PRO A 1 176 ? -2.674 -17.517 -9.623 1.00 86.81 176 PRO A C 1
ATOM 1371 O O . PRO A 1 176 ? -3.487 -17.093 -8.803 1.00 86.81 176 PRO A O 1
ATOM 1374 N N . PHE A 1 177 ? -1.844 -16.699 -10.282 1.00 84.25 177 PHE A N 1
ATOM 1375 C CA . PHE A 1 177 ? -1.831 -15.253 -10.040 1.00 84.25 177 PHE A CA 1
ATOM 1376 C C . PHE A 1 177 ? -3.140 -14.583 -10.450 1.00 84.25 177 PHE A C 1
ATOM 1378 O O . PHE A 1 177 ? -3.620 -13.702 -9.741 1.00 84.25 177 PHE A O 1
ATOM 1385 N N . PHE A 1 178 ? -3.755 -15.022 -11.548 1.00 87.31 178 PHE A N 1
ATOM 1386 C CA . PHE A 1 178 ? -5.074 -14.546 -11.946 1.00 87.31 178 PHE A CA 1
ATOM 1387 C C . PHE A 1 178 ? -6.132 -14.842 -10.878 1.00 87.31 178 PHE A C 1
ATOM 1389 O O . PHE A 1 178 ? -6.919 -13.958 -10.550 1.00 87.31 178 PHE A O 1
ATOM 1396 N N . VAL A 1 179 ? -6.124 -16.043 -10.289 1.00 88.94 179 VAL A N 1
ATOM 1397 C CA . VAL A 1 179 ? -7.043 -16.399 -9.196 1.00 88.94 179 VAL A CA 1
ATOM 1398 C C . VAL A 1 179 ? -6.821 -15.505 -7.975 1.00 88.94 179 VAL A C 1
ATOM 1400 O O . VAL A 1 179 ? -7.792 -14.985 -7.432 1.00 88.94 179 VAL A O 1
ATOM 1403 N N . VAL A 1 180 ? -5.568 -15.266 -7.568 1.00 86.50 180 VAL A N 1
ATOM 1404 C CA . VAL A 1 180 ? -5.248 -14.357 -6.449 1.00 86.50 180 VAL A CA 1
ATOM 1405 C C . VAL A 1 180 ? -5.759 -12.943 -6.731 1.00 86.50 180 VAL A C 1
ATOM 1407 O O . VAL A 1 180 ? -6.456 -12.367 -5.897 1.00 86.50 180 VAL A O 1
ATOM 1410 N N . CYS A 1 181 ? -5.493 -12.408 -7.926 1.00 86.31 181 CYS A N 1
ATOM 1411 C CA . CYS A 1 181 ? -6.002 -11.104 -8.346 1.00 86.31 181 CYS A CA 1
ATOM 1412 C C . CYS A 1 181 ? -7.535 -11.065 -8.346 1.00 86.31 181 CYS A C 1
ATOM 1414 O O . CYS A 1 181 ? -8.120 -10.086 -7.900 1.00 86.31 181 CYS A O 1
ATOM 1416 N N . LEU A 1 182 ? -8.203 -12.123 -8.811 1.00 87.81 182 LEU A N 1
ATOM 1417 C CA . LEU A 1 182 ? -9.663 -12.196 -8.823 1.00 87.81 182 LEU A CA 1
ATOM 1418 C C . LEU A 1 182 ? -10.237 -12.194 -7.401 1.00 87.81 182 LEU A C 1
ATOM 1420 O O . LEU A 1 182 ? -11.208 -11.489 -7.139 1.00 87.81 182 LEU A O 1
ATOM 1424 N N . VAL A 1 183 ? -9.623 -12.938 -6.477 1.00 88.81 183 VAL A N 1
ATOM 1425 C CA . VAL A 1 183 ? -10.004 -12.945 -5.057 1.00 88.81 183 VAL A CA 1
ATOM 1426 C C . VAL A 1 183 ? -9.817 -11.561 -4.439 1.00 88.81 183 VAL A C 1
ATOM 1428 O O . VAL A 1 183 ? -10.739 -11.071 -3.791 1.00 88.81 183 VAL A O 1
ATOM 1431 N N . ALA A 1 184 ? -8.679 -10.906 -4.680 1.00 87.44 184 ALA A N 1
ATOM 1432 C CA . ALA A 1 184 ? -8.426 -9.550 -4.199 1.00 87.44 184 ALA A CA 1
ATOM 1433 C C . ALA A 1 184 ? -9.438 -8.545 -4.770 1.00 87.44 184 ALA A C 1
ATOM 1435 O O . ALA A 1 184 ? -10.030 -7.770 -4.020 1.00 87.44 184 ALA A O 1
ATOM 1436 N N . LEU A 1 185 ? -9.702 -8.589 -6.079 1.00 88.06 185 LEU A N 1
ATOM 1437 C CA . LEU A 1 185 ? -10.651 -7.691 -6.735 1.00 88.06 185 LEU A CA 1
ATOM 1438 C C . LEU A 1 185 ? -12.074 -7.885 -6.205 1.00 88.06 185 LEU A C 1
ATOM 1440 O O . LEU A 1 185 ? -12.719 -6.924 -5.790 1.00 88.06 185 LEU A O 1
ATOM 1444 N N . LEU A 1 186 ? -12.568 -9.124 -6.188 1.00 87.94 186 LEU A N 1
ATOM 1445 C CA . LEU A 1 186 ? -13.922 -9.418 -5.725 1.00 87.94 186 LEU A CA 1
ATOM 1446 C C . LEU A 1 186 ? -14.068 -9.146 -4.228 1.00 87.94 186 LEU A C 1
ATOM 1448 O O . LEU A 1 186 ? -15.024 -8.493 -3.822 1.00 87.94 186 LEU A O 1
ATOM 1452 N N . GLY A 1 187 ? -13.124 -9.610 -3.409 1.00 88.50 187 GLY A N 1
ATOM 1453 C CA . GLY A 1 187 ? -13.158 -9.450 -1.958 1.00 88.50 187 GLY A CA 1
ATOM 1454 C C . GLY A 1 187 ? -13.186 -7.983 -1.534 1.00 88.50 187 GLY A C 1
ATOM 1455 O O . GLY A 1 187 ? -14.056 -7.584 -0.758 1.00 88.50 187 GLY A O 1
ATOM 1456 N N . ASN A 1 188 ? -12.295 -7.161 -2.091 1.00 88.94 188 ASN A N 1
ATOM 1457 C CA . ASN A 1 188 ? -12.250 -5.734 -1.774 1.00 88.94 188 ASN A CA 1
ATOM 1458 C C . ASN A 1 188 ? -13.440 -4.964 -2.363 1.00 88.94 188 ASN A C 1
ATOM 1460 O O . ASN A 1 188 ? -13.973 -4.072 -1.702 1.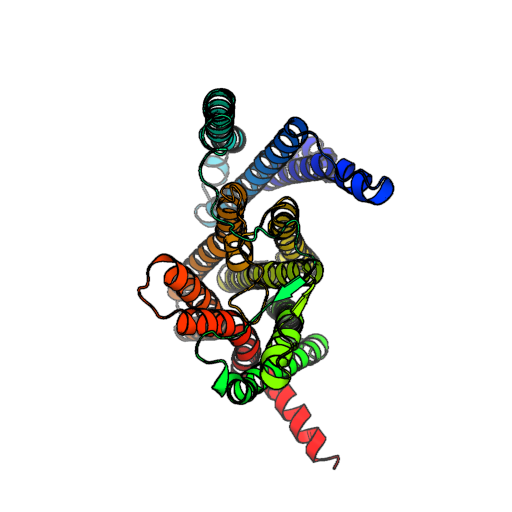00 88.94 188 ASN A O 1
ATOM 1464 N N . LEU A 1 189 ? -13.942 -5.351 -3.542 1.00 89.19 189 LEU A N 1
ATOM 1465 C CA . LEU A 1 189 ? -15.183 -4.792 -4.081 1.00 89.19 189 LEU A CA 1
ATOM 1466 C C . LEU A 1 189 ? -16.385 -5.099 -3.174 1.00 89.19 189 LEU A C 1
ATOM 1468 O O . LEU A 1 189 ? -17.192 -4.212 -2.903 1.00 89.19 189 LEU A O 1
ATOM 1472 N N . PHE A 1 190 ? -16.493 -6.325 -2.653 1.00 88.31 190 PHE A N 1
ATOM 1473 C CA . PHE A 1 190 ? -17.536 -6.676 -1.688 1.00 88.31 190 PHE A CA 1
ATOM 1474 C C . PHE A 1 190 ? -17.438 -5.838 -0.413 1.00 88.31 190 PHE A C 1
ATOM 1476 O O . PHE A 1 190 ? -18.467 -5.362 0.064 1.00 88.31 190 PHE A O 1
ATOM 1483 N N . LEU A 1 191 ? -16.234 -5.609 0.123 1.00 88.94 191 LEU A N 1
ATOM 1484 C CA . LEU A 1 191 ? -16.050 -4.723 1.277 1.00 88.94 191 LEU A CA 1
ATOM 1485 C C . LEU A 1 191 ? -16.523 -3.294 0.979 1.00 88.94 191 LEU A C 1
ATOM 1487 O O . LEU A 1 191 ? -17.270 -2.725 1.777 1.00 88.94 191 LEU A O 1
ATOM 1491 N N . LEU A 1 192 ? -16.160 -2.744 -0.182 1.00 89.81 192 LEU A N 1
ATOM 1492 C CA . LEU A 1 192 ? -16.584 -1.408 -0.613 1.00 89.81 192 LEU A CA 1
ATOM 1493 C C . LEU A 1 192 ? -18.096 -1.281 -0.825 1.00 89.81 192 LEU A C 1
ATOM 1495 O O . LEU A 1 192 ? -18.630 -0.187 -0.670 1.00 89.81 192 LEU A O 1
ATOM 1499 N N . ILE A 1 193 ? -18.794 -2.370 -1.153 1.00 86.44 193 ILE A N 1
ATOM 1500 C CA . ILE A 1 193 ? -20.260 -2.387 -1.252 1.00 86.44 193 ILE A CA 1
ATOM 1501 C C . ILE A 1 193 ? -20.892 -2.517 0.139 1.00 86.44 193 ILE A C 1
ATOM 1503 O O . ILE A 1 193 ? -21.800 -1.764 0.483 1.00 86.44 193 ILE A O 1
ATOM 1507 N N . ILE A 1 194 ? -20.409 -3.454 0.960 1.00 85.50 194 ILE A N 1
ATOM 1508 C CA . ILE A 1 194 ? -21.024 -3.797 2.248 1.00 85.50 194 ILE A CA 1
ATOM 1509 C C . ILE A 1 194 ? -20.877 -2.654 3.261 1.00 85.50 194 ILE A C 1
ATOM 1511 O O . ILE A 1 194 ? -21.854 -2.306 3.927 1.00 85.50 194 ILE A O 1
ATOM 1515 N N . ILE A 1 195 ? -19.690 -2.049 3.376 1.00 86.94 195 ILE A N 1
ATOM 1516 C CA . ILE A 1 195 ? -19.396 -1.056 4.425 1.00 86.94 195 ILE A CA 1
ATOM 1517 C C . ILE A 1 195 ? -20.322 0.175 4.338 1.00 86.94 195 ILE A C 1
ATOM 1519 O O . ILE A 1 195 ? -20.900 0.539 5.363 1.00 86.94 195 ILE A O 1
ATOM 1523 N N . PRO A 1 196 ? -20.555 0.796 3.165 1.00 83.25 196 PRO A N 1
ATOM 1524 C CA . PRO A 1 196 ? -21.516 1.891 3.048 1.00 83.25 196 PRO A CA 1
ATOM 1525 C C . PRO A 1 196 ? -22.966 1.459 3.298 1.00 83.25 196 PRO A C 1
ATOM 1527 O O . PRO A 1 196 ? -23.725 2.230 3.884 1.00 83.25 196 PRO A O 1
ATOM 1530 N N . THR A 1 197 ? -23.355 0.245 2.890 1.00 82.12 197 THR A N 1
ATOM 1531 C CA . THR A 1 197 ? -24.745 -0.236 3.025 1.00 82.12 197 THR A CA 1
ATOM 1532 C C . THR A 1 197 ? -25.145 -0.564 4.465 1.00 82.12 197 THR A C 1
ATOM 1534 O O . THR A 1 197 ? -26.294 -0.342 4.852 1.00 82.12 197 THR A O 1
ATOM 1537 N N . GLU A 1 198 ? -24.207 -1.030 5.293 1.00 83.81 198 GLU A N 1
ATOM 1538 C CA . GLU A 1 198 ? -24.477 -1.416 6.676 1.00 83.81 198 GLU A CA 1
ATOM 1539 C C . GLU A 1 198 ? -24.162 -0.300 7.666 1.00 83.81 198 GLU A C 1
ATOM 1541 O O . GLU A 1 198 ? -23.010 -0.070 8.024 1.00 83.81 198 GLU A O 1
ATOM 1546 N N . ARG A 1 199 ? -25.202 0.323 8.230 1.00 80.56 199 ARG A N 1
ATOM 1547 C CA . ARG A 1 199 ? -25.035 1.368 9.259 1.00 80.56 199 ARG A CA 1
ATOM 1548 C C . ARG A 1 199 ? -24.247 0.904 10.486 1.00 80.56 199 ARG A C 1
ATOM 1550 O O . ARG A 1 199 ? -23.540 1.698 11.097 1.00 80.56 199 ARG A O 1
ATOM 1557 N N . THR A 1 200 ? -24.330 -0.376 10.850 1.00 80.06 200 THR A N 1
ATOM 1558 C CA . THR A 1 200 ? -23.560 -0.943 11.973 1.00 80.06 200 THR A CA 1
ATOM 1559 C C . THR A 1 200 ? -22.054 -0.964 11.705 1.00 80.06 200 THR A C 1
ATOM 1561 O O . THR A 1 200 ? -21.273 -1.036 12.651 1.00 80.06 200 THR A O 1
ATOM 1564 N N . LEU A 1 201 ? -21.644 -0.880 10.434 1.00 80.94 201 LEU A N 1
ATOM 1565 C CA . LEU A 1 201 ? -20.253 -0.804 9.998 1.00 80.94 201 LEU A CA 1
ATOM 1566 C C . LEU A 1 201 ? -19.773 0.641 9.806 1.00 80.94 201 LEU A C 1
ATOM 1568 O O . LEU A 1 201 ? -18.638 0.840 9.404 1.00 80.94 201 LEU A O 1
ATOM 1572 N N . HIS A 1 202 ? -20.551 1.677 10.136 1.00 82.88 202 HIS A N 1
ATOM 1573 C CA . HIS A 1 202 ? -20.095 3.078 10.036 1.00 82.88 202 HIS A CA 1
ATOM 1574 C C . HIS A 1 202 ? -19.203 3.506 11.215 1.00 82.88 202 HIS A C 1
ATOM 1576 O O . HIS A 1 202 ? -19.257 4.639 11.687 1.00 82.88 202 HIS A O 1
ATOM 1582 N N . GLN A 1 203 ? -18.374 2.586 11.707 1.00 83.81 203 GLN A N 1
ATOM 1583 C CA . GLN A 1 203 ? -17.378 2.858 12.740 1.00 83.81 203 GLN A CA 1
ATOM 1584 C C . GLN A 1 203 ? -16.032 3.222 12.092 1.00 83.81 203 GLN A C 1
ATOM 1586 O O . GLN A 1 203 ? -15.716 2.687 11.026 1.00 83.81 203 GLN A O 1
ATOM 1591 N N . PRO A 1 204 ? -15.201 4.058 12.746 1.00 83.75 204 PRO A N 1
ATOM 1592 C CA . PRO A 1 204 ? -13.903 4.496 12.225 1.00 83.75 204 PRO A CA 1
ATOM 1593 C C . PRO A 1 204 ? -13.029 3.389 11.625 1.00 83.75 204 PRO A C 1
ATOM 1595 O O . PRO A 1 204 ? -12.521 3.524 10.515 1.00 83.75 204 PRO A O 1
ATOM 1598 N N . MET A 1 205 ? -12.929 2.258 12.322 1.00 88.31 205 MET A N 1
ATOM 1599 C CA . MET A 1 205 ? -12.194 1.073 11.882 1.00 88.31 205 MET A CA 1
ATOM 1600 C C . MET A 1 205 ? -12.621 0.567 10.497 1.00 88.31 205 MET A C 1
ATOM 1602 O O . MET A 1 205 ? -11.781 0.270 9.655 1.00 88.31 205 MET A O 1
ATOM 1606 N N . TYR A 1 206 ? -13.926 0.463 10.252 1.00 87.81 206 TYR A N 1
ATOM 1607 C CA . TYR A 1 206 ? -14.455 -0.046 8.987 1.00 87.81 206 TYR A CA 1
ATOM 1608 C C . TYR A 1 206 ? -14.368 1.001 7.873 1.00 87.81 206 TYR A C 1
ATOM 1610 O O . TYR A 1 206 ? -14.239 0.640 6.711 1.00 87.81 206 TYR A O 1
ATOM 1618 N N . ILE A 1 207 ? -14.372 2.293 8.208 1.00 89.56 207 ILE A N 1
ATOM 1619 C CA . ILE A 1 207 ? -14.080 3.352 7.233 1.00 89.56 207 ILE A CA 1
ATOM 1620 C C . ILE A 1 207 ? -12.625 3.229 6.764 1.00 89.56 207 ILE A C 1
ATOM 1622 O O . ILE A 1 207 ? -12.374 3.244 5.561 1.00 89.56 207 ILE A O 1
ATOM 1626 N N . PHE A 1 208 ? -11.673 3.022 7.681 1.00 89.25 208 PHE A N 1
ATOM 1627 C CA . PHE A 1 208 ? -10.289 2.719 7.305 1.00 89.25 208 PHE A CA 1
ATOM 1628 C C . PHE A 1 208 ? -10.179 1.427 6.492 1.00 89.25 208 PHE A C 1
ATOM 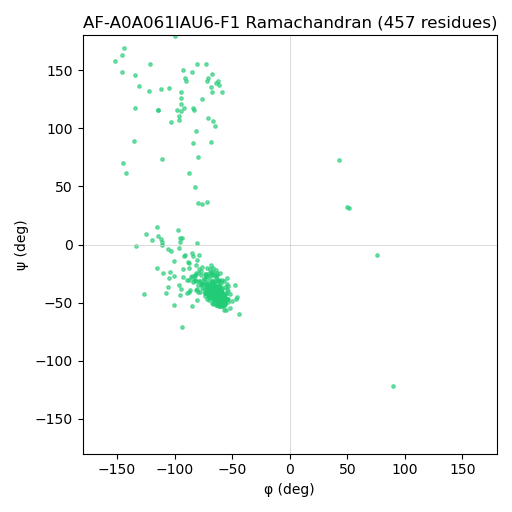1630 O O . PHE A 1 208 ? -9.436 1.398 5.518 1.00 89.25 208 PHE A O 1
ATOM 1637 N N . LEU A 1 209 ? -10.964 0.396 6.820 1.00 90.94 209 LEU A N 1
ATOM 1638 C CA . LEU A 1 209 ? -11.026 -0.831 6.026 1.00 90.94 209 LEU A CA 1
ATOM 1639 C C . LEU A 1 209 ? -11.546 -0.590 4.599 1.00 90.94 209 LEU A C 1
ATOM 1641 O O . LEU A 1 209 ? -11.039 -1.195 3.663 1.00 90.94 209 LEU A O 1
ATOM 1645 N N . ALA A 1 210 ? -12.527 0.293 4.407 1.00 92.38 210 ALA A N 1
ATOM 1646 C CA . ALA A 1 210 ? -12.994 0.660 3.070 1.00 92.38 210 ALA A CA 1
ATOM 1647 C C . ALA A 1 210 ? -11.903 1.394 2.277 1.00 92.38 210 ALA A C 1
ATOM 1649 O O . ALA A 1 210 ? -11.709 1.125 1.095 1.00 92.38 210 ALA A O 1
ATOM 1650 N N . VAL A 1 211 ? -11.158 2.289 2.930 1.00 92.94 211 VAL A N 1
ATOM 1651 C CA . VAL A 1 211 ? -10.017 2.970 2.304 1.00 92.94 211 VAL A CA 1
ATOM 1652 C C . VAL A 1 211 ? -8.920 1.967 1.938 1.00 92.94 211 VAL A C 1
ATOM 1654 O O . VAL A 1 211 ? -8.428 2.015 0.816 1.00 92.94 211 VAL A O 1
ATOM 1657 N N . LEU A 1 212 ? -8.606 1.022 2.830 1.00 92.25 212 LEU A N 1
ATOM 1658 C CA . LEU A 1 212 ? -7.675 -0.076 2.564 1.00 92.25 212 LEU A CA 1
ATOM 1659 C C . LEU A 1 212 ? -8.130 -0.915 1.363 1.00 92.25 212 LEU A C 1
ATOM 1661 O O . LEU A 1 212 ? -7.355 -1.125 0.441 1.00 92.25 212 LEU A O 1
ATOM 1665 N N . ALA A 1 213 ? -9.408 -1.295 1.308 1.00 92.56 213 ALA A N 1
ATOM 1666 C CA . ALA A 1 213 ? -9.969 -2.045 0.187 1.00 92.56 213 ALA A CA 1
ATOM 1667 C C . ALA A 1 213 ? -9.853 -1.283 -1.147 1.00 92.56 213 ALA A C 1
ATOM 1669 O O . ALA A 1 213 ? -9.549 -1.875 -2.181 1.00 92.56 213 ALA A O 1
ATOM 1670 N N . ALA A 1 214 ? -10.057 0.040 -1.149 1.00 93.38 214 ALA A N 1
ATOM 1671 C CA . ALA A 1 214 ? -9.838 0.864 -2.338 1.00 93.38 214 ALA A CA 1
ATOM 1672 C C . ALA A 1 214 ? -8.355 0.916 -2.753 1.00 93.38 214 ALA A C 1
ATOM 1674 O O . ALA A 1 214 ? -8.050 0.848 -3.946 1.00 93.38 214 ALA A O 1
ATOM 1675 N N . THR A 1 215 ? -7.436 1.002 -1.788 1.00 92.56 215 THR A N 1
ATOM 1676 C CA . THR A 1 215 ? -5.986 0.934 -2.027 1.00 92.56 215 THR A CA 1
ATOM 1677 C C . THR A 1 215 ? -5.577 -0.414 -2.624 1.00 92.56 215 THR A C 1
ATOM 1679 O O . THR A 1 215 ? -4.867 -0.439 -3.631 1.00 92.56 215 THR A O 1
ATOM 1682 N N . ASP A 1 216 ? -6.097 -1.512 -2.077 1.00 90.00 216 ASP A N 1
ATOM 1683 C CA . ASP A 1 216 ? -5.846 -2.892 -2.506 1.00 90.00 216 ASP A CA 1
ATOM 1684 C C . ASP A 1 216 ? -6.322 -3.141 -3.948 1.00 90.00 216 ASP A C 1
ATOM 1686 O O . ASP A 1 216 ? -5.614 -3.756 -4.755 1.00 90.00 216 ASP A O 1
ATOM 1690 N N . LEU A 1 217 ? -7.487 -2.592 -4.323 1.00 87.00 217 LEU A N 1
ATOM 1691 C CA . LEU A 1 217 ? -7.949 -2.589 -5.716 1.00 87.00 217 LEU A CA 1
ATOM 1692 C C . LEU A 1 217 ? -6.985 -1.824 -6.624 1.00 87.00 217 LEU A C 1
ATOM 1694 O O . LEU A 1 217 ? -6.630 -2.315 -7.696 1.00 87.00 217 LEU A O 1
ATOM 1698 N N . GLY A 1 218 ? -6.546 -0.637 -6.199 1.00 88.62 218 GLY A N 1
ATOM 1699 C CA . GLY A 1 218 ? -5.569 0.162 -6.934 1.00 88.62 218 GLY A CA 1
ATOM 1700 C C . GLY A 1 218 ? -4.263 -0.597 -7.186 1.00 88.62 218 GLY A C 1
ATOM 1701 O O . GLY A 1 218 ? -3.758 -0.581 -8.309 1.00 88.62 218 GLY A O 1
ATOM 1702 N N . LEU A 1 219 ? -3.744 -1.305 -6.174 1.00 86.81 219 LEU A N 1
ATOM 1703 C CA . LEU A 1 219 ? -2.535 -2.129 -6.288 1.00 86.81 219 LEU A CA 1
ATOM 1704 C C . LEU A 1 219 ? -2.729 -3.256 -7.303 1.00 86.81 219 LEU A C 1
ATOM 1706 O O . LEU A 1 219 ? -1.895 -3.440 -8.195 1.00 86.81 219 LEU A O 1
ATOM 1710 N N . CYS A 1 220 ? -3.866 -3.953 -7.230 1.00 87.12 220 CYS A N 1
ATOM 1711 C CA . CYS A 1 220 ? -4.216 -4.989 -8.198 1.00 87.12 220 CYS A CA 1
ATOM 1712 C C . CYS A 1 220 ? -4.278 -4.426 -9.625 1.00 87.12 220 CYS A C 1
ATOM 1714 O O . CYS A 1 220 ? -3.692 -5.012 -10.535 1.00 87.12 220 CYS A O 1
ATOM 1716 N N . PHE A 1 221 ? -4.919 -3.271 -9.837 1.00 85.44 221 PHE A N 1
ATOM 1717 C CA . PHE A 1 221 ? -4.991 -2.630 -11.155 1.00 85.44 221 PHE A CA 1
ATOM 1718 C C . PHE A 1 221 ? -3.638 -2.119 -11.661 1.00 85.44 221 PHE A C 1
ATOM 1720 O O . PHE A 1 221 ? -3.404 -2.128 -12.868 1.00 85.44 221 PHE A O 1
ATOM 1727 N N . ALA A 1 222 ? -2.733 -1.700 -10.776 1.00 87.00 222 ALA A N 1
ATOM 1728 C CA . ALA A 1 222 ? -1.404 -1.249 -11.173 1.00 87.00 222 ALA A CA 1
ATOM 1729 C C . ALA A 1 222 ? -0.498 -2.413 -11.620 1.00 87.00 222 ALA A C 1
ATOM 1731 O O . ALA A 1 222 ? 0.321 -2.242 -12.524 1.00 87.00 222 ALA A O 1
ATOM 1732 N N . ILE A 1 223 ? -0.639 -3.599 -11.016 1.00 84.12 223 ILE A N 1
ATOM 1733 C CA . ILE A 1 223 ? 0.281 -4.735 -11.209 1.00 84.12 223 ILE A CA 1
ATOM 1734 C C . ILE A 1 223 ? -0.283 -5.768 -12.185 1.00 84.12 223 ILE A C 1
ATOM 1736 O O . ILE A 1 223 ? 0.388 -6.151 -13.149 1.00 84.12 223 ILE A O 1
ATOM 1740 N N . ALA A 1 224 ? -1.518 -6.219 -11.948 1.00 85.44 224 ALA A N 1
ATOM 1741 C CA . ALA A 1 224 ? -2.086 -7.389 -12.607 1.00 85.44 224 ALA A CA 1
ATOM 1742 C C . ALA A 1 224 ? -2.155 -7.272 -14.137 1.00 85.44 224 ALA A C 1
ATOM 1744 O O . ALA A 1 224 ? -1.765 -8.238 -14.795 1.00 85.44 224 ALA A O 1
ATOM 1745 N N . PRO A 1 225 ? -2.568 -6.137 -14.744 1.00 87.81 225 PRO A N 1
ATOM 1746 C CA . PRO A 1 225 ? -2.693 -6.053 -16.197 1.00 87.81 225 PRO A CA 1
ATOM 1747 C C . PRO A 1 225 ? -1.367 -6.297 -16.916 1.00 87.81 225 PRO A C 1
ATOM 1749 O O . PRO A 1 225 ? -1.309 -7.095 -17.849 1.00 87.81 225 PRO A O 1
ATOM 1752 N N . LYS A 1 226 ? -0.283 -5.653 -16.460 1.00 88.06 226 LYS A N 1
ATOM 1753 C CA . LYS A 1 226 ? 1.032 -5.815 -17.086 1.00 88.06 226 LYS A CA 1
ATOM 1754 C C . LYS A 1 226 ? 1.605 -7.203 -16.816 1.00 88.06 226 LYS A C 1
ATOM 1756 O O . LYS A 1 226 ? 2.075 -7.839 -17.752 1.00 88.06 226 LYS A O 1
ATOM 1761 N N . MET A 1 227 ? 1.512 -7.692 -15.579 1.00 86.00 227 MET A N 1
ATOM 1762 C CA . MET A 1 227 ? 1.990 -9.026 -15.212 1.00 86.00 227 MET A CA 1
ATOM 1763 C C . MET A 1 227 ? 1.308 -10.125 -16.044 1.00 86.00 227 MET A C 1
ATOM 1765 O O . MET A 1 227 ? 1.991 -10.937 -16.665 1.00 86.00 227 MET A O 1
ATOM 1769 N N . LEU A 1 228 ? -0.027 -10.124 -16.121 1.00 84.81 228 LEU A N 1
ATOM 1770 C CA . LEU A 1 228 ? -0.783 -11.116 -16.894 1.00 84.81 228 LEU A CA 1
ATOM 1771 C C . LEU A 1 228 ? -0.523 -10.989 -18.401 1.00 84.81 228 LEU A C 1
ATOM 1773 O O . LEU A 1 228 ? -0.447 -12.002 -19.095 1.00 84.81 228 LEU A O 1
ATOM 1777 N N . ALA A 1 229 ? -0.315 -9.769 -18.910 1.00 86.75 229 ALA A N 1
ATOM 1778 C CA . ALA A 1 229 ? 0.042 -9.558 -20.311 1.00 86.75 229 ALA A CA 1
ATOM 1779 C C . ALA A 1 229 ? 1.408 -10.161 -20.680 1.00 86.75 229 ALA A C 1
ATOM 1781 O O . ALA A 1 229 ? 1.570 -10.695 -21.778 1.00 86.75 229 ALA A O 1
ATOM 1782 N N . ILE A 1 230 ? 2.381 -10.115 -19.766 1.00 86.44 230 ILE A N 1
ATOM 1783 C CA . ILE A 1 230 ? 3.669 -10.798 -19.941 1.00 86.44 230 ILE A CA 1
ATOM 1784 C C . ILE A 1 230 ? 3.456 -12.321 -19.906 1.00 86.44 230 ILE A C 1
ATOM 1786 O O . ILE A 1 230 ? 4.032 -13.040 -20.717 1.00 86.44 230 ILE A O 1
ATOM 1790 N N . PHE A 1 231 ? 2.621 -12.823 -18.994 1.00 85.25 231 PHE A N 1
ATOM 1791 C CA . PHE A 1 231 ? 2.462 -14.262 -18.759 1.00 85.25 231 PHE A CA 1
ATOM 1792 C C . PHE A 1 231 ? 1.699 -14.988 -19.877 1.00 85.25 231 PHE A C 1
ATOM 1794 O O . PHE A 1 231 ? 2.107 -16.077 -20.271 1.00 85.25 231 PHE A O 1
ATOM 1801 N N . TRP A 1 232 ? 0.626 -14.397 -20.411 1.00 89.00 232 TRP A N 1
ATOM 1802 C CA . TRP A 1 232 ? -0.221 -15.047 -21.424 1.00 89.00 232 TRP A CA 1
ATOM 1803 C C . TRP A 1 232 ? 0.044 -14.610 -22.861 1.00 89.00 232 TRP A C 1
ATOM 1805 O O . TRP A 1 232 ? -0.199 -15.390 -23.777 1.00 89.00 232 TRP A O 1
ATOM 1815 N N . PHE A 1 233 ? 0.538 -13.388 -23.070 1.00 85.12 233 PHE A N 1
ATOM 1816 C CA . PHE A 1 233 ? 0.720 -12.821 -24.411 1.00 85.12 233 PHE A CA 1
ATOM 1817 C C . PHE A 1 233 ? 2.174 -12.461 -24.725 1.00 85.12 233 PHE A C 1
ATOM 1819 O O . PHE A 1 233 ? 2.435 -11.871 -25.771 1.00 85.12 233 PHE A O 1
ATOM 1826 N N . SER A 1 234 ? 3.114 -12.753 -23.817 1.00 85.19 234 SER A N 1
ATOM 1827 C CA . SER A 1 234 ? 4.533 -12.388 -23.955 1.00 85.19 234 SER A CA 1
ATOM 1828 C C . SER A 1 234 ? 4.740 -10.899 -24.277 1.00 85.19 234 SER A C 1
ATOM 1830 O O . SER A 1 234 ? 5.696 -10.507 -24.948 1.00 85.19 234 SER A O 1
ATOM 1832 N N . SER A 1 235 ? 3.835 -10.040 -23.789 1.00 86.81 235 SER A N 1
ATOM 1833 C CA . SER A 1 235 ? 3.881 -8.593 -24.003 1.00 86.81 235 SER A CA 1
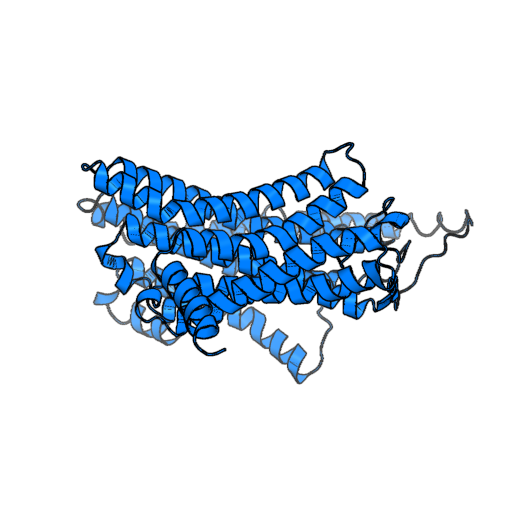ATOM 1834 C C . SER A 1 235 ? 4.888 -7.951 -23.047 1.00 86.81 235 SER A C 1
ATOM 1836 O O . SER A 1 235 ? 4.535 -7.341 -22.034 1.00 86.81 235 SER A O 1
ATOM 1838 N N . CYS A 1 236 ? 6.174 -8.120 -23.351 1.00 87.88 236 CYS A N 1
ATOM 1839 C CA . CYS A 1 236 ? 7.280 -7.725 -22.476 1.00 87.88 236 CYS A CA 1
ATOM 1840 C C . CYS A 1 236 ? 7.634 -6.233 -22.593 1.00 87.88 236 CYS A C 1
ATOM 1842 O O . CYS A 1 236 ? 8.023 -5.604 -21.611 1.00 87.88 236 CYS A O 1
ATOM 1844 N N . SER A 1 237 ? 7.439 -5.609 -23.758 1.00 88.00 237 SER A N 1
ATOM 1845 C CA . SER A 1 237 ? 7.785 -4.197 -23.973 1.00 88.00 237 SER A CA 1
ATOM 1846 C C . SER A 1 237 ? 6.840 -3.236 -23.244 1.00 88.00 237 SER A C 1
ATOM 1848 O O . SER A 1 237 ? 5.626 -3.441 -23.216 1.00 88.00 237 SER A O 1
ATOM 1850 N N . MET A 1 238 ? 7.380 -2.161 -22.678 1.00 88.69 238 MET A N 1
ATOM 1851 C CA . MET A 1 238 ? 6.624 -1.052 -22.092 1.00 88.69 238 MET A CA 1
ATOM 1852 C C . MET A 1 238 ? 7.370 0.263 -22.322 1.00 88.69 238 MET A C 1
ATOM 1854 O O . MET A 1 238 ? 8.598 0.278 -22.366 1.00 88.69 238 MET A O 1
ATOM 1858 N N . THR A 1 239 ? 6.661 1.382 -22.477 1.00 90.38 239 THR A N 1
ATOM 1859 C CA . THR A 1 239 ? 7.332 2.687 -22.549 1.00 90.38 239 THR A CA 1
ATOM 1860 C C . THR A 1 239 ? 7.958 3.030 -21.197 1.00 90.38 239 THR A C 1
ATOM 1862 O O . THR A 1 239 ? 7.432 2.667 -20.143 1.00 90.38 239 THR A O 1
ATOM 1865 N N . PHE A 1 240 ? 9.091 3.730 -21.211 1.00 88.19 240 PHE A N 1
ATOM 1866 C CA . PHE A 1 240 ? 9.774 4.106 -19.971 1.00 88.19 240 PHE A CA 1
ATOM 1867 C C . PHE A 1 240 ? 8.894 5.003 -19.086 1.00 88.19 240 PHE A C 1
ATOM 1869 O O . PHE A 1 240 ? 8.843 4.822 -17.874 1.00 88.19 240 PHE A O 1
ATOM 1876 N N . ASP A 1 241 ? 8.112 5.903 -19.688 1.00 87.44 241 ASP A N 1
ATOM 1877 C CA . ASP A 1 241 ? 7.151 6.725 -18.949 1.00 87.44 241 ASP A CA 1
ATOM 1878 C C . ASP A 1 241 ? 6.047 5.887 -18.289 1.00 87.44 241 ASP A C 1
ATOM 1880 O O . ASP A 1 241 ? 5.763 6.093 -17.111 1.00 87.44 241 ASP A O 1
ATOM 1884 N N . ALA A 1 242 ? 5.481 4.894 -18.989 1.00 85.56 242 ALA A N 1
ATOM 1885 C CA . ALA A 1 242 ? 4.489 3.995 -18.396 1.00 85.56 242 ALA A CA 1
ATOM 1886 C C . ALA A 1 242 ? 5.084 3.165 -17.247 1.00 85.56 242 ALA A C 1
ATOM 1888 O O . ALA A 1 242 ? 4.413 2.950 -16.241 1.00 85.56 242 ALA A O 1
ATOM 1889 N N . CYS A 1 243 ? 6.355 2.766 -17.355 1.00 89.75 243 CYS A N 1
ATOM 1890 C CA . CYS A 1 243 ? 7.084 2.101 -16.277 1.00 89.75 243 CYS A CA 1
ATOM 1891 C C . CYS A 1 243 ? 7.187 2.968 -15.018 1.00 89.75 243 CYS A C 1
ATOM 1893 O O . CYS A 1 243 ? 6.878 2.512 -13.919 1.00 89.75 243 CYS A O 1
ATOM 1895 N N . LEU A 1 244 ? 7.567 4.236 -15.176 1.00 88.56 244 LEU A N 1
ATOM 1896 C CA . LEU A 1 244 ? 7.673 5.171 -14.058 1.00 88.56 244 LEU A CA 1
ATOM 1897 C C . LEU A 1 244 ? 6.310 5.519 -13.449 1.00 88.56 244 LEU A C 1
ATOM 1899 O O . LEU A 1 244 ? 6.203 5.663 -12.233 1.00 88.56 244 LEU A O 1
ATOM 1903 N N . THR A 1 245 ? 5.266 5.620 -14.272 1.00 87.19 245 THR A N 1
ATOM 1904 C CA . THR A 1 245 ? 3.889 5.794 -13.796 1.00 87.19 245 THR A CA 1
ATOM 1905 C C . THR A 1 245 ? 3.419 4.575 -13.004 1.00 87.19 245 THR A C 1
ATOM 1907 O O . THR A 1 245 ? 2.871 4.739 -11.917 1.00 87.19 245 THR A O 1
ATOM 1910 N N . GLN A 1 246 ? 3.674 3.359 -13.499 1.00 88.69 246 GLN A N 1
ATOM 1911 C CA . GLN A 1 246 ? 3.348 2.122 -12.787 1.00 88.69 246 GLN A CA 1
ATOM 1912 C C . GLN A 1 246 ? 4.074 2.056 -11.433 1.00 88.69 246 GLN A C 1
ATOM 1914 O O . GLN A 1 246 ? 3.441 1.800 -10.413 1.00 88.69 246 GLN A O 1
ATOM 1919 N N . LEU A 1 247 ? 5.374 2.361 -11.414 1.00 89.31 247 LEU A N 1
ATOM 1920 C CA . LEU A 1 247 ? 6.199 2.423 -10.205 1.00 89.31 247 LEU A CA 1
ATOM 1921 C C . LEU A 1 247 ? 5.636 3.410 -9.175 1.00 89.31 247 LEU A C 1
ATOM 1923 O O . LEU A 1 247 ? 5.536 3.074 -7.995 1.00 89.31 247 LEU A O 1
ATOM 1927 N N . PHE A 1 248 ? 5.251 4.615 -9.613 1.00 86.75 248 PHE A N 1
ATOM 1928 C CA . PHE A 1 248 ? 4.651 5.626 -8.742 1.00 86.75 248 PHE A CA 1
ATOM 1929 C C . PHE A 1 248 ? 3.379 5.101 -8.076 1.00 86.75 248 PHE A C 1
ATOM 1931 O O . PHE A 1 248 ? 3.275 5.139 -6.853 1.00 86.75 248 PHE A O 1
ATOM 1938 N N . PHE A 1 249 ? 2.439 4.566 -8.861 1.00 86.94 249 PHE A N 1
ATOM 1939 C CA . PHE A 1 249 ? 1.182 4.064 -8.312 1.00 86.94 249 PHE A CA 1
ATOM 1940 C C . PHE A 1 249 ? 1.398 2.901 -7.347 1.00 86.94 249 PHE A C 1
ATOM 1942 O O . PHE A 1 249 ? 0.832 2.930 -6.259 1.00 86.94 249 PHE A O 1
ATOM 1949 N N . ILE A 1 250 ? 2.246 1.926 -7.694 1.00 87.00 250 ILE A N 1
ATOM 1950 C CA . ILE A 1 250 ? 2.537 0.784 -6.817 1.00 87.00 250 ILE A CA 1
ATOM 1951 C C . ILE A 1 250 ? 3.068 1.274 -5.467 1.00 87.00 250 ILE A C 1
ATOM 1953 O O . ILE A 1 250 ? 2.475 0.988 -4.430 1.00 87.00 250 ILE A O 1
ATOM 1957 N N . HIS A 1 251 ? 4.142 2.064 -5.460 1.00 84.38 251 HIS A N 1
ATOM 1958 C CA . HIS A 1 251 ? 4.777 2.465 -4.207 1.00 84.38 251 HIS A CA 1
ATOM 1959 C C . HIS A 1 251 ? 3.954 3.488 -3.412 1.00 84.38 251 HIS A C 1
ATOM 1961 O O . HIS A 1 251 ? 3.949 3.435 -2.182 1.00 84.38 251 HIS A O 1
ATOM 1967 N N . SER A 1 252 ? 3.228 4.399 -4.070 1.00 85.81 252 SER A N 1
ATOM 1968 C CA . SER A 1 252 ? 2.330 5.324 -3.369 1.00 85.81 252 SER A CA 1
ATOM 1969 C C . SER A 1 252 ? 1.160 4.589 -2.722 1.00 85.81 252 SER A C 1
ATOM 1971 O O . SER A 1 252 ? 0.809 4.904 -1.587 1.00 85.81 252 SER A O 1
ATOM 1973 N N . LEU A 1 253 ? 0.581 3.593 -3.398 1.00 88.19 253 LEU A N 1
ATOM 1974 C CA . LEU A 1 253 ? -0.506 2.797 -2.833 1.00 88.19 253 LEU A CA 1
ATOM 1975 C C . LEU A 1 253 ? -0.013 1.890 -1.701 1.00 88.19 253 LEU A C 1
ATOM 1977 O O . LEU A 1 253 ? -0.663 1.852 -0.667 1.00 88.19 253 LEU A O 1
ATOM 1981 N N . GLN A 1 254 ? 1.168 1.274 -1.809 1.00 87.25 254 GLN A N 1
ATOM 1982 C CA . GLN A 1 254 ? 1.778 0.549 -0.682 1.00 87.25 254 GLN A CA 1
ATOM 1983 C C . GLN A 1 254 ? 2.049 1.460 0.523 1.00 87.25 254 GLN A C 1
ATOM 1985 O O . GLN A 1 254 ? 1.840 1.076 1.672 1.00 87.25 254 GLN A O 1
ATOM 1990 N N . GLY A 1 255 ? 2.515 2.690 0.282 1.00 85.50 255 GLY A N 1
ATOM 1991 C CA . GLY A 1 255 ? 2.716 3.654 1.361 1.00 85.50 255 GLY A CA 1
ATOM 1992 C C . GLY A 1 255 ? 1.407 4.114 2.002 1.00 85.50 255 GLY A C 1
ATOM 1993 O O . GLY A 1 255 ? 1.365 4.381 3.206 1.00 85.50 255 GLY A O 1
ATOM 1994 N N . MET A 1 256 ? 0.331 4.168 1.215 1.00 88.94 256 MET A N 1
ATOM 1995 C CA . MET A 1 256 ? -1.016 4.406 1.716 1.00 88.94 256 MET A CA 1
ATOM 1996 C C . MET A 1 256 ? -1.522 3.213 2.534 1.00 88.94 256 MET A C 1
ATOM 1998 O O . MET A 1 256 ? -1.998 3.422 3.643 1.00 88.94 256 MET A O 1
ATOM 2002 N N . GLU A 1 257 ? -1.350 1.986 2.043 1.00 89.94 25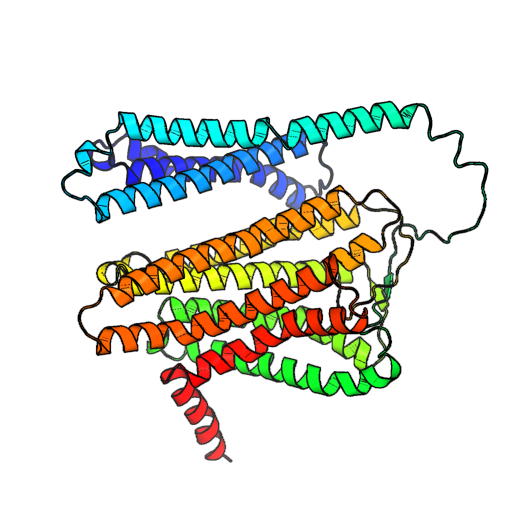7 GLU A N 1
ATOM 2003 C CA . GLU A 1 257 ? -1.686 0.738 2.739 1.00 89.94 257 GLU A CA 1
ATOM 2004 C C . GLU A 1 257 ? -1.046 0.709 4.135 1.00 89.94 257 GLU A C 1
ATOM 2006 O O . GLU A 1 257 ? -1.750 0.654 5.143 1.00 89.94 257 GLU A O 1
ATOM 2011 N N . SER A 1 258 ? 0.275 0.903 4.202 1.00 85.94 258 SER A N 1
ATOM 2012 C CA . SER A 1 258 ? 1.047 0.994 5.449 1.00 85.94 258 SER A CA 1
ATOM 2013 C C . SER A 1 258 ? 0.504 2.058 6.415 1.00 85.94 258 SER A C 1
ATOM 2015 O O . SER A 1 258 ? 0.277 1.782 7.598 1.00 85.94 258 SER A O 1
ATOM 2017 N N . GLY A 1 259 ? 0.221 3.266 5.916 1.00 85.69 259 GLY A N 1
ATOM 2018 C CA . GLY A 1 259 ? -0.304 4.352 6.746 1.00 85.69 259 GLY A CA 1
ATOM 2019 C C . GLY A 1 259 ? -1.731 4.103 7.247 1.00 85.69 259 GLY A C 1
ATOM 2020 O O . GLY A 1 259 ? -2.070 4.485 8.368 1.00 85.69 259 GLY A O 1
ATOM 2021 N N . ILE A 1 260 ? -2.567 3.423 6.459 1.00 90.19 260 ILE A N 1
ATOM 2022 C CA . ILE A 1 260 ? -3.916 3.022 6.874 1.00 90.19 260 ILE A CA 1
ATOM 2023 C C . ILE A 1 260 ? -3.855 1.889 7.906 1.00 90.19 260 ILE A C 1
ATOM 2025 O O . ILE A 1 260 ? -4.606 1.926 8.882 1.00 90.19 260 ILE A O 1
ATOM 2029 N N . LEU A 1 261 ? -2.925 0.935 7.771 1.00 87.38 261 LEU A N 1
ATOM 2030 C CA . LEU A 1 261 ? -2.660 -0.072 8.807 1.00 87.38 261 LEU A CA 1
ATOM 2031 C C . LEU A 1 261 ? -2.268 0.587 10.139 1.00 87.38 261 LEU A C 1
ATOM 2033 O O . LEU A 1 261 ? -2.790 0.206 11.191 1.00 87.38 261 LEU A O 1
ATOM 2037 N N . LEU A 1 262 ? -1.421 1.621 10.098 1.00 85.56 262 LEU A N 1
ATOM 2038 C CA . LEU A 1 262 ? -1.082 2.413 11.280 1.00 85.56 262 LEU A CA 1
ATOM 2039 C C . LEU A 1 262 ? -2.307 3.125 11.872 1.00 85.56 262 LEU A C 1
ATOM 2041 O O . LEU A 1 262 ? -2.531 3.069 13.083 1.00 85.56 262 LEU A O 1
ATOM 2045 N N . ALA A 1 263 ? -3.131 3.756 11.035 1.00 84.31 263 ALA A N 1
ATOM 2046 C CA . ALA A 1 263 ? -4.351 4.425 11.480 1.00 84.31 263 ALA A CA 1
ATOM 2047 C C . ALA A 1 263 ? -5.342 3.453 12.149 1.00 84.31 263 ALA A C 1
ATOM 2049 O O . ALA A 1 263 ? -5.951 3.787 13.168 1.00 84.31 263 ALA A O 1
ATOM 2050 N N . MET A 1 264 ? -5.464 2.227 11.633 1.00 88.81 264 MET A N 1
ATOM 2051 C CA . MET A 1 264 ? -6.270 1.176 12.257 1.00 88.81 264 MET A CA 1
ATOM 2052 C C . MET A 1 264 ? -5.689 0.715 13.597 1.00 88.81 264 MET A C 1
ATOM 2054 O O . MET A 1 264 ? -6.446 0.516 14.547 1.00 88.81 264 MET A O 1
ATOM 2058 N N . ALA A 1 265 ? -4.364 0.584 13.716 1.00 82.44 265 ALA A N 1
ATOM 2059 C CA . ALA A 1 265 ? -3.720 0.274 14.993 1.00 82.44 265 ALA A CA 1
ATOM 2060 C C . ALA A 1 265 ? -3.976 1.377 16.035 1.00 82.44 265 ALA A C 1
ATOM 2062 O O . ALA A 1 265 ? -4.287 1.076 17.189 1.00 82.44 265 ALA A O 1
ATOM 2063 N N . PHE A 1 266 ? -3.929 2.645 15.615 1.00 80.62 266 PHE A N 1
ATOM 2064 C CA . PHE A 1 266 ? -4.272 3.784 16.462 1.00 80.62 266 PHE A CA 1
ATOM 2065 C C . PHE A 1 266 ? -5.746 3.766 16.896 1.00 80.62 266 PHE A C 1
ATOM 2067 O O . PHE A 1 266 ? -6.037 3.949 18.076 1.00 80.62 266 PHE A O 1
ATOM 2074 N N . ASP A 1 267 ? -6.682 3.480 15.986 1.00 86.19 267 ASP A N 1
ATOM 2075 C CA . ASP A 1 267 ? -8.098 3.306 16.333 1.00 86.19 267 ASP A CA 1
ATOM 2076 C C . ASP A 1 267 ? -8.296 2.213 17.395 1.00 86.19 267 ASP A C 1
ATOM 2078 O O . ASP A 1 267 ? -8.968 2.450 18.401 1.00 86.19 267 ASP A O 1
ATOM 2082 N N . ARG A 1 268 ? -7.673 1.038 17.218 1.00 86.81 268 ARG A N 1
ATOM 2083 C CA . ARG A 1 268 ? -7.744 -0.058 18.201 1.00 86.81 268 ARG A CA 1
ATOM 2084 C C . ARG A 1 268 ? -7.127 0.336 19.540 1.00 86.81 268 ARG A C 1
ATOM 2086 O O . ARG A 1 268 ? -7.680 -0.014 20.582 1.00 86.81 268 ARG A O 1
ATOM 2093 N N . TYR A 1 269 ? -6.024 1.082 19.518 1.00 82.12 269 TYR A N 1
ATOM 2094 C CA . TYR A 1 269 ? -5.400 1.620 20.722 1.00 82.12 269 TYR A CA 1
ATOM 2095 C C . TYR A 1 269 ? -6.360 2.535 21.483 1.00 82.12 269 TYR A C 1
ATOM 2097 O O . TYR A 1 269 ? -6.614 2.291 22.660 1.00 82.12 269 TYR A O 1
ATOM 2105 N N . VAL A 1 270 ? -6.956 3.532 20.824 1.00 77.31 270 VAL A N 1
ATOM 2106 C CA . VAL A 1 270 ? -7.890 4.458 21.484 1.00 77.31 270 VAL A CA 1
ATOM 2107 C C . VAL A 1 270 ? -9.139 3.719 21.970 1.00 77.31 270 VAL A C 1
ATOM 2109 O O . VAL A 1 270 ? -9.588 3.953 23.087 1.00 77.31 270 VAL A O 1
ATOM 2112 N N . ALA A 1 271 ? -9.672 2.781 21.182 1.00 84.19 271 ALA A N 1
ATOM 2113 C CA . ALA A 1 271 ? -10.866 2.020 21.548 1.00 84.19 271 ALA A CA 1
ATOM 2114 C C . ALA A 1 271 ? -10.683 1.165 22.816 1.00 84.19 271 ALA A C 1
ATOM 2116 O O . ALA A 1 271 ? -11.649 0.941 23.542 1.00 84.19 271 ALA A O 1
ATOM 2117 N N . ILE A 1 272 ? -9.467 0.674 23.078 1.00 82.19 272 ILE A N 1
ATOM 2118 C CA . ILE A 1 272 ? -9.167 -0.191 24.229 1.00 82.19 272 ILE A CA 1
ATOM 2119 C C . ILE A 1 272 ? -8.634 0.615 25.416 1.00 82.19 272 ILE A C 1
ATOM 2121 O O . ILE A 1 272 ? -9.042 0.371 26.550 1.00 82.19 272 ILE A O 1
ATOM 2125 N N . CYS A 1 273 ? -7.727 1.559 25.171 1.00 77.69 273 CYS A N 1
ATOM 2126 C CA . CYS A 1 273 ? -7.037 2.304 26.222 1.00 77.69 273 CYS A CA 1
ATOM 2127 C C . CYS A 1 273 ? -7.825 3.530 26.713 1.00 77.69 273 CYS A C 1
ATOM 2129 O O . CYS A 1 273 ? -7.652 3.922 27.863 1.00 77.69 273 CYS A O 1
ATOM 2131 N N . ASP A 1 274 ? -8.675 4.136 25.874 1.00 76.94 274 ASP A N 1
ATOM 2132 C CA . ASP A 1 274 ? -9.479 5.323 26.216 1.00 76.94 274 ASP A CA 1
ATOM 2133 C C . ASP A 1 274 ? -10.892 5.252 25.583 1.00 76.94 274 ASP A C 1
ATOM 2135 O O . ASP A 1 274 ? -11.272 6.087 24.750 1.00 76.94 274 ASP A O 1
ATOM 2139 N N . PRO A 1 275 ? -11.703 4.237 25.949 1.00 80.06 275 PRO A N 1
ATOM 2140 C CA . PRO A 1 275 ? -12.995 3.981 25.309 1.00 80.06 275 PRO A CA 1
ATOM 2141 C C . PRO A 1 275 ? -13.985 5.145 25.458 1.00 80.06 275 PRO A C 1
ATOM 2143 O O . PRO A 1 275 ? -14.802 5.369 24.567 1.00 80.06 275 PRO A O 1
ATOM 2146 N N . LEU A 1 276 ? -13.904 5.914 26.553 1.00 80.12 276 LEU A N 1
ATOM 2147 C CA . LEU A 1 276 ? -14.791 7.054 26.815 1.00 80.12 276 LEU A CA 1
ATOM 2148 C C . LEU A 1 276 ? -14.559 8.213 25.842 1.00 80.12 276 LEU A C 1
ATOM 2150 O O . LEU A 1 276 ? -15.476 8.991 25.581 1.00 80.12 276 LEU A O 1
ATOM 2154 N N . ARG A 1 277 ? -13.345 8.337 25.298 1.00 74.31 277 ARG A N 1
ATOM 2155 C CA . ARG A 1 277 ? -12.982 9.426 24.386 1.00 74.31 277 ARG A CA 1
ATOM 2156 C C . ARG A 1 277 ? -12.884 8.983 22.934 1.00 74.31 277 ARG A C 1
ATOM 2158 O O . ARG A 1 277 ? -12.739 9.845 22.073 1.00 74.31 277 ARG A O 1
ATOM 2165 N N . HIS A 1 278 ? -13.045 7.693 22.636 1.00 80.12 278 HIS A N 1
ATOM 2166 C CA . HIS A 1 278 ? -12.969 7.151 21.275 1.00 80.12 278 HIS A CA 1
ATOM 2167 C C . HIS A 1 278 ? -13.840 7.922 20.274 1.00 80.12 278 HIS A C 1
ATOM 2169 O O . HIS A 1 278 ? -13.333 8.388 19.256 1.00 80.12 278 HIS A O 1
ATOM 2175 N N . THR A 1 279 ? -15.107 8.174 20.606 1.00 77.44 279 THR A N 1
ATOM 2176 C CA . THR A 1 279 ? -16.052 8.886 19.726 1.00 77.44 279 THR A CA 1
ATOM 2177 C C . THR A 1 279 ? -15.778 10.386 19.599 1.00 77.44 279 THR A C 1
ATOM 2179 O O . THR A 1 279 ? -16.108 10.977 18.574 1.00 77.44 279 THR A O 1
ATOM 2182 N N . SER A 1 280 ? -15.157 11.013 20.606 1.00 74.50 280 SER A N 1
ATOM 2183 C CA . SER A 1 280 ? -14.788 12.437 20.550 1.00 74.50 280 SER A CA 1
ATOM 2184 C C . SER A 1 280 ? -13.472 12.678 19.809 1.00 74.50 280 SER A C 1
ATOM 2186 O O . SER A 1 280 ? -13.283 13.742 19.224 1.00 74.50 280 SER A O 1
ATOM 2188 N N . ILE A 1 281 ? -12.570 11.691 19.805 1.00 67.94 281 ILE A N 1
ATOM 2189 C CA . ILE A 1 281 ? -11.286 11.757 19.103 1.00 67.94 281 ILE A CA 1
ATOM 2190 C C . ILE A 1 281 ? -11.463 11.344 17.635 1.00 67.94 281 ILE A C 1
ATOM 2192 O O . ILE A 1 281 ? -11.096 12.101 16.736 1.00 67.94 281 ILE A O 1
ATOM 2196 N N . LEU A 1 282 ? -12.056 10.174 17.369 1.00 77.75 282 LEU A N 1
ATOM 2197 C CA . LEU A 1 282 ? -12.211 9.626 16.017 1.00 77.75 282 LEU A CA 1
ATOM 2198 C C . LEU A 1 282 ? -13.498 10.119 15.351 1.00 77.75 282 LEU A C 1
ATOM 2200 O O . LEU A 1 282 ? -14.390 9.358 14.979 1.00 77.75 282 LEU A O 1
ATOM 2204 N N . THR A 1 283 ? -13.567 11.435 15.182 1.00 79.81 283 THR A N 1
ATOM 2205 C CA . THR A 1 283 ? -14.631 12.086 14.415 1.00 79.81 283 THR A CA 1
ATOM 2206 C C . THR A 1 283 ? -14.450 11.845 12.910 1.00 79.81 283 THR A C 1
ATOM 2208 O O . THR A 1 283 ? -13.319 11.681 12.448 1.00 79.81 283 THR A O 1
ATOM 2211 N N . PRO A 1 284 ? -15.517 11.908 12.093 1.00 82.06 284 PRO A N 1
ATOM 2212 C CA . PRO A 1 284 ? -15.402 11.779 10.636 1.00 82.06 284 PRO A CA 1
ATOM 2213 C C . PRO 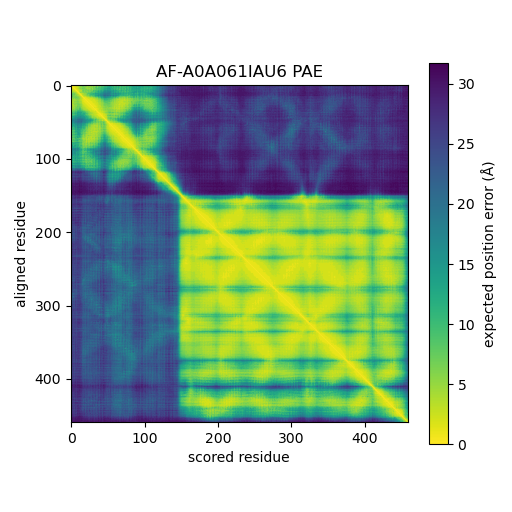A 1 284 ? -14.395 12.753 10.004 1.00 82.06 284 PRO A C 1
ATOM 2215 O O . PRO A 1 284 ? -13.671 12.392 9.078 1.00 82.06 284 PRO A O 1
ATOM 2218 N N . LEU A 1 285 ? -14.296 13.974 10.543 1.00 78.25 285 LEU A N 1
ATOM 2219 C CA . LEU A 1 285 ? -13.322 14.969 10.096 1.00 78.25 285 LEU A CA 1
ATOM 2220 C C . LEU A 1 285 ? -11.880 14.543 10.403 1.00 78.25 285 LEU A C 1
ATOM 2222 O O . LEU A 1 285 ? -10.993 14.756 9.580 1.00 78.25 285 LEU A O 1
ATOM 2226 N N . PHE A 1 286 ? -11.641 13.934 11.568 1.00 80.12 286 PHE A N 1
ATOM 2227 C CA . PHE A 1 286 ? -10.338 13.365 11.904 1.00 80.12 286 PHE A CA 1
ATOM 2228 C C . PHE A 1 286 ? -9.970 12.227 10.944 1.00 80.12 286 PHE A C 1
ATOM 2230 O O . PHE A 1 286 ? -8.864 12.226 10.413 1.00 80.12 286 PHE A O 1
ATOM 2237 N N . LEU A 1 287 ? -10.906 11.319 10.643 1.00 80.75 287 LEU A N 1
ATOM 2238 C CA . LEU A 1 287 ? -10.672 10.222 9.692 1.00 80.75 287 LEU A CA 1
ATOM 2239 C C . LEU A 1 287 ? -10.295 10.743 8.306 1.00 80.75 287 LEU A C 1
ATOM 2241 O O . LEU A 1 287 ? -9.300 10.301 7.738 1.00 80.75 287 LEU A O 1
ATOM 2245 N N . LEU A 1 288 ? -11.038 11.729 7.794 1.00 78.88 288 LEU A N 1
ATOM 2246 C CA . LEU A 1 288 ? -10.735 12.358 6.511 1.00 78.88 288 LEU A CA 1
ATOM 2247 C C . LEU A 1 288 ? -9.330 12.977 6.502 1.00 78.88 288 LEU A C 1
ATOM 2249 O O . LEU A 1 288 ? -8.586 12.798 5.541 1.00 78.88 288 LEU A O 1
ATOM 2253 N N . ARG A 1 289 ? -8.951 13.677 7.579 1.00 73.00 289 ARG A N 1
ATOM 2254 C CA . ARG A 1 289 ? -7.613 14.271 7.715 1.00 73.00 289 ARG A CA 1
ATOM 2255 C C . ARG A 1 289 ? -6.517 13.214 7.730 1.00 73.00 289 ARG A C 1
ATOM 2257 O O . ARG A 1 289 ? -5.520 13.400 7.045 1.00 73.00 289 ARG A O 1
ATOM 2264 N N . VAL A 1 290 ? -6.704 12.116 8.462 1.00 78.44 290 VAL A N 1
ATOM 2265 C CA . VAL A 1 290 ? -5.732 11.013 8.513 1.00 78.44 290 VAL A CA 1
ATOM 2266 C C . VAL A 1 290 ? -5.561 10.379 7.136 1.00 78.44 290 VAL A C 1
ATOM 2268 O O . VAL A 1 290 ? -4.433 10.232 6.674 1.00 78.44 290 VAL A O 1
ATOM 2271 N N . VAL A 1 291 ? -6.659 10.064 6.442 1.00 80.25 291 VAL A N 1
ATOM 2272 C CA . VAL A 1 291 ? -6.608 9.487 5.087 1.00 80.25 291 VAL A CA 1
ATOM 2273 C C . VAL A 1 291 ? -5.895 10.431 4.118 1.00 80.25 291 VAL A C 1
ATOM 2275 O O . VAL A 1 291 ? -5.020 9.999 3.367 1.00 80.25 291 VAL A O 1
ATOM 2278 N N . LEU A 1 292 ? -6.215 11.728 4.166 1.00 76.81 292 LEU A N 1
ATOM 2279 C CA . LEU A 1 292 ? -5.570 12.731 3.324 1.00 76.81 292 LEU A CA 1
ATOM 2280 C C . LEU A 1 292 ? -4.077 12.870 3.645 1.00 76.81 292 LEU A C 1
ATOM 2282 O O . LEU A 1 292 ? -3.262 12.897 2.729 1.00 76.81 292 LEU A O 1
ATOM 2286 N N . MET A 1 293 ? -3.708 12.917 4.926 1.00 75.69 293 MET A N 1
ATOM 2287 C CA . MET A 1 293 ? -2.315 12.996 5.368 1.00 75.69 293 MET A CA 1
ATOM 2288 C C . MET A 1 293 ? -1.512 11.792 4.869 1.00 75.69 293 MET A C 1
ATOM 2290 O O . MET A 1 293 ? -0.435 11.967 4.305 1.00 75.69 293 MET A O 1
ATOM 2294 N N . VAL A 1 294 ? -2.044 10.579 5.035 1.00 80.69 294 VAL A N 1
ATOM 2295 C CA . VAL A 1 294 ? -1.399 9.345 4.569 1.00 80.69 294 VAL A CA 1
ATOM 2296 C C . VAL A 1 294 ? -1.206 9.374 3.048 1.00 80.69 294 VAL A C 1
ATOM 2298 O O . VAL A 1 294 ? -0.107 9.085 2.570 1.00 80.69 294 VAL A O 1
ATOM 2301 N N . ALA A 1 295 ? -2.224 9.793 2.290 1.00 80.12 295 ALA A N 1
ATOM 2302 C CA . ALA A 1 295 ? -2.152 9.903 0.833 1.00 80.12 295 ALA A CA 1
ATOM 2303 C C . ALA A 1 295 ? -1.141 10.967 0.368 1.00 80.12 295 ALA A C 1
ATOM 2305 O O . ALA A 1 295 ? -0.330 10.709 -0.523 1.00 80.12 295 ALA A O 1
ATOM 2306 N N . VAL A 1 296 ? -1.142 12.153 0.982 1.00 78.06 296 VAL A N 1
ATOM 2307 C CA . VAL A 1 296 ? -0.187 13.229 0.673 1.00 78.06 296 VAL A CA 1
ATOM 2308 C C . VAL A 1 296 ? 1.237 12.792 1.011 1.00 78.06 296 VAL A C 1
ATOM 2310 O O . VAL A 1 296 ? 2.131 12.929 0.181 1.00 78.06 296 VAL A O 1
ATOM 2313 N N . ARG A 1 297 ? 1.454 12.187 2.185 1.00 81.19 297 ARG A N 1
ATOM 2314 C CA . ARG A 1 297 ? 2.763 11.662 2.600 1.00 81.19 297 ARG A CA 1
ATOM 2315 C C . ARG A 1 297 ? 3.300 10.659 1.580 1.00 81.19 297 ARG A C 1
ATOM 2317 O O . ARG A 1 297 ? 4.434 10.797 1.125 1.00 81.19 297 ARG A O 1
ATOM 2324 N N . ALA A 1 298 ? 2.484 9.674 1.201 1.00 80.56 298 ALA A N 1
ATOM 2325 C CA . ALA A 1 298 ? 2.885 8.638 0.257 1.00 80.56 298 ALA A CA 1
ATOM 2326 C C . ALA A 1 298 ? 3.161 9.203 -1.145 1.00 80.56 298 ALA A C 1
ATOM 2328 O O . ALA A 1 298 ? 4.166 8.857 -1.761 1.00 80.56 298 ALA A O 1
ATOM 2329 N N . THR A 1 299 ? 2.311 10.101 -1.648 1.00 79.38 299 THR A N 1
ATOM 2330 C CA . THR A 1 299 ? 2.480 10.687 -2.988 1.00 79.38 299 THR A CA 1
ATOM 2331 C C . THR A 1 299 ? 3.687 11.617 -3.076 1.00 79.38 299 THR A C 1
ATOM 2333 O O . THR A 1 299 ? 4.418 11.553 -4.060 1.00 79.38 299 THR A O 1
ATOM 2336 N N . VAL A 1 300 ? 3.951 12.437 -2.054 1.00 77.69 300 VAL A N 1
ATOM 2337 C CA . VAL A 1 300 ? 5.095 13.365 -2.045 1.00 77.69 300 VAL A CA 1
ATOM 2338 C C . VAL A 1 300 ? 6.421 12.608 -1.979 1.00 77.69 300 VAL A C 1
ATOM 2340 O O . VAL A 1 300 ? 7.302 12.850 -2.805 1.00 77.69 300 VAL A O 1
ATOM 2343 N N . LEU A 1 301 ? 6.559 11.670 -1.036 1.00 77.25 301 LEU A N 1
ATOM 2344 C CA . LEU A 1 301 ? 7.799 10.910 -0.855 1.00 77.25 301 LEU A CA 1
ATOM 2345 C C . LEU A 1 301 ? 8.090 9.999 -2.055 1.00 77.25 301 LEU A C 1
ATOM 2347 O O . LEU A 1 301 ? 9.211 9.946 -2.555 1.00 77.25 301 LEU A O 1
ATOM 2351 N N . VAL A 1 302 ? 7.077 9.304 -2.573 1.00 82.88 302 VAL A N 1
ATOM 2352 C CA . VAL A 1 302 ? 7.263 8.405 -3.721 1.00 82.88 302 VAL A CA 1
ATOM 2353 C C . VAL A 1 302 ? 7.395 9.184 -5.030 1.00 82.88 302 VAL A C 1
ATOM 2355 O O . VAL A 1 302 ? 8.158 8.776 -5.901 1.00 82.88 302 VAL A O 1
ATOM 2358 N N . GLY A 1 303 ? 6.710 10.322 -5.178 1.00 77.38 303 GLY A N 1
ATOM 2359 C CA . GLY A 1 303 ? 6.713 11.137 -6.397 1.00 77.38 303 GLY A CA 1
ATOM 2360 C C . GLY A 1 303 ? 8.092 11.659 -6.801 1.00 77.38 303 GLY A C 1
ATOM 2361 O O . GLY A 1 303 ? 8.348 11.882 -7.985 1.00 77.38 303 GLY A O 1
ATOM 2362 N N . ILE A 1 304 ? 9.014 11.785 -5.845 1.00 79.50 304 ILE A N 1
ATOM 2363 C CA . ILE A 1 304 ? 10.401 12.175 -6.111 1.00 79.50 304 ILE A CA 1
ATOM 2364 C C . ILE A 1 304 ? 11.185 11.034 -6.792 1.00 79.50 304 ILE A C 1
ATOM 2366 O O . ILE A 1 304 ? 12.073 11.315 -7.597 1.00 79.50 304 ILE A O 1
ATOM 2370 N N . LEU A 1 305 ? 10.831 9.758 -6.574 1.00 81.25 305 LEU A N 1
ATOM 2371 C CA . LEU A 1 305 ? 11.540 8.610 -7.164 1.00 81.25 305 LEU A CA 1
ATOM 2372 C C . LEU A 1 305 ? 11.495 8.620 -8.710 1.00 81.25 305 LEU A C 1
ATOM 2374 O O . LEU A 1 305 ? 12.566 8.616 -9.323 1.00 81.25 305 LEU A O 1
ATOM 2378 N N . PRO A 1 306 ? 10.325 8.724 -9.384 1.00 81.69 306 PRO A N 1
ATOM 2379 C CA . PRO A 1 306 ? 10.272 8.879 -10.840 1.00 81.69 306 PRO A CA 1
ATOM 2380 C C . PRO A 1 306 ? 11.059 10.080 -11.370 1.00 81.69 306 PRO A C 1
ATOM 2382 O O . PRO A 1 306 ? 11.655 10.000 -12.443 1.00 81.69 306 PRO A O 1
ATOM 2385 N N . VAL A 1 307 ? 11.066 11.199 -10.638 1.00 80.38 307 VAL A N 1
ATOM 2386 C CA . VAL A 1 307 ? 11.784 12.418 -11.039 1.00 80.38 307 VAL A CA 1
ATOM 2387 C C . VAL A 1 307 ? 13.294 12.184 -11.010 1.00 80.38 307 VAL A C 1
ATOM 2389 O O . VAL A 1 307 ? 13.989 12.535 -11.966 1.00 80.38 307 VAL A O 1
ATOM 2392 N N . LEU A 1 308 ? 13.802 11.541 -9.954 1.00 74.44 308 LEU A N 1
ATOM 2393 C CA . LEU A 1 308 ? 15.213 11.170 -9.843 1.00 74.44 308 LEU A CA 1
ATOM 2394 C C . LEU A 1 308 ? 15.629 10.169 -10.929 1.00 74.44 308 LEU A C 1
ATOM 2396 O O . LEU A 1 308 ? 16.711 10.313 -11.501 1.00 74.44 308 LEU A O 1
ATOM 2400 N N . LEU A 1 309 ? 14.750 9.228 -11.283 1.00 83.31 309 LEU A N 1
ATOM 2401 C CA . LEU A 1 309 ? 14.984 8.280 -12.372 1.00 83.31 309 LEU A CA 1
ATOM 2402 C C . LEU A 1 309 ? 14.989 8.954 -13.750 1.00 83.31 309 LEU A C 1
ATOM 2404 O O . LEU A 1 309 ? 15.868 8.667 -14.559 1.00 83.31 309 LEU A O 1
ATOM 2408 N N . LYS A 1 310 ? 14.076 9.901 -14.017 1.00 82.88 310 LYS A N 1
ATOM 2409 C CA . LYS A 1 310 ? 14.056 10.675 -15.277 1.00 82.88 310 LYS A CA 1
ATOM 2410 C C . LYS A 1 310 ? 15.287 11.553 -15.484 1.00 82.88 310 LYS A C 1
ATOM 2412 O O . LYS A 1 310 ? 15.565 11.944 -16.619 1.00 82.88 310 LYS A O 1
ATOM 2417 N N . ARG A 1 311 ? 15.998 11.895 -14.408 1.00 84.69 311 ARG A N 1
ATOM 2418 C CA . ARG A 1 311 ? 17.244 12.666 -14.475 1.00 84.69 311 ARG A CA 1
ATOM 2419 C C . ARG A 1 311 ? 18.363 11.882 -15.170 1.00 84.69 311 ARG A C 1
ATOM 2421 O O . ARG A 1 311 ? 19.194 12.500 -15.831 1.00 84.69 311 ARG A O 1
ATOM 2428 N N . LEU A 1 312 ? 18.383 10.557 -15.023 1.00 83.00 312 LEU A N 1
ATOM 2429 C CA . LEU A 1 312 ? 19.424 9.680 -15.568 1.00 83.00 312 LEU A CA 1
ATOM 2430 C C . LEU A 1 312 ? 19.348 9.647 -17.102 1.00 83.00 312 LEU A C 1
ATOM 2432 O O . LEU A 1 312 ? 18.258 9.562 -17.670 1.00 83.00 312 LEU A O 1
ATOM 2436 N N . GLN A 1 313 ? 20.496 9.743 -17.777 1.00 81.25 313 GLN A N 1
ATOM 2437 C CA . GLN A 1 313 ? 20.575 9.786 -19.240 1.00 81.25 313 GLN A CA 1
ATOM 2438 C C . GLN A 1 313 ? 21.081 8.469 -19.831 1.00 81.25 313 GLN A C 1
ATOM 2440 O O . GLN A 1 313 ? 20.594 8.062 -20.881 1.00 81.25 313 GLN A O 1
ATOM 2445 N N . TRP A 1 314 ? 22.016 7.789 -19.173 1.00 83.38 314 TRP A N 1
ATOM 2446 C CA . TRP A 1 314 ? 22.689 6.604 -19.697 1.00 83.38 314 TRP A CA 1
ATOM 2447 C C . TRP A 1 314 ? 22.307 5.339 -18.928 1.00 83.38 314 TRP A C 1
ATOM 2449 O O . TRP A 1 314 ? 22.330 5.308 -17.696 1.00 83.38 314 TRP A O 1
ATOM 2459 N N . PHE A 1 315 ? 22.005 4.273 -19.670 1.00 86.56 315 PHE A N 1
ATOM 2460 C CA . PHE A 1 315 ? 21.628 2.963 -19.140 1.00 86.56 315 PHE A CA 1
ATOM 2461 C C . PHE A 1 315 ? 22.447 1.859 -19.817 1.00 86.56 315 PHE A C 1
ATOM 2463 O O . PHE A 1 315 ? 22.611 1.866 -21.036 1.00 86.56 315 PHE A O 1
ATOM 2470 N N . HIS A 1 316 ? 22.943 0.896 -19.038 1.00 85.56 316 HIS A N 1
ATOM 2471 C CA . HIS A 1 316 ? 23.681 -0.267 -19.557 1.00 85.56 316 HIS A CA 1
ATOM 2472 C C . HIS A 1 316 ? 22.748 -1.342 -20.125 1.00 85.56 316 HIS A C 1
ATOM 2474 O O . HIS A 1 316 ? 23.168 -2.185 -20.910 1.00 85.56 316 HIS A O 1
ATOM 2480 N N . SER A 1 317 ? 21.477 -1.337 -19.720 1.00 86.69 317 SER A N 1
ATOM 2481 C CA . SER A 1 317 ? 20.463 -2.287 -20.177 1.00 86.69 317 SER A CA 1
ATOM 2482 C C . SER A 1 317 ? 19.073 -1.655 -20.132 1.00 86.69 317 SER A C 1
ATOM 2484 O O . SER A 1 317 ? 18.828 -0.707 -19.390 1.00 86.69 317 SER A O 1
ATOM 2486 N N . VAL A 1 318 ? 18.151 -2.206 -20.917 1.00 87.31 318 VAL A N 1
ATOM 2487 C CA . VAL A 1 318 ? 16.719 -1.859 -20.911 1.00 87.31 318 VAL A CA 1
ATOM 2488 C C . VAL A 1 318 ? 15.846 -3.003 -20.384 1.00 87.31 318 VAL A C 1
ATOM 2490 O O . VAL A 1 318 ? 14.620 -2.909 -20.418 1.00 87.31 318 VAL A O 1
ATOM 2493 N N . VAL A 1 319 ? 16.465 -4.091 -19.917 1.00 85.75 319 VAL A N 1
ATOM 2494 C CA . VAL A 1 319 ? 15.786 -5.323 -19.497 1.00 85.75 319 VAL A CA 1
ATOM 2495 C C . VAL A 1 319 ? 15.567 -5.321 -17.987 1.00 85.75 319 VAL A C 1
ATOM 2497 O O . VAL A 1 319 ? 16.506 -5.465 -17.209 1.00 85.75 319 VAL A O 1
ATOM 2500 N N . ILE A 1 320 ? 14.311 -5.193 -17.573 1.00 84.94 320 ILE A N 1
ATOM 2501 C CA . ILE A 1 320 ? 13.861 -5.279 -16.186 1.00 84.94 320 ILE A CA 1
ATOM 2502 C C . ILE A 1 320 ? 13.471 -6.727 -15.896 1.00 84.94 320 ILE A C 1
ATOM 2504 O O . ILE A 1 320 ? 12.522 -7.273 -16.459 1.00 84.94 320 ILE A O 1
ATOM 2508 N N . VAL A 1 321 ? 14.189 -7.339 -14.960 1.00 83.38 321 VAL A N 1
ATOM 2509 C CA . VAL A 1 321 ? 13.993 -8.731 -14.538 1.00 83.38 321 VAL A CA 1
ATOM 2510 C C . VAL A 1 321 ? 12.851 -8.842 -13.521 1.00 83.38 321 VAL A C 1
ATOM 2512 O O . VAL A 1 321 ? 13.059 -9.359 -12.436 1.00 83.38 321 VAL A O 1
ATOM 2515 N N . HIS A 1 322 ? 11.687 -8.257 -13.812 1.00 80.69 322 HIS A N 1
ATOM 2516 C CA . HIS A 1 322 ? 10.469 -8.286 -12.986 1.00 80.69 322 HIS A CA 1
ATOM 2517 C C . HIS A 1 322 ? 9.224 -8.317 -13.893 1.00 80.69 322 HIS A C 1
ATOM 2519 O O . HIS A 1 322 ? 9.288 -7.979 -15.077 1.00 80.69 322 HIS A O 1
ATOM 2525 N N . SER A 1 323 ? 8.074 -8.688 -13.326 1.00 81.19 323 SER A N 1
ATOM 2526 C CA . SER A 1 323 ? 6.749 -8.628 -13.969 1.00 81.19 323 SER A CA 1
ATOM 2527 C C . SER A 1 323 ? 6.062 -7.256 -13.863 1.00 81.19 323 SER A C 1
ATOM 2529 O O . SER A 1 323 ? 5.031 -7.025 -14.495 1.00 81.19 323 SER A O 1
ATOM 2531 N N . TYR A 1 324 ? 6.642 -6.334 -13.094 1.00 85.25 324 TYR A N 1
ATOM 2532 C CA . TYR A 1 324 ? 6.215 -4.946 -12.916 1.00 85.25 324 TYR A CA 1
ATOM 2533 C C . TYR A 1 324 ? 7.442 -4.034 -12.765 1.00 85.25 324 TYR A C 1
ATOM 2535 O O . TYR A 1 324 ? 8.568 -4.507 -12.595 1.00 85.25 324 TYR A O 1
ATOM 2543 N N . CYS A 1 325 ? 7.241 -2.718 -12.824 1.00 85.00 325 CYS A N 1
ATOM 2544 C CA . CYS A 1 325 ? 8.323 -1.756 -12.633 1.00 85.00 325 CYS A CA 1
ATOM 2545 C C . CYS A 1 325 ? 8.644 -1.507 -11.157 1.00 85.00 325 CYS A C 1
ATOM 2547 O O . CYS A 1 325 ? 8.003 -0.697 -10.493 1.00 85.00 325 CYS A O 1
ATOM 2549 N N . GLU A 1 326 ? 9.669 -2.201 -10.665 1.00 84.88 326 GLU A N 1
ATOM 2550 C CA . GLU A 1 326 ? 10.218 -2.034 -9.318 1.00 84.88 326 GLU A CA 1
ATOM 2551 C C . GLU A 1 326 ? 11.338 -0.979 -9.302 1.00 84.88 326 GLU A C 1
ATOM 2553 O O . GLU A 1 326 ? 12.155 -0.899 -10.225 1.00 84.88 326 GLU A O 1
ATOM 2558 N N . HIS A 1 327 ? 11.379 -0.152 -8.254 1.00 83.69 327 HIS A N 1
ATOM 2559 C CA . HIS A 1 327 ? 12.314 0.966 -8.157 1.00 83.69 327 HIS A CA 1
ATOM 2560 C C . HIS A 1 327 ? 13.788 0.548 -8.234 1.00 83.69 327 HIS A C 1
ATOM 2562 O O . HIS A 1 327 ? 14.523 1.068 -9.077 1.00 83.69 327 HIS A O 1
ATOM 2568 N N . MET A 1 328 ? 14.241 -0.398 -7.411 1.00 81.12 328 MET A N 1
ATOM 2569 C CA . MET A 1 328 ? 15.636 -0.849 -7.419 1.00 81.12 328 MET A CA 1
ATOM 2570 C C . MET A 1 328 ? 16.020 -1.561 -8.721 1.00 81.12 328 MET A C 1
ATOM 2572 O O . MET A 1 328 ? 17.165 -1.435 -9.160 1.00 81.12 328 MET A O 1
ATOM 2576 N N . ALA A 1 329 ? 15.088 -2.252 -9.375 1.00 83.00 329 ALA A N 1
ATOM 2577 C CA . ALA A 1 329 ? 15.285 -2.883 -10.669 1.00 83.00 329 ALA A CA 1
ATOM 2578 C C . ALA A 1 329 ? 15.574 -1.837 -11.751 1.00 83.00 329 ALA A C 1
ATOM 2580 O O . ALA A 1 329 ? 16.525 -2.013 -12.507 1.00 83.00 329 ALA A O 1
ATOM 2581 N N . VAL A 1 330 ? 14.844 -0.714 -11.774 1.00 86.19 330 VAL A N 1
ATOM 2582 C CA . VAL A 1 330 ? 15.122 0.399 -12.701 1.00 86.19 330 VAL A CA 1
ATOM 2583 C C . VAL A 1 330 ? 16.430 1.112 -12.344 1.00 86.19 330 VAL A C 1
ATOM 2585 O O . VAL A 1 330 ? 17.236 1.396 -13.229 1.00 86.19 330 VAL A O 1
ATOM 2588 N N . VAL A 1 331 ? 16.695 1.356 -11.054 1.00 83.50 331 VAL A N 1
ATOM 2589 C CA . VAL A 1 331 ? 17.942 1.998 -10.595 1.00 83.50 331 VAL A CA 1
ATOM 2590 C C . VAL A 1 331 ? 19.183 1.198 -11.014 1.00 83.50 331 VAL A C 1
ATOM 2592 O O . VAL A 1 331 ? 20.198 1.791 -11.374 1.00 83.50 331 VAL A O 1
ATOM 2595 N N . LYS A 1 332 ? 19.122 -0.139 -10.996 1.00 83.31 332 LYS A N 1
ATOM 2596 C CA . LYS A 1 332 ? 20.239 -1.016 -11.393 1.00 83.31 332 LYS A CA 1
ATOM 2597 C C . LYS A 1 332 ? 20.565 -0.982 -12.889 1.00 83.31 332 LYS A C 1
ATOM 2599 O O . LYS A 1 332 ? 21.655 -1.409 -13.256 1.00 83.31 332 LYS A O 1
ATOM 2604 N N . LEU A 1 333 ? 19.661 -0.492 -13.739 1.00 85.62 333 LEU A N 1
ATOM 2605 C CA . LEU A 1 333 ? 19.895 -0.391 -15.184 1.00 85.62 333 LEU A CA 1
ATOM 2606 C C . LEU A 1 333 ? 20.791 0.785 -15.572 1.00 85.62 333 LEU A C 1
ATOM 2608 O O . LEU A 1 333 ? 21.367 0.787 -16.661 1.00 85.62 333 LEU A O 1
ATOM 2612 N N . ALA A 1 334 ? 20.874 1.805 -14.722 1.00 86.50 334 ALA A N 1
ATOM 2613 C CA . ALA A 1 334 ? 21.581 3.031 -15.043 1.00 86.50 334 ALA A CA 1
ATOM 2614 C C . ALA A 1 334 ? 23.102 2.829 -15.072 1.00 86.50 334 ALA A C 1
ATOM 2616 O O . ALA A 1 334 ? 23.673 2.094 -14.266 1.00 86.50 334 ALA A O 1
ATOM 2617 N N . ALA A 1 335 ? 23.747 3.525 -16.004 1.00 84.06 335 ALA A N 1
ATOM 2618 C CA . ALA A 1 335 ? 25.191 3.507 -16.203 1.00 84.06 335 ALA A CA 1
ATOM 2619 C C . ALA A 1 335 ? 25.943 4.592 -15.424 1.00 84.06 335 ALA A C 1
ATOM 2621 O O . ALA A 1 335 ? 27.173 4.587 -15.373 1.00 84.06 335 ALA A O 1
ATOM 2622 N N . GLU A 1 336 ? 25.201 5.523 -14.834 1.00 84.62 336 GLU A N 1
ATOM 2623 C CA . GLU A 1 336 ? 25.718 6.686 -14.122 1.00 84.62 336 GLU A CA 1
ATOM 2624 C C . GLU A 1 336 ? 25.722 6.487 -12.600 1.00 84.62 336 GLU A C 1
ATOM 2626 O O . GLU A 1 336 ? 25.290 5.465 -12.064 1.00 84.62 336 GLU A O 1
ATOM 2631 N N . ASP A 1 337 ? 26.186 7.508 -11.878 1.00 75.56 337 ASP A N 1
ATOM 2632 C CA . ASP A 1 337 ? 26.149 7.535 -10.421 1.00 75.56 337 ASP A CA 1
ATOM 2633 C C . ASP A 1 337 ? 24.702 7.594 -9.891 1.00 75.56 337 ASP A C 1
ATOM 2635 O O . ASP A 1 337 ? 24.011 8.618 -9.937 1.00 75.56 337 ASP A O 1
ATOM 2639 N N . VAL A 1 338 ? 24.245 6.461 -9.359 1.00 77.75 338 VAL A N 1
ATOM 2640 C CA . VAL A 1 338 ? 22.907 6.281 -8.783 1.00 77.75 338 VAL A CA 1
ATOM 2641 C C . VAL A 1 338 ? 22.862 6.438 -7.263 1.00 77.75 338 VAL A C 1
ATOM 2643 O O . VAL A 1 338 ? 21.850 6.087 -6.654 1.00 77.75 338 VAL A O 1
ATOM 2646 N N . HIS A 1 339 ? 23.913 6.958 -6.621 1.00 74.06 339 HIS A N 1
ATOM 2647 C CA . HIS A 1 339 ? 23.974 7.041 -5.159 1.00 74.06 339 HIS A CA 1
ATOM 2648 C C . HIS A 1 339 ? 22.771 7.784 -4.550 1.00 74.06 339 HIS A C 1
ATOM 2650 O O . HIS A 1 339 ? 22.148 7.278 -3.617 1.00 74.06 339 HIS A O 1
ATOM 2656 N N . ILE A 1 340 ? 22.357 8.904 -5.160 1.00 70.81 340 ILE A N 1
ATOM 2657 C CA . ILE A 1 340 ? 21.173 9.677 -4.739 1.00 70.81 340 ILE A CA 1
ATOM 2658 C C . ILE A 1 340 ? 19.886 8.842 -4.846 1.00 70.81 340 ILE A C 1
ATOM 2660 O O . ILE A 1 340 ? 19.086 8.843 -3.920 1.00 70.81 340 ILE A O 1
ATOM 2664 N N . ASN A 1 341 ? 19.694 8.096 -5.941 1.00 78.81 341 ASN A N 1
ATOM 2665 C CA . ASN A 1 341 ? 18.501 7.260 -6.137 1.00 78.81 341 ASN A CA 1
ATOM 2666 C C . ASN A 1 341 ? 18.428 6.132 -5.097 1.00 78.81 341 ASN A C 1
ATOM 2668 O O . ASN A 1 341 ? 17.366 5.858 -4.542 1.00 78.81 341 ASN A O 1
ATOM 2672 N N . LYS A 1 342 ? 19.569 5.490 -4.809 1.00 72.00 342 LYS A N 1
ATOM 2673 C CA . LYS A 1 342 ? 19.661 4.421 -3.805 1.00 72.00 342 LYS A CA 1
ATOM 2674 C C . LYS A 1 342 ? 19.402 4.946 -2.395 1.00 72.00 342 LYS A C 1
ATOM 2676 O O . LYS A 1 342 ? 18.591 4.362 -1.684 1.00 72.00 342 LYS A O 1
ATOM 2681 N N . SER A 1 343 ? 20.071 6.037 -2.017 1.00 67.06 343 SER A N 1
ATOM 2682 C CA . SER A 1 343 ? 19.933 6.652 -0.693 1.00 67.06 343 SER A CA 1
ATOM 2683 C C . SER A 1 343 ? 18.508 7.153 -0.465 1.00 67.06 343 SER A C 1
ATOM 2685 O O . SER A 1 343 ? 17.865 6.771 0.508 1.00 67.06 343 SER A O 1
ATOM 2687 N N . TYR A 1 344 ? 17.955 7.900 -1.425 1.00 72.25 344 TYR A N 1
ATOM 2688 C CA . TYR A 1 344 ? 16.591 8.405 -1.326 1.00 72.25 344 TYR A CA 1
ATOM 2689 C C . TYR A 1 344 ? 15.546 7.277 -1.315 1.00 72.25 344 TYR A C 1
ATOM 2691 O O . TYR A 1 344 ? 14.617 7.310 -0.516 1.00 72.25 344 TYR A O 1
ATOM 2699 N N . GLY A 1 345 ? 15.715 6.230 -2.132 1.00 71.69 345 GLY A N 1
ATOM 2700 C CA . GLY A 1 345 ? 14.838 5.056 -2.091 1.00 71.69 345 GLY A CA 1
ATOM 2701 C C . GLY A 1 345 ? 14.851 4.342 -0.734 1.00 71.69 345 GLY A C 1
ATOM 2702 O O . GLY A 1 345 ? 13.796 3.957 -0.234 1.00 71.69 345 GLY A O 1
ATOM 2703 N N . LEU A 1 346 ? 16.026 4.205 -0.111 1.00 66.50 346 LEU A N 1
ATOM 2704 C CA . LEU A 1 346 ? 16.154 3.640 1.236 1.00 66.50 346 LEU A CA 1
ATOM 2705 C C . LEU A 1 346 ? 15.514 4.548 2.295 1.00 66.50 346 LEU A C 1
ATOM 2707 O O . LEU A 1 346 ? 14.812 4.055 3.176 1.00 66.50 346 LEU A O 1
ATOM 2711 N N . PHE A 1 347 ? 15.711 5.862 2.176 1.00 74.12 347 PHE A N 1
ATOM 2712 C CA . PHE A 1 347 ? 15.063 6.850 3.030 1.00 74.12 347 PHE A CA 1
ATOM 2713 C C . PHE A 1 347 ? 13.540 6.733 2.955 1.00 74.12 347 PHE A C 1
ATOM 2715 O O . PHE A 1 347 ? 12.903 6.616 3.993 1.00 74.12 347 PHE A O 1
ATOM 2722 N N . VAL A 1 348 ? 12.953 6.687 1.754 1.00 73.75 348 VAL A N 1
ATOM 2723 C CA . VAL A 1 348 ? 11.499 6.528 1.576 1.00 73.75 348 VAL A CA 1
ATOM 2724 C C . VAL A 1 348 ? 11.007 5.220 2.200 1.00 73.75 348 VAL A C 1
ATOM 2726 O O . VAL A 1 348 ? 9.995 5.222 2.900 1.00 73.75 348 VAL A O 1
ATOM 2729 N N . ALA A 1 349 ? 11.735 4.115 2.008 1.00 71.88 349 ALA A N 1
ATOM 2730 C CA . ALA A 1 349 ? 11.389 2.831 2.615 1.00 71.88 349 ALA A CA 1
ATOM 2731 C C . ALA A 1 349 ? 11.380 2.904 4.152 1.00 71.88 349 ALA A C 1
ATOM 2733 O O . ALA A 1 349 ? 10.437 2.432 4.783 1.00 71.88 349 ALA A O 1
ATOM 2734 N N . PHE A 1 350 ? 12.384 3.536 4.765 1.00 70.56 350 PHE A N 1
ATOM 2735 C CA . PHE A 1 350 ? 12.438 3.710 6.217 1.00 70.56 350 PHE A CA 1
ATOM 2736 C C . PHE A 1 350 ? 11.379 4.702 6.729 1.00 70.56 350 PHE A C 1
ATOM 2738 O O . PHE A 1 350 ? 10.689 4.416 7.705 1.00 70.56 350 PHE A O 1
ATOM 2745 N N . ALA A 1 351 ? 11.216 5.838 6.046 1.00 71.94 351 ALA A N 1
ATOM 2746 C CA . ALA A 1 351 ? 10.282 6.913 6.382 1.00 71.94 351 ALA A CA 1
ATOM 2747 C C . ALA A 1 351 ? 8.818 6.456 6.370 1.00 71.94 351 ALA A C 1
ATOM 2749 O O . ALA A 1 351 ? 8.019 6.936 7.169 1.00 71.94 351 ALA A O 1
ATOM 2750 N N . ILE A 1 352 ? 8.470 5.546 5.458 1.00 76.75 352 ILE A N 1
ATOM 2751 C CA . ILE A 1 352 ? 7.120 4.994 5.343 1.00 76.75 352 ILE A CA 1
ATOM 2752 C C . ILE A 1 352 ? 7.021 3.695 6.147 1.00 76.75 352 ILE A C 1
ATOM 2754 O O . ILE A 1 352 ? 6.400 3.678 7.204 1.00 76.75 352 ILE A O 1
ATOM 2758 N N . LEU A 1 353 ? 7.666 2.617 5.691 1.00 73.31 353 LEU A N 1
ATOM 2759 C CA . LEU A 1 353 ? 7.478 1.282 6.270 1.00 73.31 353 LEU A CA 1
ATOM 2760 C C . LEU A 1 353 ? 8.113 1.163 7.660 1.00 73.31 353 LEU A C 1
ATOM 2762 O O . LEU A 1 353 ? 7.510 0.598 8.566 1.00 73.31 353 LEU A O 1
ATOM 2766 N N . GLY A 1 354 ? 9.325 1.693 7.842 1.00 69.12 354 GLY A N 1
ATOM 2767 C CA . GLY A 1 354 ? 10.052 1.594 9.112 1.00 69.12 354 GLY A CA 1
ATOM 2768 C C . GLY A 1 354 ? 9.344 2.329 10.250 1.00 69.12 354 GLY A C 1
ATOM 2769 O O . GLY A 1 354 ? 9.074 1.742 11.298 1.00 69.12 354 GLY A O 1
ATOM 2770 N N . PHE A 1 355 ? 8.999 3.600 10.034 1.00 73.94 355 PHE A N 1
ATOM 2771 C CA . PHE A 1 355 ? 8.268 4.388 11.026 1.00 73.94 355 PHE A CA 1
ATOM 2772 C C . PHE A 1 355 ? 6.887 3.804 11.329 1.00 73.94 355 PHE A C 1
ATOM 2774 O O . PHE A 1 355 ? 6.563 3.629 12.505 1.00 73.94 355 PHE A O 1
ATOM 2781 N N . ASP A 1 356 ? 6.096 3.462 10.307 1.00 78.94 356 ASP A N 1
ATOM 2782 C CA . ASP A 1 356 ? 4.761 2.899 10.520 1.00 78.94 356 ASP A CA 1
ATOM 2783 C C . ASP A 1 356 ? 4.839 1.592 11.334 1.00 78.94 356 ASP A C 1
ATOM 2785 O O . ASP A 1 356 ? 4.101 1.432 12.309 1.00 78.94 356 ASP A O 1
ATOM 2789 N N . MET A 1 357 ? 5.803 0.711 11.031 1.00 75.88 357 MET A N 1
ATOM 2790 C CA . MET A 1 357 ? 6.042 -0.523 11.787 1.00 75.88 357 MET A CA 1
ATOM 2791 C C . MET A 1 357 ? 6.315 -0.256 13.271 1.00 75.88 357 MET A C 1
ATOM 2793 O O . MET A 1 357 ? 5.723 -0.909 14.134 1.00 75.88 357 MET A O 1
ATOM 2797 N N . ILE A 1 358 ? 7.204 0.695 13.580 1.00 74.94 358 ILE A N 1
ATOM 2798 C CA . ILE A 1 358 ? 7.579 1.035 14.960 1.00 74.94 358 ILE A CA 1
ATOM 2799 C C . ILE A 1 358 ? 6.353 1.519 15.737 1.00 74.94 358 ILE A C 1
ATOM 2801 O O . ILE A 1 358 ? 6.099 1.052 16.850 1.00 74.94 358 ILE A O 1
ATOM 2805 N N . PHE A 1 359 ? 5.561 2.420 15.154 1.00 74.69 359 PHE A N 1
ATOM 2806 C CA . PHE A 1 359 ? 4.375 2.949 15.822 1.00 74.69 359 PHE A CA 1
ATOM 2807 C C . PHE A 1 359 ? 3.279 1.899 16.001 1.00 74.69 359 PHE A C 1
ATOM 2809 O O . PHE A 1 359 ? 2.645 1.863 17.061 1.00 74.69 359 PHE A O 1
ATOM 2816 N N . VAL A 1 360 ? 3.070 1.012 15.023 1.00 77.88 360 VAL A N 1
ATOM 2817 C CA . VAL A 1 360 ? 2.135 -0.108 15.184 1.00 77.88 360 VAL A CA 1
ATOM 2818 C C . VAL A 1 360 ? 2.604 -1.030 16.308 1.00 77.88 360 VAL A C 1
ATOM 2820 O O . VAL A 1 360 ? 1.816 -1.374 17.190 1.00 77.88 360 VAL A O 1
ATOM 2823 N N . PHE A 1 361 ? 3.891 -1.377 16.334 1.00 76.19 361 PHE A N 1
ATOM 2824 C CA . PHE A 1 361 ? 4.461 -2.237 17.366 1.00 76.19 361 PHE A CA 1
ATOM 2825 C C . PHE A 1 361 ? 4.281 -1.645 18.773 1.00 76.19 361 PHE A C 1
ATOM 2827 O O . PHE A 1 361 ? 3.774 -2.323 19.669 1.00 76.19 361 PHE A O 1
ATOM 2834 N N . ILE A 1 362 ? 4.602 -0.358 18.954 1.00 75.31 362 ILE A N 1
ATOM 2835 C CA . ILE A 1 362 ? 4.379 0.360 20.219 1.00 75.31 362 ILE A CA 1
ATOM 2836 C C . ILE A 1 362 ? 2.891 0.357 20.590 1.00 75.31 362 ILE A C 1
ATOM 2838 O O . ILE A 1 362 ? 2.545 0.046 21.731 1.00 75.31 362 ILE A O 1
ATOM 2842 N N . SER A 1 363 ? 2.003 0.648 19.636 1.00 77.81 363 SER A N 1
ATOM 2843 C CA . SER A 1 363 ? 0.553 0.667 19.868 1.00 77.81 363 SER A CA 1
ATOM 2844 C C . SER A 1 363 ? 0.053 -0.679 20.390 1.00 77.81 363 SER A C 1
ATOM 2846 O O . SER A 1 363 ? -0.681 -0.719 21.376 1.00 77.81 363 SER A O 1
ATOM 2848 N N . TYR A 1 364 ? 0.503 -1.792 19.804 1.00 81.00 364 TYR A N 1
ATOM 2849 C CA . TYR A 1 364 ? 0.117 -3.128 20.257 1.00 81.00 364 TYR A CA 1
ATOM 2850 C C . TYR A 1 364 ? 0.722 -3.520 21.601 1.00 81.00 364 TYR A C 1
ATOM 2852 O O . TYR A 1 364 ? 0.022 -4.146 22.395 1.00 81.00 364 TYR A O 1
ATOM 2860 N N . ILE A 1 365 ? 1.956 -3.113 21.916 1.00 78.00 365 ILE A N 1
ATOM 2861 C CA . ILE A 1 365 ? 2.510 -3.288 23.269 1.00 78.00 365 ILE A CA 1
ATOM 2862 C C . ILE A 1 365 ? 1.609 -2.602 24.299 1.00 78.00 365 ILE A C 1
ATOM 2864 O O . ILE A 1 365 ? 1.258 -3.205 25.317 1.00 78.00 365 ILE A O 1
ATOM 2868 N N . LEU A 1 366 ? 1.206 -1.357 24.034 1.00 77.25 366 LEU A N 1
ATOM 2869 C CA . LEU A 1 366 ? 0.340 -0.602 24.936 1.00 77.25 366 LEU A CA 1
ATOM 2870 C C . LEU A 1 366 ? -1.060 -1.220 25.038 1.00 77.25 366 LEU A C 1
ATOM 2872 O O . LEU A 1 366 ? -1.580 -1.343 26.147 1.00 77.25 366 LEU A O 1
ATOM 2876 N N . ILE A 1 367 ? -1.636 -1.674 23.918 1.00 81.81 367 ILE A N 1
ATOM 2877 C CA . ILE A 1 367 ? -2.912 -2.405 23.896 1.00 81.81 367 ILE A CA 1
ATOM 2878 C C . ILE A 1 367 ? -2.811 -3.654 24.765 1.00 81.81 367 ILE A C 1
ATOM 2880 O O . ILE A 1 367 ? -3.633 -3.846 25.656 1.00 81.81 367 ILE A O 1
ATOM 2884 N N . PHE A 1 368 ? -1.803 -4.500 24.549 1.00 84.19 368 PHE A N 1
ATOM 2885 C CA . PHE A 1 368 ? -1.646 -5.724 25.326 1.00 84.19 368 PHE A CA 1
ATOM 2886 C C . PHE A 1 368 ? -1.448 -5.423 26.805 1.00 84.19 368 PHE A C 1
ATOM 2888 O O . PHE A 1 368 ? -2.086 -6.063 27.639 1.00 84.19 368 PHE A O 1
ATOM 2895 N N . ARG A 1 369 ? -0.650 -4.404 27.145 1.00 82.12 369 ARG A N 1
ATOM 2896 C CA . ARG A 1 369 ? -0.505 -3.953 28.531 1.00 82.12 369 ARG A CA 1
ATOM 2897 C C . ARG A 1 369 ? -1.861 -3.584 29.131 1.00 82.12 369 ARG A C 1
ATOM 2899 O O . ARG A 1 369 ? -2.185 -4.104 30.194 1.00 82.12 369 ARG A O 1
ATOM 2906 N N . ALA A 1 370 ? -2.660 -2.757 28.459 1.00 81.19 370 ALA A N 1
ATOM 2907 C CA . ALA A 1 370 ? -3.991 -2.376 28.931 1.00 81.19 370 ALA A CA 1
ATOM 2908 C C . ALA A 1 370 ? -4.921 -3.594 29.079 1.00 81.19 370 ALA A C 1
ATOM 2910 O O . ALA A 1 370 ? -5.559 -3.765 30.116 1.00 81.19 370 ALA A O 1
ATOM 2911 N N . VAL A 1 371 ? -4.931 -4.495 28.092 1.00 85.88 371 VAL A N 1
ATOM 2912 C CA . VAL A 1 371 ? -5.731 -5.727 28.116 1.00 85.88 371 VAL A CA 1
ATOM 2913 C C . VAL A 1 371 ? -5.345 -6.617 29.296 1.00 85.88 371 VAL A C 1
ATOM 2915 O O . VAL A 1 371 ? -6.226 -7.110 29.993 1.00 85.88 371 VAL A O 1
ATOM 2918 N N . PHE A 1 372 ? -4.056 -6.816 29.574 1.00 83.12 372 PHE A N 1
ATOM 2919 C CA . PHE A 1 372 ? -3.625 -7.661 30.692 1.00 83.12 372 PHE A CA 1
ATOM 2920 C C . PHE A 1 372 ? -3.956 -7.070 32.069 1.00 83.12 372 PHE A C 1
ATOM 2922 O O . PHE A 1 372 ? -4.130 -7.842 33.012 1.00 83.12 372 PHE A O 1
ATOM 2929 N N . HIS A 1 373 ? -4.120 -5.747 32.176 1.00 84.31 373 HIS A N 1
ATOM 2930 C CA . HIS A 1 373 ? -4.567 -5.078 33.404 1.00 84.31 373 HIS A CA 1
ATOM 2931 C C . HIS A 1 373 ? -6.085 -5.169 33.635 1.00 84.31 373 HIS A C 1
ATOM 2933 O O . HIS A 1 373 ? -6.551 -4.822 34.720 1.00 84.31 373 HIS A O 1
ATOM 2939 N N . LEU A 1 374 ? -6.876 -5.647 32.664 1.00 83.19 374 LEU A N 1
ATOM 2940 C CA . LEU A 1 374 ? -8.311 -5.837 32.874 1.00 83.19 374 LEU A CA 1
ATOM 2941 C C . LEU A 1 374 ? -8.566 -6.969 33.890 1.00 83.19 374 LEU A C 1
ATOM 2943 O O . LEU A 1 374 ? -8.042 -8.077 33.719 1.00 83.19 374 LEU A O 1
ATOM 2947 N N . PRO A 1 375 ? -9.422 -6.739 34.904 1.00 80.06 375 PRO A N 1
ATOM 2948 C CA . PRO A 1 375 ? -9.650 -7.703 35.981 1.00 80.06 375 PRO A CA 1
ATOM 2949 C C . PRO A 1 375 ? -10.421 -8.949 35.516 1.00 80.06 375 PRO A C 1
ATOM 2951 O O . PRO A 1 375 ? -10.204 -10.047 36.026 1.00 80.06 375 PRO A O 1
ATOM 2954 N N . GLN A 1 376 ? -11.303 -8.815 34.519 1.00 89.25 376 GLN A N 1
ATOM 2955 C CA . GLN A 1 376 ? -12.176 -9.898 34.058 1.00 89.25 376 GLN A CA 1
ATOM 2956 C C . GLN A 1 376 ? -11.576 -10.657 32.866 1.00 89.25 376 GLN A C 1
ATOM 2958 O O . GLN A 1 376 ? -11.287 -10.079 31.816 1.00 89.25 376 GLN A O 1
ATOM 2963 N N . LYS A 1 377 ? -11.466 -11.988 32.981 1.00 85.56 377 LYS A N 1
ATOM 2964 C CA . LYS A 1 377 ? -10.934 -12.863 31.916 1.00 85.56 377 LYS A CA 1
ATOM 2965 C C . LYS A 1 377 ? -11.726 -12.754 30.607 1.00 85.56 377 LYS A C 1
ATOM 2967 O O . LYS A 1 377 ? -11.118 -12.713 29.542 1.00 85.56 377 LYS A O 1
ATOM 2972 N N . GLU A 1 378 ? -13.049 -12.654 30.683 1.00 85.88 378 GLU A N 1
ATOM 2973 C CA . GLU A 1 378 ? -13.924 -12.509 29.510 1.00 85.88 378 GLU A CA 1
ATOM 2974 C C . GLU A 1 378 ? -13.672 -11.201 28.754 1.00 85.88 378 GLU A C 1
ATOM 2976 O O . GLU A 1 378 ? -13.596 -11.205 27.524 1.00 85.88 378 GLU A O 1
ATOM 2981 N N . ALA A 1 379 ? -13.467 -10.094 29.477 1.00 80.25 379 ALA A N 1
ATOM 2982 C CA . ALA A 1 379 ? -13.133 -8.803 28.880 1.00 80.25 379 ALA A CA 1
ATOM 2983 C C . ALA A 1 379 ? -11.789 -8.865 28.136 1.00 80.25 379 ALA A C 1
ATOM 2985 O O . ALA A 1 379 ? -11.681 -8.360 27.017 1.00 80.25 379 ALA A O 1
ATOM 2986 N N . ARG A 1 380 ? -10.797 -9.577 28.695 1.00 85.25 380 ARG A N 1
ATOM 2987 C CA . ARG A 1 380 ? -9.505 -9.819 28.030 1.00 85.25 380 ARG A CA 1
ATOM 2988 C C . ARG A 1 380 ? -9.657 -10.611 26.740 1.00 85.25 380 ARG A C 1
ATOM 2990 O O . ARG A 1 380 ? -9.179 -10.180 25.694 1.00 85.25 380 ARG A O 1
ATOM 2997 N N . THR A 1 381 ? -10.349 -11.750 26.793 1.00 84.00 381 THR A N 1
ATOM 2998 C CA . THR A 1 381 ? -10.571 -12.597 25.612 1.00 84.00 381 THR A CA 1
ATOM 2999 C C . THR A 1 381 ? -11.337 -11.846 24.525 1.00 84.00 381 THR A C 1
ATOM 3001 O O . THR A 1 381 ? -11.001 -11.958 23.348 1.00 84.00 381 THR A O 1
ATOM 3004 N N . LYS A 1 382 ? -12.324 -11.027 24.903 1.00 84.00 382 LYS A N 1
ATOM 3005 C CA . LYS A 1 382 ? -13.057 -10.179 23.962 1.00 84.00 382 LYS A CA 1
ATOM 3006 C C . LYS A 1 382 ? -12.141 -9.156 23.284 1.00 84.00 382 LYS A C 1
ATOM 3008 O O . LYS A 1 382 ? -12.172 -9.066 22.060 1.00 84.00 382 LYS A O 1
ATOM 3013 N N . ALA A 1 383 ? -11.301 -8.450 24.043 1.00 81.44 383 ALA A N 1
ATOM 3014 C CA . ALA A 1 383 ? -10.372 -7.459 23.497 1.00 81.44 383 ALA A CA 1
ATOM 3015 C C . ALA A 1 383 ? -9.335 -8.087 22.543 1.00 81.44 383 ALA A C 1
ATOM 3017 O O . ALA A 1 383 ? -9.140 -7.607 21.425 1.00 81.44 383 ALA A O 1
ATOM 3018 N N . VAL A 1 384 ? -8.738 -9.224 22.919 1.00 82.88 384 VAL A N 1
ATOM 3019 C CA . VAL A 1 384 ? -7.807 -9.957 22.039 1.00 82.88 384 VAL A CA 1
ATOM 3020 C C . VAL A 1 384 ? -8.503 -10.412 20.755 1.00 82.88 384 VAL A C 1
ATOM 3022 O O . VAL A 1 384 ? -7.971 -10.215 19.659 1.00 82.88 384 VAL A O 1
ATOM 3025 N N . ASN A 1 385 ? -9.724 -10.946 20.856 1.00 83.69 385 ASN A N 1
ATOM 3026 C CA . ASN A 1 385 ? -10.498 -11.366 19.687 1.00 83.69 385 ASN A CA 1
ATOM 3027 C C . ASN A 1 385 ? -10.779 -10.201 18.726 1.00 83.69 385 ASN A C 1
ATOM 3029 O O . ASN A 1 385 ? -10.717 -10.398 17.514 1.00 83.69 385 ASN A O 1
ATOM 3033 N N . THR A 1 386 ? -11.027 -8.990 19.239 1.00 80.00 386 THR A N 1
ATOM 3034 C CA . THR A 1 386 ? -11.229 -7.799 18.395 1.00 80.00 386 THR A CA 1
ATOM 3035 C C . THR A 1 386 ? -9.955 -7.307 17.706 1.00 80.00 386 THR A C 1
ATOM 3037 O O . THR A 1 386 ? -10.035 -6.735 16.624 1.00 80.00 386 THR A O 1
ATOM 3040 N N . CYS A 1 387 ? -8.777 -7.553 18.285 1.00 83.69 387 CYS A N 1
ATOM 3041 C CA . CYS A 1 387 ? -7.489 -7.168 17.700 1.00 83.69 387 CYS A CA 1
ATOM 3042 C C . CYS A 1 387 ? -6.913 -8.215 16.743 1.00 83.69 387 CYS A C 1
ATOM 3044 O O . CYS A 1 387 ? -6.067 -7.881 15.919 1.00 83.69 387 CYS A O 1
ATOM 3046 N N . THR A 1 388 ? -7.357 -9.471 16.847 1.00 84.75 388 THR A N 1
ATOM 3047 C CA . THR A 1 388 ? -6.745 -10.610 16.145 1.00 84.75 388 THR A CA 1
ATOM 3048 C C . THR A 1 388 ? -6.711 -10.414 14.630 1.00 84.75 388 THR A C 1
ATOM 3050 O O . THR A 1 388 ? -5.676 -10.653 14.022 1.00 84.75 388 THR A O 1
ATOM 3053 N N . ALA A 1 389 ? -7.808 -9.950 14.020 1.00 84.81 389 ALA A N 1
ATOM 3054 C CA . ALA A 1 389 ? -7.862 -9.708 12.575 1.00 84.81 389 ALA A CA 1
ATOM 3055 C C . ALA A 1 389 ? -6.787 -8.704 12.124 1.00 84.81 389 ALA A C 1
ATOM 3057 O O . ALA A 1 389 ? -6.037 -8.976 11.194 1.00 84.81 389 ALA A O 1
ATOM 3058 N N . HIS A 1 390 ? -6.657 -7.590 12.848 1.00 84.00 390 HIS A N 1
ATOM 3059 C CA . HIS A 1 390 ? -5.678 -6.549 12.545 1.00 84.00 390 HIS A CA 1
ATOM 3060 C C . HIS A 1 390 ? -4.237 -7.010 12.761 1.00 84.00 390 HIS A C 1
ATOM 3062 O O . HIS A 1 390 ? -3.375 -6.677 11.960 1.00 84.00 390 HIS A O 1
ATOM 3068 N N . ILE A 1 391 ? -3.972 -7.796 13.811 1.00 85.25 391 ILE A N 1
ATOM 3069 C CA . ILE A 1 391 ? -2.635 -8.358 14.058 1.00 85.25 391 ILE A CA 1
ATOM 3070 C C . ILE A 1 391 ? -2.242 -9.306 12.927 1.00 85.25 391 ILE A C 1
ATOM 3072 O O . ILE A 1 391 ? -1.106 -9.252 12.475 1.00 85.25 391 ILE A O 1
ATOM 3076 N N . VAL A 1 392 ? -3.165 -10.155 12.463 1.00 86.69 392 VAL A N 1
ATOM 3077 C CA . VAL A 1 392 ? -2.903 -11.072 11.344 1.00 86.69 392 VAL A CA 1
ATOM 3078 C C . VAL A 1 392 ? -2.561 -10.286 10.081 1.00 86.69 392 VAL A C 1
ATOM 3080 O O . VAL A 1 392 ? -1.515 -10.540 9.500 1.00 86.69 392 VAL A O 1
ATOM 3083 N N . VAL A 1 393 ? -3.376 -9.290 9.723 1.00 86.69 393 VAL A N 1
ATOM 3084 C CA . VAL A 1 393 ? -3.141 -8.429 8.551 1.00 86.69 393 VAL A CA 1
ATOM 3085 C C . VAL A 1 393 ? -1.820 -7.656 8.664 1.00 86.69 393 VAL A C 1
ATOM 3087 O O . VAL A 1 393 ? -1.045 -7.597 7.715 1.00 86.69 393 VAL A O 1
ATOM 3090 N N . PHE A 1 394 ? -1.519 -7.102 9.842 1.00 85.06 394 PHE A N 1
ATOM 3091 C CA . PHE A 1 394 ? -0.253 -6.419 10.107 1.00 85.06 394 PHE A CA 1
ATOM 3092 C C . PHE A 1 394 ? 0.943 -7.363 9.947 1.00 85.06 394 PHE A C 1
ATOM 3094 O O . PHE A 1 394 ? 1.882 -7.059 9.218 1.00 85.06 394 PHE A O 1
ATOM 3101 N N . LEU A 1 395 ? 0.921 -8.514 10.622 1.00 83.06 395 LEU A N 1
ATOM 3102 C CA . LEU A 1 395 ? 2.017 -9.474 10.554 1.00 83.06 395 LEU A CA 1
ATOM 3103 C C . LEU A 1 395 ? 2.214 -9.960 9.124 1.00 83.06 395 LEU A C 1
ATOM 3105 O O . LEU A 1 395 ? 3.347 -9.998 8.668 1.00 83.06 395 LEU A O 1
ATOM 3109 N N . GLU A 1 396 ? 1.137 -10.271 8.410 1.00 84.06 396 GLU A N 1
ATOM 3110 C CA . GLU A 1 396 ? 1.195 -10.659 7.007 1.00 84.06 396 GLU A CA 1
ATOM 3111 C C . GLU A 1 396 ? 1.915 -9.605 6.153 1.00 84.06 396 GLU A C 1
ATOM 3113 O O . GLU A 1 396 ? 2.936 -9.918 5.539 1.00 84.06 396 GLU A O 1
ATOM 3118 N N . PHE A 1 397 ? 1.449 -8.353 6.173 1.00 80.50 397 PHE A N 1
ATOM 3119 C CA . PHE A 1 397 ? 2.028 -7.273 5.373 1.00 80.50 397 PHE A CA 1
ATOM 3120 C C . PHE A 1 397 ? 3.516 -7.045 5.691 1.00 80.50 397 PHE A C 1
ATOM 3122 O O . PHE A 1 397 ? 4.364 -7.053 4.796 1.00 80.50 397 PHE A O 1
ATOM 3129 N N . TYR A 1 398 ? 3.864 -6.896 6.974 1.00 75.88 398 TYR A N 1
ATOM 3130 C CA . TYR A 1 398 ? 5.228 -6.544 7.379 1.00 75.88 398 TYR A CA 1
ATOM 3131 C C . TYR A 1 398 ? 6.207 -7.717 7.302 1.00 75.88 398 TYR A C 1
ATOM 3133 O O . TYR A 1 398 ? 7.367 -7.504 6.956 1.00 75.88 398 TYR A O 1
ATOM 3141 N N . ILE A 1 399 ? 5.776 -8.953 7.577 1.00 75.88 399 ILE A N 1
ATOM 3142 C CA . ILE A 1 399 ? 6.628 -10.140 7.413 1.00 75.88 399 ILE A CA 1
ATOM 3143 C C . ILE A 1 399 ? 6.962 -10.328 5.933 1.00 75.88 399 ILE A C 1
ATOM 3145 O O . ILE A 1 399 ? 8.134 -10.504 5.594 1.00 75.88 399 ILE A O 1
ATOM 3149 N N . LEU A 1 400 ? 5.968 -10.241 5.043 1.00 72.94 400 LEU A N 1
ATOM 3150 C CA . LEU A 1 400 ? 6.194 -10.365 3.602 1.00 72.94 400 LEU A CA 1
ATOM 3151 C C . LEU A 1 400 ? 7.103 -9.238 3.073 1.00 72.94 400 LEU A C 1
ATOM 3153 O O . LEU A 1 400 ? 8.026 -9.515 2.301 1.00 72.94 400 LEU A O 1
ATOM 3157 N N . ALA A 1 401 ? 6.925 -8.000 3.552 1.00 69.75 401 ALA A N 1
ATOM 3158 C CA . ALA A 1 401 ? 7.806 -6.874 3.224 1.00 69.75 401 ALA A CA 1
ATOM 3159 C C . ALA A 1 401 ? 9.250 -7.115 3.696 1.00 69.75 401 ALA A C 1
ATOM 3161 O O . ALA A 1 401 ? 10.209 -6.926 2.941 1.00 69.75 401 ALA A O 1
ATOM 3162 N N . PHE A 1 402 ? 9.407 -7.564 4.944 1.00 68.75 402 PHE A N 1
ATOM 3163 C CA . PHE A 1 402 ? 10.701 -7.809 5.573 1.00 68.75 402 PHE A CA 1
ATOM 3164 C C . PHE A 1 402 ? 11.469 -8.929 4.864 1.00 68.75 402 PHE A C 1
ATOM 3166 O O . PHE A 1 402 ? 12.640 -8.754 4.519 1.00 68.75 402 PHE A O 1
ATOM 3173 N N . PHE A 1 403 ? 10.808 -10.052 4.565 1.00 64.31 403 PHE A N 1
ATOM 3174 C CA . PHE A 1 403 ? 11.421 -11.150 3.818 1.00 64.31 403 PHE A CA 1
ATOM 3175 C C . PHE A 1 403 ? 11.824 -10.726 2.403 1.00 64.31 403 PHE A C 1
ATOM 3177 O O . PHE A 1 403 ? 12.933 -11.046 1.975 1.00 64.31 403 PHE A O 1
ATOM 3184 N N . SER A 1 404 ? 10.992 -9.954 1.700 1.00 63.91 404 SER A N 1
ATOM 3185 C CA . SER A 1 404 ? 11.333 -9.422 0.374 1.00 63.91 404 SER A CA 1
ATOM 3186 C C . SER A 1 404 ? 12.602 -8.553 0.423 1.00 63.91 404 SER A C 1
ATOM 3188 O O . SER A 1 404 ? 13.562 -8.811 -0.310 1.00 63.91 404 SER A O 1
ATOM 3190 N N . PHE A 1 405 ? 12.681 -7.612 1.372 1.00 61.31 405 PHE A N 1
ATOM 3191 C CA . PHE A 1 405 ? 13.823 -6.704 1.525 1.00 61.31 405 PHE A CA 1
ATOM 3192 C C . PHE A 1 405 ? 15.134 -7.421 1.894 1.00 61.31 405 PHE A C 1
ATOM 3194 O O . PHE A 1 405 ? 16.174 -7.183 1.274 1.00 61.31 405 PHE A O 1
ATOM 3201 N N . PHE A 1 406 ? 15.103 -8.327 2.879 1.00 55.00 406 PHE A N 1
ATOM 3202 C CA . PHE A 1 406 ? 16.301 -9.058 3.311 1.00 55.00 406 PHE A CA 1
ATOM 3203 C C . PHE A 1 406 ? 16.781 -10.058 2.268 1.00 55.00 406 PHE A C 1
ATOM 3205 O O . PHE A 1 406 ? 17.990 -10.223 2.092 1.00 55.00 406 PHE A O 1
ATOM 3212 N N . SER A 1 407 ? 15.856 -10.674 1.532 1.00 55.53 407 SER A N 1
ATOM 3213 C CA . SER A 1 407 ? 16.205 -11.586 0.452 1.00 55.53 407 SER A CA 1
ATOM 3214 C C . SER A 1 407 ? 17.040 -10.863 -0.622 1.00 55.53 407 SER A C 1
ATOM 3216 O O . SER A 1 407 ? 18.082 -11.370 -1.025 1.00 55.53 407 SER A O 1
ATOM 3218 N N . HIS A 1 408 ? 16.696 -9.617 -0.967 1.00 52.16 408 HIS A N 1
ATOM 3219 C CA . HIS A 1 408 ? 17.454 -8.795 -1.915 1.00 52.16 408 HIS A CA 1
ATOM 3220 C C . HIS A 1 408 ? 18.854 -8.380 -1.412 1.00 52.16 408 HIS A C 1
ATOM 3222 O O . HIS A 1 408 ? 19.736 -8.075 -2.219 1.00 52.16 408 HIS A O 1
ATOM 3228 N N . ARG A 1 409 ? 19.068 -8.317 -0.089 1.00 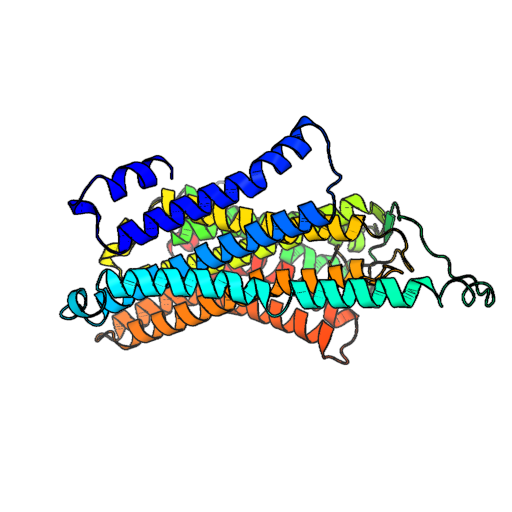51.38 409 ARG A N 1
ATOM 3229 C CA . ARG A 1 409 ? 20.290 -7.754 0.511 1.00 51.38 409 ARG A CA 1
ATOM 3230 C C . ARG A 1 409 ? 21.273 -8.795 1.056 1.00 51.38 409 ARG A C 1
ATOM 3232 O O . ARG A 1 409 ? 22.466 -8.500 1.053 1.00 51.38 409 ARG A O 1
ATOM 3239 N N . PHE A 1 410 ? 20.805 -9.966 1.503 1.00 46.81 410 PHE A N 1
ATOM 3240 C CA . PHE A 1 410 ? 21.604 -10.897 2.319 1.00 46.81 410 PHE A CA 1
ATOM 3241 C C . PHE A 1 410 ? 21.559 -12.382 1.900 1.00 46.81 410 PHE A C 1
ATOM 3243 O O . PHE A 1 410 ? 22.233 -13.196 2.529 1.00 46.81 410 PHE A O 1
ATOM 3250 N N . GLY A 1 411 ? 20.808 -12.776 0.865 1.00 45.47 411 GLY A N 1
ATOM 3251 C CA . GLY A 1 411 ? 20.657 -14.190 0.492 1.00 45.47 411 GLY A CA 1
ATOM 3252 C C . GLY A 1 411 ? 21.449 -14.620 -0.749 1.00 45.47 411 GLY A C 1
ATOM 3253 O O . GLY A 1 411 ? 21.340 -13.988 -1.792 1.00 45.47 411 GLY A O 1
ATOM 3254 N N . HIS A 1 412 ? 22.126 -15.775 -0.684 1.00 56.97 412 HIS A N 1
ATOM 3255 C CA . HIS A 1 412 ? 22.525 -16.595 -1.851 1.00 56.97 412 HIS A CA 1
ATOM 3256 C C . HIS A 1 412 ? 21.304 -17.294 -2.493 1.00 56.97 412 HIS A C 1
ATOM 3258 O O . HIS A 1 412 ? 21.353 -18.459 -2.882 1.00 56.97 412 HIS A O 1
ATOM 3264 N N . VAL A 1 413 ? 20.157 -16.618 -2.511 1.00 57.22 413 VAL A N 1
ATOM 3265 C CA . VAL A 1 413 ? 18.882 -17.186 -2.940 1.00 57.22 413 VAL A CA 1
ATOM 3266 C C . VAL A 1 413 ? 18.727 -16.930 -4.439 1.00 57.22 413 VAL A C 1
ATOM 3268 O O . VAL A 1 413 ? 19.187 -15.922 -4.975 1.00 57.22 413 VAL A O 1
ATOM 3271 N N . SER A 1 414 ? 18.151 -17.895 -5.154 1.00 59.41 414 SER A N 1
ATOM 3272 C CA . SER A 1 414 ? 18.074 -17.801 -6.608 1.00 59.41 414 SER A CA 1
ATOM 3273 C C . SER A 1 414 ? 17.212 -16.602 -7.050 1.00 59.41 414 SER A C 1
ATOM 3275 O O . SER A 1 414 ? 16.141 -16.392 -6.467 1.00 59.41 414 SER A O 1
ATOM 3277 N N . PRO A 1 415 ? 17.606 -15.848 -8.101 1.00 63.50 415 PRO A N 1
ATOM 3278 C CA . PRO A 1 415 ? 16.869 -14.687 -8.611 1.00 63.50 415 PRO A CA 1
ATOM 3279 C C . PRO A 1 415 ? 15.363 -14.916 -8.804 1.00 63.50 415 PRO A C 1
ATOM 3281 O O . PRO A 1 415 ? 14.571 -14.018 -8.523 1.00 63.50 415 PRO A O 1
ATOM 3284 N N . TYR A 1 416 ? 14.949 -16.124 -9.207 1.00 65.38 416 TYR A N 1
ATOM 3285 C CA . TYR A 1 416 ? 13.534 -16.455 -9.396 1.00 65.38 416 TYR A CA 1
ATOM 3286 C C . TYR A 1 416 ? 12.715 -16.466 -8.097 1.00 65.38 416 TYR A C 1
ATOM 3288 O O . TYR A 1 416 ? 11.559 -16.046 -8.103 1.00 65.38 416 TYR A O 1
ATOM 3296 N N . VAL A 1 417 ? 13.298 -16.900 -6.973 1.00 61.16 417 VAL A N 1
ATOM 3297 C CA . VAL A 1 417 ? 12.604 -16.950 -5.674 1.00 61.16 417 VAL A CA 1
ATOM 3298 C C . VAL A 1 417 ? 12.335 -15.537 -5.172 1.00 61.16 417 VAL A C 1
ATOM 3300 O O . VAL A 1 417 ? 11.247 -15.266 -4.680 1.00 61.16 417 VAL A O 1
ATOM 3303 N N . HIS A 1 418 ? 13.288 -14.620 -5.353 1.00 64.69 418 HIS A N 1
ATOM 3304 C CA . HIS A 1 418 ? 13.130 -13.216 -4.968 1.00 64.69 418 HIS A CA 1
ATOM 3305 C C . HIS A 1 418 ? 11.980 -12.530 -5.696 1.00 64.69 418 HIS A C 1
ATOM 3307 O O . HIS A 1 418 ? 11.213 -11.796 -5.083 1.00 64.69 418 HIS A O 1
ATOM 3313 N N . ILE A 1 419 ? 11.855 -12.777 -6.998 1.00 66.56 419 ILE A N 1
ATOM 3314 C CA . ILE A 1 419 ? 10.857 -12.118 -7.848 1.00 66.56 419 ILE A CA 1
ATOM 3315 C C . ILE A 1 419 ? 9.471 -12.713 -7.619 1.00 66.56 419 ILE A C 1
ATOM 3317 O O . ILE A 1 419 ? 8.471 -11.994 -7.582 1.00 66.56 419 ILE A O 1
ATOM 3321 N N . LEU A 1 420 ? 9.401 -14.028 -7.405 1.00 66.19 420 LEU A N 1
ATOM 3322 C CA . LEU A 1 420 ? 8.161 -14.670 -6.996 1.00 66.19 420 LEU A CA 1
ATOM 3323 C C . LEU A 1 420 ? 7.713 -14.146 -5.624 1.00 66.19 420 LEU A C 1
ATOM 3325 O O . LEU A 1 420 ? 6.552 -13.790 -5.456 1.00 66.19 420 LEU A O 1
ATOM 3329 N N . LEU A 1 421 ? 8.641 -14.023 -4.672 1.00 67.06 421 LEU A N 1
ATOM 3330 C CA . LEU A 1 421 ? 8.368 -13.505 -3.334 1.00 67.06 421 LEU A CA 1
ATOM 3331 C C . LEU A 1 421 ? 7.958 -12.026 -3.348 1.00 67.06 421 LEU A C 1
ATOM 3333 O O . LEU A 1 421 ? 7.029 -11.664 -2.633 1.00 67.06 421 LEU A O 1
ATOM 3337 N N . SER A 1 422 ? 8.587 -11.181 -4.173 1.00 65.25 422 SER A N 1
ATOM 3338 C CA . SER A 1 422 ? 8.209 -9.767 -4.301 1.00 65.25 422 SER A CA 1
ATOM 3339 C C . SER A 1 422 ? 6.814 -9.601 -4.906 1.00 65.25 422 SER A C 1
ATOM 3341 O O . SER A 1 422 ? 6.036 -8.768 -4.446 1.00 65.25 422 SER A O 1
ATOM 3343 N N . THR A 1 423 ? 6.462 -10.454 -5.871 1.00 69.50 423 THR A N 1
ATOM 3344 C CA . THR A 1 423 ? 5.124 -10.490 -6.477 1.00 69.50 423 THR A CA 1
ATOM 3345 C C . THR A 1 423 ? 4.073 -11.011 -5.489 1.00 69.50 423 THR A C 1
ATOM 3347 O O . THR A 1 423 ? 2.983 -10.450 -5.398 1.00 69.50 423 THR A O 1
ATOM 3350 N N . ILE A 1 424 ? 4.398 -12.047 -4.705 1.00 70.94 424 ILE A N 1
ATOM 3351 C CA . ILE A 1 424 ? 3.522 -12.577 -3.648 1.00 70.94 424 ILE A CA 1
ATOM 3352 C C . ILE A 1 424 ? 3.306 -11.532 -2.551 1.00 70.94 424 ILE A C 1
ATOM 3354 O O . ILE A 1 424 ? 2.169 -11.311 -2.154 1.00 70.94 424 ILE A O 1
ATOM 3358 N N . TYR A 1 425 ? 4.359 -10.847 -2.104 1.00 71.50 425 TYR A N 1
ATOM 3359 C CA . TYR A 1 425 ? 4.262 -9.767 -1.118 1.00 71.50 425 TYR A CA 1
ATOM 3360 C C . TYR A 1 425 ? 3.269 -8.676 -1.537 1.00 71.50 425 TYR A C 1
ATOM 3362 O O . TYR A 1 425 ? 2.540 -8.163 -0.699 1.00 71.50 425 TYR A O 1
ATOM 3370 N N . LEU A 1 426 ? 3.219 -8.337 -2.824 1.00 72.12 426 LEU A N 1
ATOM 3371 C CA . LEU A 1 426 ? 2.342 -7.285 -3.337 1.00 72.12 426 LEU A CA 1
ATOM 3372 C C . LEU A 1 426 ? 0.879 -7.711 -3.511 1.00 72.12 426 LEU A C 1
ATOM 3374 O O . LEU A 1 426 ? -0.007 -6.869 -3.418 1.00 72.12 426 LEU A O 1
ATOM 3378 N N . LEU A 1 427 ? 0.619 -8.984 -3.822 1.00 74.81 427 LEU A N 1
ATOM 3379 C CA . LEU A 1 427 ? -0.723 -9.462 -4.187 1.00 74.81 427 LEU A CA 1
ATOM 3380 C C . LEU A 1 427 ? -1.420 -10.248 -3.076 1.00 74.81 427 LEU A C 1
ATOM 3382 O O . LEU A 1 427 ? -2.648 -10.333 -3.069 1.00 74.81 427 LEU A O 1
ATOM 3386 N N . LEU A 1 428 ? -0.655 -10.833 -2.154 1.00 80.62 428 LEU A N 1
ATOM 3387 C CA . LEU A 1 428 ? -1.204 -11.668 -1.095 1.00 80.62 428 LEU A CA 1
ATOM 3388 C C . LEU A 1 428 ? -1.958 -10.851 -0.029 1.00 80.62 428 LEU A C 1
ATOM 3390 O O . LEU A 1 428 ? -3.114 -11.211 0.207 1.00 80.62 428 LEU A O 1
ATOM 3394 N N . PRO A 1 429 ? -1.427 -9.726 0.505 1.00 83.06 429 PRO A N 1
ATOM 3395 C CA . PRO A 1 429 ? -2.169 -8.905 1.465 1.00 83.06 429 PRO A CA 1
ATOM 3396 C C . PRO A 1 429 ? -3.515 -8.409 0.915 1.00 83.06 429 PRO A C 1
ATOM 3398 O O . PRO A 1 429 ? -4.538 -8.688 1.547 1.00 83.06 429 PRO A O 1
ATOM 3401 N N . PRO A 1 430 ? -3.594 -7.834 -0.307 1.00 83.00 430 PRO A N 1
ATOM 3402 C CA . PRO A 1 430 ? -4.876 -7.483 -0.921 1.00 83.00 430 PRO A CA 1
ATOM 3403 C C . PRO A 1 430 ? -5.881 -8.639 -1.021 1.00 83.00 430 PRO A C 1
ATOM 3405 O O . PRO A 1 430 ? -7.089 -8.421 -0.923 1.00 83.00 430 PRO A O 1
ATOM 3408 N N . ALA A 1 431 ? -5.416 -9.874 -1.230 1.00 82.44 431 ALA A N 1
ATOM 3409 C CA . ALA A 1 431 ? -6.282 -11.046 -1.343 1.00 82.44 431 ALA A CA 1
ATOM 3410 C C . ALA A 1 431 ? -6.735 -11.590 0.022 1.00 82.44 431 ALA A C 1
ATOM 3412 O O . ALA A 1 431 ? -7.881 -12.026 0.160 1.00 82.44 431 ALA A O 1
ATOM 3413 N N . LEU A 1 432 ? -5.858 -11.576 1.030 1.00 84.88 432 LEU A N 1
ATOM 3414 C CA . LEU A 1 432 ? -6.137 -12.140 2.351 1.00 84.88 432 LEU A CA 1
ATOM 3415 C C . LEU A 1 432 ? -6.886 -11.170 3.268 1.00 84.88 432 LEU A C 1
ATOM 3417 O O . LEU A 1 432 ? -7.753 -11.627 4.019 1.00 84.88 432 LEU A O 1
ATOM 3421 N N . ASN A 1 433 ? -6.659 -9.857 3.153 1.00 85.69 433 ASN A N 1
ATOM 3422 C CA . ASN A 1 433 ? -7.372 -8.814 3.900 1.00 85.69 433 ASN A CA 1
ATOM 3423 C C . ASN A 1 433 ? -8.898 -9.056 3.952 1.00 85.69 433 ASN A C 1
ATOM 3425 O O . ASN A 1 433 ? -9.442 -9.263 5.047 1.00 85.69 433 ASN A O 1
ATOM 3429 N N . PRO A 1 434 ? -9.624 -9.120 2.817 1.00 83.06 434 PRO A N 1
ATOM 3430 C CA . PRO A 1 434 ? -11.071 -9.325 2.827 1.00 83.06 434 PRO A CA 1
ATOM 3431 C C . PRO A 1 434 ? -11.499 -10.679 3.400 1.00 83.06 434 PRO A C 1
ATOM 3433 O O . PRO A 1 434 ? -12.571 -10.766 4.002 1.00 83.06 434 PRO A O 1
ATOM 3436 N N . ILE A 1 435 ? -10.674 -11.725 3.286 1.00 84.31 435 ILE A N 1
ATOM 3437 C CA . ILE A 1 435 ? -10.955 -13.041 3.879 1.00 84.31 435 ILE A CA 1
ATOM 3438 C C . ILE A 1 435 ? -10.850 -12.958 5.403 1.00 84.31 435 ILE A C 1
ATOM 3440 O O . ILE A 1 435 ? -11.760 -13.396 6.111 1.00 84.31 435 ILE A O 1
ATOM 3444 N N . VAL A 1 436 ? -9.779 -12.354 5.924 1.00 86.06 436 VAL A N 1
ATOM 3445 C CA . VAL A 1 436 ? -9.559 -12.197 7.366 1.00 86.06 436 VAL A CA 1
ATOM 3446 C C . VAL A 1 436 ? -10.699 -11.394 7.993 1.00 86.06 436 VAL A C 1
ATOM 3448 O O . VAL A 1 436 ? -11.307 -11.851 8.968 1.00 86.06 436 VAL A O 1
ATOM 3451 N N . TYR A 1 437 ? -11.059 -10.246 7.411 1.00 82.44 437 TYR A N 1
ATOM 3452 C CA . TYR A 1 437 ? -12.168 -9.432 7.915 1.00 82.44 437 TYR A CA 1
ATOM 3453 C C . TYR A 1 437 ? -13.536 -10.092 7.689 1.00 82.44 437 TYR A C 1
ATOM 3455 O O . TYR A 1 437 ? -14.384 -10.043 8.578 1.00 82.44 437 TYR A O 1
ATOM 3463 N N . GLY A 1 438 ? -13.757 -10.771 6.562 1.00 80.62 438 GLY A N 1
ATOM 3464 C CA . GLY A 1 438 ? -15.009 -11.475 6.270 1.00 80.62 438 GLY A CA 1
ATOM 3465 C C . GLY A 1 438 ? -15.275 -12.670 7.191 1.00 80.62 438 GLY A C 1
ATOM 3466 O O . GLY A 1 438 ? -16.412 -12.894 7.605 1.00 80.62 438 GLY A O 1
ATOM 3467 N N . VAL A 1 439 ? -14.234 -13.415 7.574 1.00 80.81 439 VAL A N 1
ATOM 3468 C CA . VAL A 1 439 ? -14.344 -14.544 8.515 1.00 80.81 439 VAL A CA 1
ATOM 3469 C C . VAL A 1 439 ? -14.552 -14.052 9.949 1.00 80.81 439 VAL A C 1
ATOM 3471 O O . VAL A 1 439 ? -15.339 -14.644 10.700 1.00 80.81 439 VAL A O 1
ATOM 3474 N N . LYS A 1 440 ? -13.850 -12.982 10.347 1.00 79.62 440 LYS A N 1
ATOM 3475 C CA . LYS A 1 440 ? -13.853 -12.481 11.730 1.00 79.62 440 LYS A CA 1
ATOM 3476 C C . LYS A 1 440 ? -15.035 -11.564 12.052 1.00 79.62 440 LYS A C 1
ATOM 3478 O O . LYS A 1 440 ? -15.509 -11.597 13.188 1.00 79.62 440 LYS A O 1
ATOM 3483 N N . THR A 1 441 ? -15.556 -10.811 11.086 1.00 78.44 441 THR A N 1
ATOM 3484 C CA . THR A 1 441 ? -16.658 -9.863 11.302 1.00 78.44 441 THR A CA 1
ATOM 3485 C C . THR A 1 441 ? -18.008 -10.505 10.986 1.00 78.44 441 THR A C 1
ATOM 3487 O O . THR A 1 441 ? -18.308 -10.853 9.842 1.00 78.44 441 THR A O 1
ATOM 3490 N N . LYS A 1 442 ? -18.861 -10.654 12.008 1.00 77.81 442 LYS A N 1
ATOM 3491 C CA . LYS A 1 442 ? -20.160 -11.344 11.894 1.00 77.81 442 LYS A CA 1
ATOM 3492 C C . LYS A 1 442 ? -21.111 -10.644 10.921 1.00 77.81 442 LYS A C 1
ATOM 3494 O O . LYS A 1 442 ? -21.837 -11.317 10.194 1.00 77.81 442 LYS A O 1
ATOM 3499 N N . GLU A 1 443 ? -21.102 -9.319 10.917 1.00 75.50 443 GLU A N 1
ATOM 3500 C CA . GLU A 1 443 ? -21.944 -8.445 10.104 1.00 75.50 443 GLU A CA 1
ATOM 3501 C C . GLU A 1 443 ? -21.606 -8.608 8.618 1.00 75.50 443 GLU A C 1
ATOM 3503 O O . GLU A 1 443 ? -22.501 -8.863 7.812 1.00 75.50 443 GLU A O 1
ATOM 3508 N N . ILE A 1 444 ? -20.310 -8.584 8.276 1.00 76.38 444 ILE A N 1
ATOM 3509 C CA . ILE A 1 444 ? -19.818 -8.834 6.914 1.00 76.38 444 ILE A CA 1
ATOM 3510 C C . ILE A 1 444 ? -20.206 -10.249 6.483 1.00 76.38 444 ILE A C 1
ATOM 3512 O O . ILE A 1 444 ? -20.830 -10.424 5.440 1.00 76.38 444 ILE A O 1
ATOM 3516 N N . ARG A 1 445 ? -19.946 -11.258 7.324 1.00 80.56 445 ARG A N 1
ATOM 3517 C CA . ARG A 1 445 ? -20.313 -12.650 7.036 1.00 80.56 445 ARG A CA 1
ATOM 3518 C C . ARG A 1 445 ? -21.808 -12.822 6.765 1.00 80.56 445 ARG A C 1
ATOM 3520 O O . ARG A 1 445 ? -22.184 -13.492 5.807 1.00 80.56 445 ARG A O 1
ATOM 3527 N N . LYS A 1 446 ? -22.670 -12.217 7.590 1.00 78.94 446 LYS A N 1
ATOM 3528 C CA . LYS A 1 446 ? -24.130 -12.296 7.430 1.00 78.94 446 LYS A CA 1
ATOM 3529 C C . LYS A 1 446 ? -24.574 -11.678 6.104 1.00 78.94 446 LYS A C 1
ATOM 3531 O O . LYS A 1 446 ? -25.417 -12.262 5.429 1.00 78.94 446 LYS A O 1
ATOM 3536 N N . ARG A 1 447 ? -24.004 -10.534 5.716 1.00 75.75 447 ARG A N 1
ATOM 3537 C CA . ARG A 1 447 ? -24.337 -9.865 4.450 1.00 75.75 447 ARG A CA 1
ATOM 3538 C C . ARG A 1 447 ? -23.819 -10.604 3.228 1.00 75.75 447 ARG A C 1
ATOM 3540 O O . ARG A 1 447 ? -24.574 -10.756 2.276 1.00 75.75 447 ARG A O 1
ATOM 3547 N N . VAL A 1 448 ? -22.612 -11.159 3.291 1.00 76.19 448 VAL A N 1
ATOM 3548 C CA . VAL A 1 448 ? -22.082 -12.046 2.246 1.00 76.19 448 VAL A CA 1
ATOM 3549 C C . VAL A 1 448 ? -23.037 -13.224 2.017 1.00 76.19 448 VAL A C 1
ATOM 3551 O O . VAL A 1 448 ? -23.492 -13.429 0.895 1.00 76.19 448 VAL A O 1
ATOM 3554 N N . VAL A 1 449 ? -23.434 -13.939 3.079 1.00 77.19 449 VAL A N 1
ATOM 3555 C CA . VAL A 1 449 ? -24.390 -15.058 2.970 1.00 77.19 449 VAL A CA 1
ATOM 3556 C C . VAL A 1 449 ? -25.729 -14.601 2.389 1.00 77.19 449 VAL A C 1
ATOM 3558 O O . VAL A 1 449 ? -26.254 -15.261 1.503 1.00 77.19 449 VAL A O 1
ATOM 3561 N N . GLN A 1 450 ? -26.274 -13.465 2.831 1.00 75.19 450 GLN A N 1
ATOM 3562 C CA . GLN A 1 450 ? -27.531 -12.942 2.286 1.00 75.19 450 GLN A CA 1
ATOM 3563 C C . GLN A 1 450 ? -27.441 -12.637 0.789 1.00 75.19 450 GLN A C 1
ATOM 3565 O O . GLN A 1 450 ? -28.364 -12.983 0.065 1.00 75.19 450 GLN A O 1
ATOM 3570 N N . ILE A 1 451 ? -26.346 -12.039 0.315 1.00 73.62 451 ILE A N 1
ATOM 3571 C CA . ILE A 1 451 ? -26.152 -11.734 -1.109 1.00 73.62 451 ILE A CA 1
ATOM 3572 C C . ILE A 1 451 ? -26.082 -13.026 -1.936 1.00 73.62 451 ILE A C 1
ATOM 3574 O O . ILE A 1 451 ? -26.719 -13.108 -2.983 1.00 73.62 451 ILE A O 1
ATOM 3578 N N . PHE A 1 452 ? -25.363 -14.048 -1.461 1.00 72.69 452 PHE A N 1
ATOM 3579 C CA . PHE A 1 452 ? -25.258 -15.329 -2.167 1.00 72.69 452 PHE A CA 1
ATOM 3580 C C . PHE A 1 452 ? -26.558 -16.152 -2.126 1.00 72.69 452 PHE A C 1
ATOM 3582 O O . PHE A 1 452 ? -26.915 -16.760 -3.131 1.00 72.69 452 PHE A O 1
ATOM 3589 N N . VAL A 1 453 ? -27.298 -16.129 -1.012 1.00 66.94 453 VAL A N 1
ATOM 3590 C CA . VAL A 1 453 ? -28.562 -16.873 -0.847 1.00 66.94 453 VAL A CA 1
ATOM 3591 C C . VAL A 1 453 ? -29.738 -16.177 -1.541 1.00 66.94 453 VAL A C 1
ATOM 3593 O O . VAL A 1 453 ? -30.540 -16.839 -2.190 1.00 66.94 453 VAL A O 1
ATOM 3596 N N . LEU A 1 454 ? -29.851 -14.844 -1.474 1.00 56.88 454 LEU A N 1
ATOM 3597 C CA . LEU A 1 454 ? -30.907 -14.114 -2.192 1.00 56.88 454 LEU A CA 1
ATOM 3598 C C . LEU A 1 454 ? -30.769 -14.287 -3.705 1.00 56.88 454 LEU A C 1
ATOM 3600 O O . LEU A 1 454 ? -31.780 -14.451 -4.380 1.00 56.88 454 LEU A O 1
ATOM 3604 N N . LYS A 1 455 ? -29.533 -14.333 -4.218 1.00 50.44 455 LYS A N 1
ATOM 3605 C CA . LYS A 1 455 ? -29.258 -14.566 -5.639 1.00 50.44 455 LYS A CA 1
ATOM 3606 C C . LYS A 1 455 ? -29.575 -16.000 -6.089 1.00 50.44 455 LYS A C 1
ATOM 3608 O O . LYS A 1 455 ? -29.879 -16.179 -7.261 1.00 50.44 455 LYS A O 1
ATOM 3613 N N . SER A 1 456 ? -29.562 -16.994 -5.190 1.00 47.56 456 SER A N 1
ATOM 3614 C CA . SER A 1 456 ? -29.987 -18.366 -5.525 1.00 47.56 456 SER A CA 1
ATOM 3615 C C . SER A 1 456 ? -31.505 -18.562 -5.502 1.00 47.56 456 SER A C 1
ATOM 3617 O O . SER A 1 456 ? -31.977 -19.540 -6.057 1.00 47.56 456 SER A O 1
ATOM 3619 N N . ASN A 1 457 ? -32.263 -17.662 -4.865 1.00 45.75 457 ASN A N 1
ATOM 3620 C CA . ASN A 1 457 ? -33.733 -17.704 -4.831 1.00 45.75 457 ASN A CA 1
ATOM 3621 C C . ASN A 1 457 ? -34.386 -16.825 -5.917 1.00 45.75 457 ASN A C 1
ATOM 3623 O O . ASN A 1 457 ? -35.606 -16.685 -5.938 1.00 45.75 457 ASN A O 1
ATOM 3627 N N . THR A 1 458 ? -33.584 -16.179 -6.773 1.00 43.91 458 THR A N 1
ATOM 3628 C CA . THR A 1 458 ? -34.054 -15.397 -7.937 1.00 43.91 458 THR A CA 1
ATOM 3629 C C . THR A 1 458 ? -33.632 -15.988 -9.288 1.00 43.91 458 THR A C 1
ATOM 3631 O O . THR A 1 458 ? -33.853 -15.355 -10.320 1.00 43.91 458 THR A O 1
ATOM 3634 N N . GLN A 1 459 ? -33.044 -17.186 -9.285 1.00 35.91 459 GLN A N 1
ATOM 3635 C CA . GLN A 1 459 ? -32.977 -18.091 -10.438 1.00 35.91 459 GLN A CA 1
ATOM 3636 C C . GLN A 1 459 ? -34.034 -19.172 -10.263 1.00 35.91 459 GLN A C 1
ATOM 3638 O O . GLN A 1 459 ? -34.557 -19.619 -11.306 1.00 35.91 459 GLN A O 1
#

Mean predicted aligned error: 15.4 Å

pLDDT: mean 71.21, std 15.44, range [30.33, 93.38]

Foldseek 3Di:
DVVLLVPQVVDPVNPDLLSVLVNLLVVLVVQLCVLPVVVVCCCVPVVPPDDDPVSVVVSVLSNQLSVLLNVLSVVVSVVLVVCCPPPVPCSPVVDDPVVSVVSSVCSNVCSVCVSVPPDPVVVVVVVVVCVVVVPPPPPPPPPPDDDDQPKDFQDQKFFEQAFPPCSVVLLVVLVVLVVLLVLLQVLLVLLLVQQVVDPVNPALLSVLVNVLSVLLNQLSVLQSVLLSCCRNVVPGMDTPVNQLVSQLSNQLSLLLNLLSLLVNLVLLLCCLVPVVCSPVCSDPVNSVVSSVVSNCLSNVLSVVLSVLLSVATIFSHRYQHASGRHSVSSLNRGPDDSVVNVVSVVVSCCVRNVVSLVSSVVSVVSSLVSLVPDPDPVSSVVSCLVCVLSVVLSCLLNVLVVCLVCCVPPDPDDSSVSRVSVSCSSSVSSSCSSVSCCVSPPSNVVVVVCVVVVVVVVD

Secondary structure (DSSP, 8-state):
-HHHHHHHHH-GGG-SHHHHHHHHHHHHHHHHHHHHHHHHHHHHHH------HHHHHHHHHHHHHHHHHHHHHHHHHHHHHHHHHH-TTTHHHHS-HHHHHHHHHHHHHHHHHHHHHTHHHHHHHHHHHHHHHHHHHSSSSGGG------PEES-SEEEE--STT-GGGHHHHHHHHHHHHHHHHHHHHHHHHHHHH-GGG-SHHHHHHHHHHHHHHHHHHHHHHHHHHHHHH---EEEHHHHHHHHHHHHHHHHHHHHHHHHHHHHHHHHHH-TTTHHHHS-HHHHHHHHHHHHHHHHHHHHHHHHHHHH--EES--EESSSS--HHHHHTTBSS--HHHHHHHHHHHIIIIIHHHHHHHHHHHHHHHHHHT-S-HHHHHHHHHHHHHHHHHHHHHHHHHHHHHHHHHH----HHHHHHHHHHHHHHHHHHHHHHHHHH-HHHHHHHHHHHHHHHT--

Organism: Cricetulus griseus (NCBI:txid10029)

Sequence (459 aa):
NIILLIIIPAERSLHQPMYIFLAVLAATDIGLCAAIAPKMLAIFWFKAYSMAFDACLAQLFFIHTLQCMESGILLAMAFDRYIAICDPLRHTSILTPSILGRMIVVVVIRAIVLVGEEDIIDMLLTSIKNKVSRSVVSRAFISLMGYGNLSYLKPRTVILIGIPGLEHVQFWIGFPFFVVCLVALLGNLFLLIIIPTERTLHQPMYIFLAVLAATDLGLCFAIAPKMLAIFWFSSCSMTFDACLTQLFFIHSLQGMESGILLAMAFDRYVAICDPLRHTSILTPLFLLRVVLMVAVRATVLVGILPVLLKRLQWFHSVVIVHSYCEHMAVVKLAAEDVHINKSYGLFVAFAILGFDMIFVFISYILIFRAVFHLPQKEARTKAVNTCTAHIVVFLEFYILAFFSFFSHRFGHVSPYVHILLSTIYLLLPPALNPIVYGVKTKEIRKRVVQIFVLKSNTQ

Nearest PDB structures (foldseek):
  8hti-assembly1_R  TM=9.363E-01  e=4.749E-23  Homo sapiens
  8f76-assembly1_A  TM=9.179E-01  e=7.130E-22  Homo sapiens
  8uxv-assembly1_A  TM=9.194E-01  e=8.166E-20  synthetic construct
  8uyq-assembly1_A  TM=8.989E-01  e=1.127E-13  synthetic construct
  8uxy-assembly1_A  TM=8.832E-01  e=1.036E-13  synthetic construct

Solvent-accessible surface area (backbone atoms only — not comparable to full-atom values): 24548 Å² total; per-residue (Å²): 83,72,67,49,58,57,48,46,81,73,35,81,90,44,73,44,72,70,50,52,51,51,33,52,45,32,49,35,52,52,52,46,46,65,67,44,48,63,56,54,50,36,40,74,76,65,66,53,84,81,72,59,68,70,60,50,50,51,46,50,51,51,47,50,35,37,51,44,36,45,52,44,48,52,50,48,54,52,48,54,51,46,43,49,70,76,40,62,90,47,32,75,75,70,61,36,75,71,52,51,52,49,50,53,50,48,38,51,49,47,28,52,43,67,56,56,73,60,60,52,55,51,52,47,49,53,49,49,51,50,55,64,57,54,74,78,62,63,84,76,68,72,82,77,71,93,70,92,71,79,64,39,69,59,62,69,53,31,34,32,71,27,50,63,95,41,61,93,50,29,51,66,54,34,54,62,54,50,51,43,49,48,44,17,45,52,38,22,49,49,44,57,54,46,41,78,72,36,75,91,40,73,42,68,63,47,51,47,48,36,52,42,28,52,37,34,42,49,43,45,65,53,40,48,62,54,32,44,35,32,29,74,66,65,51,29,72,42,44,39,68,58,37,40,52,37,28,40,52,41,53,20,33,52,35,28,45,49,41,45,54,32,51,44,39,49,50,55,29,36,52,70,74,39,55,91,47,32,71,77,62,63,31,72,68,48,52,51,50,52,54,50,49,30,46,48,53,18,43,58,60,38,54,49,52,49,53,58,56,67,67,56,50,46,19,64,52,52,72,34,81,25,46,58,55,49,70,71,58,58,58,69,27,45,65,62,93,48,64,67,59,54,51,50,52,51,46,48,48,40,66,46,56,48,48,37,51,53,52,36,52,52,35,49,53,53,40,51,53,52,42,71,69,48,90,47,70,66,62,32,54,52,53,52,61,70,46,45,55,58,52,51,52,50,50,52,49,52,49,37,49,48,53,42,56,46,48,78,73,77,49,100,62,59,74,42,58,54,46,52,43,46,53,44,45,68,45,45,48,39,32,44,48,40,52,47,49,36,73,69,33,67,67,52,38,53,51,53,50,47,57,59,50,54,56,63,75,74,112

Radius of gyration: 25.67 Å; Cα contacts (8 Å, |Δi|>4): 437; chains: 1; bounding box: 77×59×68 Å